Protein AF-A0A9E3ZFJ6-F1 (afdb_monomer)

pLDDT: mean 89.41, std 15.29, range [23.64, 98.69]

Structure (mmCIF, N/CA/C/O backbone):
data_AF-A0A9E3ZFJ6-F1
#
_entry.id   AF-A0A9E3ZFJ6-F1
#
loop_
_atom_site.group_PDB
_atom_site.id
_atom_site.type_symbol
_atom_site.label_atom_id
_atom_site.label_alt_id
_atom_site.label_comp_id
_atom_site.label_asym_id
_atom_site.label_entity_id
_atom_site.label_seq_id
_atom_site.pdbx_PDB_ins_code
_atom_site.Cartn_x
_atom_site.Cartn_y
_atom_site.Cartn_z
_atom_site.occupancy
_atom_site.B_iso_or_equiv
_atom_site.auth_seq_id
_atom_site.auth_comp_id
_atom_site.auth_asym_id
_atom_site.auth_atom_id
_atom_site.pdbx_PDB_model_num
ATOM 1 N N . LEU A 1 1 ? -23.868 13.552 46.707 1.00 60.16 1 LEU A N 1
ATOM 2 C CA . LEU A 1 1 ? -24.481 12.458 45.923 1.00 60.16 1 LEU A CA 1
ATOM 3 C C . LEU A 1 1 ? -24.330 11.133 46.663 1.00 60.16 1 LEU A C 1
ATOM 5 O O . LEU A 1 1 ? -23.306 10.936 47.304 1.00 60.16 1 LEU A O 1
ATOM 9 N N . ALA A 1 2 ? -25.331 10.252 46.597 1.00 75.19 2 ALA A N 1
ATOM 10 C CA . ALA A 1 2 ? -25.171 8.841 46.956 1.00 75.19 2 ALA A CA 1
ATOM 11 C C . ALA A 1 2 ? -24.861 8.049 45.676 1.00 75.19 2 ALA A C 1
ATOM 13 O O . ALA A 1 2 ? -25.421 8.373 44.629 1.00 75.19 2 ALA A O 1
ATOM 14 N N . LEU A 1 3 ? -23.977 7.047 45.751 1.00 86.50 3 LEU A N 1
ATOM 15 C CA . LEU A 1 3 ? -23.676 6.177 44.607 1.00 86.50 3 LEU A CA 1
ATOM 16 C C . LEU A 1 3 ? -24.942 5.429 44.178 1.00 86.50 3 LEU A C 1
ATOM 18 O O . LEU A 1 3 ? -25.639 4.854 45.019 1.00 86.50 3 LEU A O 1
ATOM 22 N N . ASP A 1 4 ? -25.206 5.388 42.875 1.00 87.62 4 ASP A N 1
ATOM 23 C CA . ASP A 1 4 ? -26.231 4.514 42.321 1.00 87.62 4 ASP A CA 1
ATOM 24 C C . ASP A 1 4 ? -25.648 3.108 42.164 1.00 87.62 4 ASP A C 1
ATOM 26 O O . ASP A 1 4 ? -24.915 2.799 41.225 1.00 87.62 4 ASP A O 1
ATOM 30 N N . VAL A 1 5 ? -25.981 2.245 43.121 1.00 89.00 5 VAL A N 1
ATOM 31 C CA . VAL A 1 5 ? -25.563 0.838 43.140 1.00 89.00 5 VAL A CA 1
ATOM 32 C C . VAL A 1 5 ? -26.651 -0.108 42.632 1.00 89.00 5 VAL A C 1
ATOM 34 O O . VAL A 1 5 ? -26.504 -1.324 42.756 1.00 89.00 5 VAL A O 1
ATOM 37 N N . SER A 1 6 ? -27.733 0.409 42.036 1.00 88.81 6 SER A N 1
ATOM 38 C CA . SER A 1 6 ? -28.849 -0.411 41.533 1.00 88.81 6 SER A CA 1
ATOM 39 C C . SER A 1 6 ? -28.415 -1.433 40.475 1.00 88.81 6 SER A C 1
ATOM 41 O O . SER A 1 6 ? -29.019 -2.497 40.352 1.00 88.81 6 SER A O 1
ATOM 43 N N . LYS A 1 7 ? -27.331 -1.138 39.747 1.00 83.25 7 LYS A N 1
ATOM 44 C CA . LYS A 1 7 ? -26.693 -2.024 38.757 1.00 83.25 7 LYS A CA 1
ATOM 45 C C . LYS A 1 7 ? -25.312 -2.516 39.202 1.00 83.25 7 LYS A C 1
ATOM 47 O O . LYS A 1 7 ? -24.498 -2.924 38.375 1.00 83.25 7 LYS A O 1
ATOM 52 N N . GLY A 1 8 ? -25.054 -2.481 40.507 1.00 88.50 8 GLY A N 1
ATOM 53 C CA . GLY A 1 8 ? -23.741 -2.722 41.089 1.00 88.50 8 GLY A CA 1
ATOM 54 C C . GLY A 1 8 ? -22.804 -1.521 40.963 1.00 88.50 8 GLY A C 1
ATOM 55 O O . GLY A 1 8 ? -23.128 -0.493 40.372 1.00 88.50 8 GLY A O 1
ATOM 56 N N . VAL A 1 9 ? -21.617 -1.660 41.549 1.00 90.88 9 VAL A N 1
ATOM 57 C CA . VAL A 1 9 ? -20.564 -0.641 41.496 1.00 90.88 9 VAL A CA 1
ATOM 58 C C . VAL A 1 9 ? -20.034 -0.527 40.067 1.00 90.88 9 VAL A C 1
ATOM 60 O O . VAL A 1 9 ? -19.610 -1.519 39.471 1.00 90.88 9 VAL A O 1
ATOM 63 N N . THR A 1 10 ? -20.030 0.689 39.522 1.00 91.75 10 THR A N 1
ATOM 64 C CA . THR A 1 10 ? -19.479 0.978 38.190 1.00 91.75 10 THR A CA 1
ATOM 65 C C . THR A 1 10 ? -18.038 1.503 38.277 1.00 91.75 10 THR A C 1
ATOM 67 O O . THR A 1 10 ? -17.407 1.457 39.333 1.00 91.75 10 THR A O 1
ATOM 70 N N . LYS A 1 11 ? -17.466 1.953 37.150 1.00 92.12 11 LYS A N 1
ATOM 71 C CA . LYS A 1 11 ? -16.092 2.484 37.107 1.00 92.12 11 LYS A CA 1
ATOM 72 C C . LYS A 1 11 ? -15.971 3.721 38.009 1.00 92.12 11 LYS A C 1
ATOM 74 O O . LYS A 1 11 ? -16.872 4.550 38.013 1.00 92.12 11 LYS A O 1
ATOM 79 N N . TYR A 1 12 ? -14.848 3.854 38.707 1.00 95.50 12 TYR A N 1
ATOM 80 C CA . TYR A 1 12 ? -14.488 5.023 39.512 1.00 95.50 12 TYR A CA 1
ATOM 81 C C . TYR A 1 12 ? -12.977 5.264 39.428 1.00 95.50 12 TYR A C 1
ATOM 83 O O . TYR A 1 12 ? -12.225 4.346 39.092 1.00 95.50 12 TYR A O 1
ATOM 91 N N . ILE A 1 13 ? -12.531 6.477 39.749 1.00 96.62 13 ILE A N 1
ATOM 92 C CA . ILE A 1 13 ? -11.106 6.836 39.803 1.00 96.62 13 ILE A CA 1
ATOM 93 C C . ILE A 1 13 ? -10.680 7.245 41.213 1.00 96.62 13 ILE A C 1
ATOM 95 O O . ILE A 1 13 ? -11.508 7.640 42.037 1.00 96.62 13 ILE A O 1
ATOM 99 N N . ALA A 1 14 ? -9.373 7.185 41.477 1.00 96.62 14 ALA A N 1
ATOM 100 C CA . ALA A 1 14 ? -8.783 7.472 42.786 1.00 96.62 14 ALA A CA 1
ATOM 101 C C . ALA A 1 14 ? -9.152 8.850 43.347 1.00 96.62 14 ALA A C 1
ATOM 103 O O . ALA A 1 14 ? -9.367 8.968 44.550 1.00 96.62 14 ALA A O 1
ATOM 104 N N . ALA A 1 15 ? -9.317 9.860 42.486 1.00 97.06 15 ALA A N 1
ATOM 105 C CA . ALA A 1 15 ? -9.708 11.207 42.897 1.00 97.06 15 ALA A CA 1
ATOM 106 C C . ALA A 1 15 ? -11.005 11.234 43.723 1.00 97.06 15 ALA A C 1
ATOM 108 O O . ALA A 1 15 ? -11.137 12.055 44.619 1.00 97.06 15 ALA A O 1
ATOM 109 N N . SER A 1 16 ? -11.936 10.304 43.507 1.00 96.94 16 SER A N 1
ATOM 110 C CA . SER A 1 16 ? -13.197 10.242 44.261 1.00 96.94 16 SER A CA 1
ATOM 111 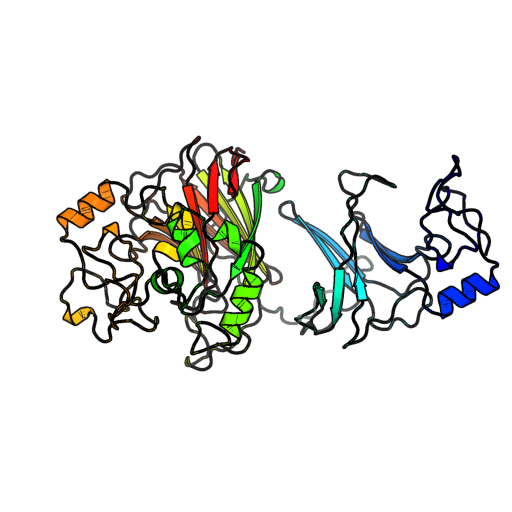C C . SER A 1 16 ? -13.118 9.492 45.597 1.00 96.94 16 SER A C 1
ATOM 113 O O . SER A 1 16 ? -14.123 9.408 46.308 1.00 96.94 16 SER A O 1
ATOM 115 N N . ARG A 1 17 ? -11.971 8.885 45.928 1.00 97.06 17 ARG A N 1
ATOM 116 C CA . ARG A 1 17 ? -11.824 7.987 47.078 1.00 97.06 17 ARG A CA 1
ATOM 117 C C . ARG A 1 17 ? -10.886 8.561 48.133 1.00 97.06 17 ARG A C 1
ATOM 119 O O . ARG A 1 17 ? -9.939 9.276 47.820 1.00 97.06 17 ARG A O 1
ATOM 126 N N . THR A 1 18 ? -11.156 8.255 49.397 1.00 97.31 18 THR A N 1
ATOM 127 C CA . THR A 1 18 ? -10.252 8.563 50.513 1.00 97.31 18 THR A CA 1
ATOM 128 C C . THR A 1 18 ? -9.084 7.579 50.575 1.00 97.31 18 THR A C 1
ATOM 130 O O . THR A 1 18 ? -7.998 7.952 51.009 1.00 97.31 18 THR A O 1
ATOM 133 N N . GLU A 1 19 ? -9.284 6.346 50.100 1.00 96.44 19 GLU A N 1
ATOM 134 C CA . GLU A 1 19 ? -8.266 5.296 50.019 1.00 96.44 19 GLU A CA 1
ATOM 135 C C . GLU A 1 19 ? -8.611 4.288 48.906 1.00 96.44 19 GLU A C 1
ATOM 137 O O . GLU A 1 19 ? -9.782 3.973 48.682 1.00 96.44 19 GLU A O 1
ATOM 142 N N . ILE A 1 20 ? -7.589 3.752 48.230 1.00 96.06 20 ILE A N 1
ATOM 143 C CA . ILE A 1 20 ? -7.691 2.570 47.364 1.00 96.06 20 ILE A CA 1
ATOM 144 C C . ILE A 1 20 ? -6.605 1.577 47.787 1.00 96.06 20 ILE A C 1
ATOM 146 O O . ILE A 1 20 ? -5.421 1.910 47.814 1.00 96.06 20 ILE A O 1
ATOM 150 N N . GLU A 1 21 ? -6.996 0.344 48.109 1.00 96.19 21 GLU A N 1
ATOM 151 C CA . GLU A 1 21 ? -6.051 -0.736 48.387 1.00 96.19 21 GLU A CA 1
ATOM 152 C C . GLU A 1 21 ? -5.547 -1.332 47.066 1.00 96.19 21 GLU A C 1
ATOM 154 O O . GLU A 1 21 ? -6.279 -2.014 46.349 1.00 96.19 21 GLU A O 1
ATOM 159 N N . GLU A 1 22 ? -4.282 -1.071 46.742 1.00 95.44 22 GLU A N 1
ATOM 160 C CA . GLU A 1 22 ? -3.643 -1.510 45.491 1.00 95.44 22 GLU A CA 1
ATOM 161 C C . GLU A 1 22 ? -2.702 -2.708 45.677 1.00 95.44 22 GLU A C 1
ATOM 163 O O . GLU A 1 22 ? -2.284 -3.334 44.705 1.00 95.44 22 GLU A O 1
ATOM 168 N N . LYS A 1 23 ? -2.319 -3.030 46.920 1.00 94.62 23 LYS A N 1
ATOM 169 C CA . LYS A 1 23 ? -1.234 -3.984 47.199 1.00 94.62 23 LYS A CA 1
ATOM 170 C C . LYS A 1 23 ? -1.743 -5.353 47.627 1.00 94.62 23 LYS A C 1
ATOM 172 O O . LYS A 1 23 ? -0.990 -6.321 47.539 1.00 94.62 23 LYS A O 1
ATOM 177 N N . GLY A 1 24 ? -2.955 -5.435 48.175 1.00 93.50 24 GLY A N 1
ATOM 178 C CA . GLY A 1 24 ? -3.594 -6.690 48.590 1.00 93.50 24 GLY A CA 1
ATOM 179 C C . GLY A 1 24 ? -2.827 -7.429 49.690 1.00 93.50 24 GLY A C 1
ATOM 180 O O . GLY A 1 24 ? -2.980 -8.637 49.892 1.00 93.50 24 GLY A O 1
ATOM 181 N N . ARG A 1 25 ? -1.939 -6.726 50.405 1.00 95.00 25 ARG A N 1
ATOM 182 C CA . ARG A 1 25 ? -1.049 -7.350 51.390 1.00 95.00 25 ARG A CA 1
ATOM 183 C C . ARG A 1 25 ? -1.871 -7.970 52.508 1.00 95.00 25 ARG A C 1
ATOM 185 O O . ARG A 1 25 ? -2.810 -7.358 53.005 1.00 95.00 25 ARG A O 1
ATOM 192 N N . ARG A 1 26 ? -1.444 -9.153 52.961 1.00 93.94 26 ARG A N 1
ATOM 193 C CA . ARG A 1 26 ? -2.087 -9.897 54.059 1.00 93.94 26 ARG A CA 1
ATOM 194 C C . ARG A 1 26 ? -3.565 -10.222 53.779 1.00 93.94 26 ARG A C 1
ATOM 196 O O . ARG A 1 26 ? -4.363 -10.251 54.706 1.00 93.94 26 ARG A O 1
ATOM 203 N N . GLY A 1 27 ? -3.920 -10.448 52.511 1.00 93.44 27 GLY A N 1
ATOM 204 C CA . GLY A 1 27 ? -5.270 -10.858 52.113 1.00 93.44 27 GLY A CA 1
ATOM 205 C C . GLY A 1 27 ? -6.305 -9.732 52.117 1.00 93.44 27 GLY A C 1
ATOM 206 O O . GLY A 1 27 ? -7.500 -10.012 52.097 1.00 93.44 27 GLY A O 1
ATOM 207 N N . LYS A 1 28 ? -5.874 -8.465 52.156 1.00 94.00 28 LYS A N 1
ATOM 208 C CA . LYS A 1 28 ? -6.792 -7.334 52.001 1.00 94.00 28 LYS A CA 1
ATOM 209 C C . LYS A 1 28 ? -7.431 -7.344 50.609 1.00 94.00 28 LYS A C 1
ATOM 211 O O . LYS A 1 28 ? -6.744 -7.577 49.616 1.00 94.00 28 LYS A O 1
ATOM 216 N N . ALA A 1 29 ? -8.728 -7.048 50.549 1.00 93.88 29 ALA A N 1
ATOM 217 C CA . ALA A 1 29 ? -9.439 -6.878 49.289 1.00 93.88 29 ALA A CA 1
ATOM 218 C C . ALA A 1 29 ? -8.900 -5.653 48.537 1.00 93.88 29 ALA A C 1
ATOM 220 O O . ALA A 1 29 ? -8.751 -4.585 49.127 1.00 93.88 29 ALA A O 1
ATOM 221 N N . LEU A 1 30 ? -8.609 -5.826 47.247 1.00 94.94 30 LEU A N 1
ATOM 222 C CA . LEU A 1 30 ? -8.184 -4.737 46.371 1.00 94.94 30 LEU A CA 1
ATOM 223 C C . LEU A 1 30 ? -9.368 -3.832 46.015 1.00 94.94 30 LEU A C 1
ATOM 225 O O . LEU A 1 30 ? -10.501 -4.296 45.876 1.00 94.94 30 LEU A O 1
ATOM 229 N N . GLY A 1 31 ? -9.080 -2.549 45.809 1.00 94.19 31 GLY A N 1
ATOM 230 C CA . GLY A 1 31 ? -10.068 -1.528 45.481 1.00 94.19 31 GLY A CA 1
ATOM 231 C C . GLY A 1 31 ? -10.435 -0.646 46.674 1.00 94.19 31 GLY A C 1
ATOM 232 O O . GLY A 1 31 ? -9.730 -0.579 47.676 1.00 94.19 31 GLY A O 1
ATOM 233 N N . GLY A 1 32 ? -11.525 0.097 46.532 1.00 94.88 32 GLY A N 1
ATOM 234 C CA . GLY A 1 32 ? -11.943 1.102 47.512 1.00 94.88 32 GLY A CA 1
ATOM 235 C C . GLY A 1 32 ? -13.277 1.721 47.134 1.00 94.88 32 GLY A C 1
ATOM 236 O O . GLY A 1 32 ? -13.476 2.924 47.270 1.00 94.88 32 GLY A O 1
ATOM 237 N N . TRP A 1 33 ? -14.180 0.923 46.559 1.00 93.25 33 TRP A N 1
ATOM 238 C CA . TRP A 1 33 ? -15.446 1.438 46.045 1.00 93.25 33 TRP A CA 1
ATOM 239 C C . TRP A 1 33 ? -16.298 2.087 47.145 1.00 93.25 33 TRP A C 1
ATOM 241 O O . TRP A 1 33 ? -16.998 3.054 46.863 1.00 93.25 33 TRP A O 1
ATOM 251 N N . ASP A 1 34 ? -16.186 1.582 48.375 1.00 92.50 34 ASP A N 1
ATOM 252 C CA . ASP A 1 34 ? -16.876 2.027 49.586 1.00 92.50 34 ASP A CA 1
ATOM 253 C C . ASP A 1 34 ? -16.179 3.210 50.281 1.00 92.50 34 ASP A C 1
ATOM 255 O O . ASP A 1 34 ? -16.753 3.835 51.169 1.00 92.50 34 ASP A O 1
ATOM 259 N N . LYS A 1 35 ? -14.947 3.549 49.880 1.00 95.44 35 LYS A N 1
ATOM 260 C CA . LYS A 1 35 ? -14.134 4.632 50.461 1.00 95.44 35 LYS A CA 1
ATOM 261 C C . LYS A 1 35 ? -14.414 5.975 49.798 1.00 95.44 35 LYS A C 1
ATOM 263 O O . LYS A 1 35 ? -13.497 6.701 49.431 1.00 95.44 35 LYS A O 1
ATOM 268 N N . LEU A 1 36 ? -15.686 6.279 49.579 1.00 96.25 36 LEU A N 1
ATOM 269 C CA . LEU A 1 36 ? -16.126 7.478 48.875 1.00 96.25 36 LEU A CA 1
ATOM 270 C C . LEU A 1 36 ? -15.807 8.748 49.686 1.00 96.25 36 LEU A C 1
ATOM 272 O O . LEU A 1 36 ? -16.040 8.786 50.895 1.00 96.25 36 LEU A O 1
ATOM 276 N N . LYS A 1 37 ? -15.285 9.786 49.024 1.00 96.62 37 LYS A N 1
ATOM 277 C CA . LYS A 1 37 ? -15.181 11.136 49.605 1.00 96.62 37 LYS A CA 1
ATOM 278 C C . LYS A 1 37 ? -16.574 11.723 49.879 1.00 96.62 37 LYS A C 1
ATOM 280 O O . LYS A 1 37 ? -17.574 11.261 49.336 1.00 96.62 37 LYS A O 1
ATOM 285 N N . ASP A 1 38 ? -16.660 12.754 50.717 1.00 96.06 38 ASP A N 1
ATOM 286 C CA . ASP A 1 38 ? -17.927 13.472 50.871 1.00 96.06 38 ASP A CA 1
ATOM 287 C C . ASP A 1 38 ? -18.327 14.212 49.577 1.00 96.06 38 ASP A C 1
ATOM 289 O O . ASP A 1 38 ? -17.528 14.401 48.657 1.00 96.06 38 ASP A O 1
ATOM 293 N N . ALA A 1 39 ? -19.600 14.605 49.492 1.00 94.81 39 ALA A N 1
ATOM 294 C CA . ALA A 1 39 ? -20.163 15.194 48.280 1.00 94.81 39 ALA A CA 1
ATOM 295 C C . ALA A 1 39 ? -19.468 16.501 47.864 1.00 94.81 39 ALA A C 1
ATOM 297 O O . ALA A 1 39 ? -19.230 16.694 46.676 1.00 94.81 39 ALA A O 1
ATOM 298 N N . ALA A 1 40 ? -19.110 17.357 48.827 1.00 95.62 40 ALA A N 1
ATOM 299 C CA . ALA A 1 40 ? -18.459 18.633 48.544 1.00 95.62 40 ALA A CA 1
ATOM 300 C C . ALA A 1 40 ? -17.047 18.416 47.983 1.00 95.62 40 ALA A C 1
ATOM 302 O O . ALA A 1 40 ? -16.632 19.100 47.050 1.00 95.62 40 ALA A O 1
ATOM 303 N N . ALA A 1 41 ? -16.326 17.423 48.506 1.00 96.75 41 ALA A N 1
ATOM 304 C CA . ALA A 1 41 ? -15.036 17.030 47.965 1.00 96.75 41 ALA A CA 1
ATOM 305 C C . ALA A 1 41 ? -15.163 16.465 46.541 1.00 96.75 41 ALA A C 1
ATOM 307 O O . ALA A 1 41 ? -14.378 16.845 45.683 1.00 96.75 41 ALA A O 1
ATOM 308 N N . ILE A 1 42 ? -16.156 15.617 46.248 1.00 96.56 42 ILE A N 1
ATOM 309 C CA . ILE A 1 42 ? -16.376 15.093 44.883 1.00 96.56 42 ILE A CA 1
ATOM 310 C C . ILE A 1 42 ? -16.702 16.220 43.897 1.00 96.56 42 ILE A C 1
ATOM 312 O O . ILE A 1 42 ? -16.146 16.253 42.801 1.00 96.56 42 ILE A O 1
ATOM 316 N N . GLU A 1 43 ? -17.569 17.156 44.287 1.00 94.62 43 GLU A N 1
ATOM 317 C CA . GLU A 1 43 ? -17.896 18.334 43.476 1.00 94.62 43 GLU A CA 1
ATOM 318 C C . GLU A 1 43 ? -16.651 19.190 43.202 1.00 94.62 43 GLU A C 1
ATOM 320 O O . GLU A 1 43 ? -16.451 19.644 42.075 1.00 94.62 43 GLU A O 1
ATOM 325 N N . ALA A 1 44 ? -15.771 19.347 44.197 1.00 96.19 44 ALA A N 1
ATOM 326 C CA . ALA A 1 44 ? -14.500 20.039 44.024 1.00 96.19 44 ALA A CA 1
ATOM 327 C C . ALA A 1 44 ? -13.551 19.30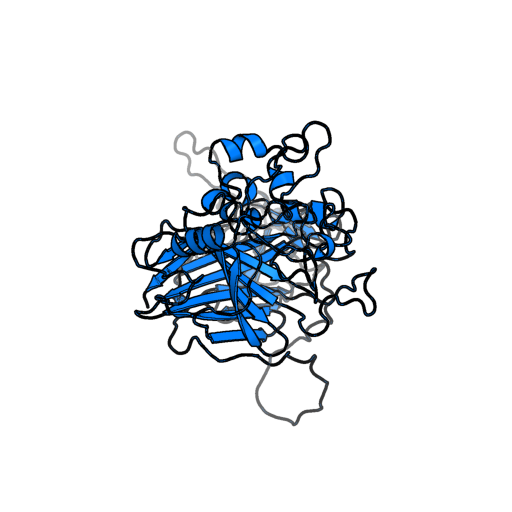3 43.060 1.00 96.19 44 ALA A C 1
ATOM 329 O O . ALA A 1 44 ? -12.927 19.946 42.220 1.00 96.19 44 ALA A O 1
ATOM 330 N N . GLU A 1 45 ? -13.448 17.972 43.133 1.00 97.06 45 GLU A N 1
ATOM 331 C CA . GLU A 1 45 ? -12.631 17.181 42.196 1.00 97.06 45 GLU A CA 1
ATOM 332 C C . GLU A 1 45 ? -13.133 17.323 40.751 1.00 97.06 45 GLU A C 1
ATOM 334 O O . GLU A 1 45 ? -12.338 17.558 39.839 1.00 97.06 45 GLU A O 1
ATOM 339 N N . LEU A 1 46 ? -14.455 17.264 40.543 1.00 94.69 46 LEU A N 1
ATOM 340 C CA . LEU A 1 46 ? -15.065 17.483 39.230 1.00 94.69 46 LEU A CA 1
ATOM 341 C C . LEU A 1 46 ? -14.751 18.889 38.695 1.00 94.69 46 LEU A C 1
ATOM 343 O O . LEU A 1 46 ? -14.307 19.025 37.556 1.00 94.69 46 LEU A O 1
ATOM 347 N N . ALA A 1 47 ? -14.923 19.923 39.526 1.00 93.19 47 ALA A N 1
ATOM 348 C CA . ALA A 1 47 ? -14.615 21.309 39.168 1.00 93.19 47 ALA A CA 1
ATOM 349 C C . ALA A 1 47 ? -13.123 21.530 38.854 1.00 93.19 47 ALA A C 1
ATOM 351 O O . ALA A 1 47 ? -12.783 22.368 38.021 1.00 93.19 47 ALA A O 1
ATOM 352 N N . ASN A 1 48 ? -12.236 20.747 39.473 1.00 94.31 48 ASN A N 1
ATOM 353 C CA . ASN A 1 48 ? -10.792 20.770 39.234 1.00 94.31 48 ASN A CA 1
ATOM 354 C C . ASN A 1 48 ? -10.352 19.912 38.032 1.00 94.31 48 ASN A C 1
ATOM 356 O O . ASN A 1 48 ? -9.151 19.712 37.825 1.00 94.31 48 ASN A O 1
ATOM 360 N N . GLY A 1 49 ? -11.289 19.367 37.249 1.00 92.75 49 GLY A N 1
ATOM 361 C CA . GLY A 1 49 ? -10.971 18.551 36.077 1.00 92.75 49 GLY A CA 1
ATOM 362 C C . GLY A 1 49 ? -10.457 17.147 36.406 1.00 92.75 49 GLY A C 1
ATOM 363 O O . GLY A 1 49 ? -9.875 16.491 35.545 1.00 92.75 49 GLY A O 1
ATOM 364 N N . GLN A 1 50 ? -10.629 16.671 37.643 1.00 95.88 50 GLN A N 1
ATOM 365 C CA . GLN A 1 50 ? -10.210 15.331 38.053 1.00 95.88 50 GLN A CA 1
ATOM 366 C C . GLN A 1 50 ? -11.284 14.310 37.678 1.00 95.88 50 GLN A C 1
ATOM 368 O O . GLN A 1 50 ? -11.964 13.779 38.544 1.00 95.88 50 GLN A O 1
ATOM 373 N N . PHE A 1 51 ? -11.461 14.040 36.386 1.00 95.69 51 PHE A N 1
ATOM 374 C CA . PHE A 1 51 ? -12.396 13.039 35.862 1.00 95.69 51 PHE A CA 1
ATOM 375 C C . PHE A 1 51 ? -11.881 12.453 34.539 1.00 95.69 51 PHE A C 1
ATOM 377 O O . PHE A 1 51 ? -10.918 12.951 33.958 1.00 95.69 51 PHE A O 1
ATOM 384 N N . MET A 1 52 ? -12.514 11.382 34.058 1.00 96.19 52 MET A N 1
ATOM 385 C CA . MET A 1 52 ? -12.317 10.891 32.689 1.00 96.19 52 MET A CA 1
ATOM 386 C C . MET A 1 52 ? -13.555 11.212 31.854 1.00 96.19 52 MET A C 1
ATOM 388 O O . MET A 1 52 ? -14.623 10.693 32.168 1.00 96.19 52 MET A O 1
ATOM 392 N N . ASP A 1 53 ? -13.406 12.043 30.824 1.00 95.69 53 ASP A N 1
ATOM 393 C CA . ASP A 1 53 ? -14.439 12.300 29.807 1.00 95.69 53 ASP A CA 1
ATOM 394 C C . ASP A 1 53 ? -14.712 11.001 29.017 1.00 95.69 53 ASP A C 1
ATOM 396 O O . ASP A 1 53 ? -13.781 10.240 28.720 1.00 95.69 53 ASP A O 1
ATOM 400 N N . LEU A 1 54 ? -15.982 10.690 28.752 1.00 95.25 54 LEU A N 1
ATOM 401 C CA . LEU A 1 54 ? -16.425 9.425 28.177 1.00 95.25 54 LEU A CA 1
ATOM 402 C C . LEU A 1 54 ? -17.555 9.619 27.160 1.00 95.25 54 LEU A C 1
ATOM 404 O O . LEU A 1 54 ? -18.711 9.866 27.507 1.00 95.25 54 LEU A O 1
ATOM 408 N N . LEU A 1 55 ? -17.231 9.313 25.907 1.00 95.62 55 LEU A N 1
ATOM 409 C CA . LEU A 1 55 ? -18.183 9.199 24.806 1.00 95.62 55 LEU A CA 1
ATOM 410 C C . LEU A 1 55 ? -18.515 7.732 24.545 1.00 95.62 55 LEU A C 1
ATOM 412 O O . LEU A 1 55 ? -17.649 6.858 24.642 1.00 95.62 55 LEU A O 1
ATOM 416 N N . ARG A 1 56 ? -19.766 7.451 24.179 1.00 95.12 56 ARG A N 1
ATOM 417 C CA . ARG A 1 56 ? -20.189 6.119 23.750 1.00 95.12 56 ARG A CA 1
ATOM 418 C C . ARG A 1 56 ? -21.181 6.201 22.600 1.00 95.12 56 ARG A C 1
ATOM 420 O O . ARG A 1 56 ? -22.179 6.908 22.680 1.00 95.12 56 ARG A O 1
ATOM 427 N N . TRP A 1 57 ? -20.927 5.398 21.578 1.00 95.69 57 TRP A N 1
ATOM 428 C CA . TRP A 1 57 ? -21.879 5.072 20.527 1.00 95.69 57 TRP A CA 1
ATOM 429 C C . TRP A 1 57 ? -22.229 3.585 20.627 1.00 95.69 57 TRP A C 1
ATOM 431 O O . TRP A 1 57 ? -21.380 2.767 20.984 1.00 95.69 57 TRP A O 1
ATOM 441 N N . ASN A 1 58 ? -23.485 3.246 20.360 1.00 93.19 58 ASN A N 1
ATOM 442 C CA . ASN A 1 58 ? -23.988 1.879 20.335 1.00 93.19 58 ASN A CA 1
ATOM 443 C C . ASN A 1 58 ? -24.497 1.575 18.919 1.00 93.19 58 ASN A C 1
ATOM 445 O O . ASN A 1 58 ? -25.027 2.462 18.251 1.00 93.19 58 ASN A O 1
ATOM 449 N N . ALA A 1 59 ? -24.398 0.316 18.488 1.00 89.81 59 ALA A N 1
ATOM 450 C CA . ALA A 1 59 ? -24.800 -0.107 17.141 1.00 89.81 59 ALA A CA 1
ATOM 451 C C . ALA A 1 59 ? -26.302 0.083 16.834 1.00 89.81 59 ALA A C 1
ATOM 453 O O . ALA A 1 59 ? -26.697 0.059 15.673 1.00 89.81 59 ALA A O 1
ATOM 454 N N . ASP A 1 60 ? -27.138 0.311 17.852 1.00 88.69 60 ASP A N 1
ATOM 455 C CA . ASP A 1 60 ? -28.546 0.710 17.703 1.00 88.69 60 ASP A CA 1
ATOM 456 C C . ASP A 1 60 ? -28.730 2.217 17.413 1.00 88.69 60 ASP A C 1
ATOM 458 O O . ASP A 1 60 ? -29.855 2.714 17.364 1.00 88.69 60 ASP A O 1
ATOM 462 N N . GLY A 1 61 ? -27.628 2.951 17.231 1.00 86.69 61 GLY A N 1
ATOM 463 C CA . GLY A 1 61 ? -27.595 4.390 16.994 1.00 86.69 61 GLY A CA 1
ATOM 464 C C . GLY A 1 61 ? -27.605 5.233 18.269 1.00 86.69 61 GLY A C 1
ATOM 465 O O . GLY A 1 61 ? -27.559 6.461 18.182 1.00 86.69 61 GLY A O 1
ATOM 466 N N . LYS A 1 62 ? -27.655 4.627 19.464 1.00 94.00 62 LYS A N 1
ATOM 467 C CA . LYS A 1 62 ? -27.671 5.388 20.714 1.00 94.00 62 LYS A CA 1
ATOM 468 C C . LYS A 1 62 ? -26.315 6.042 20.976 1.00 94.00 62 LYS A C 1
ATOM 470 O O . LYS A 1 62 ? -25.302 5.357 21.129 1.00 94.00 62 LYS A O 1
ATOM 475 N N . VAL A 1 63 ? -26.337 7.360 21.146 1.00 94.38 63 VAL A N 1
ATOM 476 C CA . VAL A 1 63 ? -25.177 8.183 21.501 1.00 94.38 63 VAL A CA 1
ATOM 477 C C . VAL A 1 63 ? -25.293 8.663 22.943 1.00 94.38 63 VAL A C 1
ATOM 479 O O . VAL A 1 63 ? -26.357 9.100 23.381 1.00 94.38 63 VAL A O 1
ATOM 482 N N . GLU A 1 64 ? -24.206 8.567 23.699 1.00 94.69 64 GLU A N 1
ATOM 483 C CA . GLU A 1 64 ? -24.139 8.966 25.100 1.00 94.69 64 GLU A CA 1
ATOM 484 C C . GLU A 1 64 ? -22.839 9.729 25.373 1.00 94.69 64 GLU A C 1
ATOM 486 O O . GLU A 1 64 ? -21.771 9.353 24.888 1.00 94.69 64 GLU A O 1
ATOM 491 N N . ASN A 1 65 ? -22.939 10.777 26.187 1.00 95.44 65 ASN A N 1
ATOM 492 C CA . ASN A 1 65 ? -21.816 11.585 26.647 1.00 95.44 65 ASN A CA 1
ATOM 493 C C . ASN A 1 65 ? -21.883 11.746 28.174 1.00 95.44 65 ASN A C 1
ATOM 495 O O . ASN A 1 65 ? -22.959 11.991 28.735 1.00 95.44 65 ASN A O 1
ATOM 499 N N . GLY A 1 66 ? -20.746 11.592 28.843 1.00 95.50 66 GLY A N 1
ATOM 500 C CA . GLY A 1 66 ? -20.603 11.841 30.265 1.00 95.50 66 GLY A CA 1
ATOM 501 C C . GLY A 1 66 ? -19.179 11.588 30.746 1.00 95.50 66 GLY A C 1
ATOM 502 O O . GLY A 1 66 ? -18.220 11.808 30.022 1.00 95.50 66 GLY A O 1
ATOM 503 N N . TYR A 1 67 ? -19.022 11.128 31.986 1.00 96.19 67 TYR A N 1
ATOM 504 C CA . TYR A 1 67 ? -17.709 11.026 32.616 1.00 96.19 67 TYR A CA 1
ATOM 505 C C . TYR A 1 67 ? -17.619 9.928 33.673 1.00 96.19 67 TYR A C 1
ATOM 507 O O . TYR A 1 67 ? -18.610 9.341 34.118 1.00 96.19 67 TYR A O 1
ATOM 515 N N . ILE A 1 68 ? -16.391 9.654 34.105 1.00 96.69 68 ILE A N 1
ATOM 516 C CA . ILE A 1 68 ? -16.077 8.778 35.230 1.00 96.69 68 ILE A CA 1
ATOM 517 C C . ILE A 1 68 ? -15.354 9.592 36.304 1.00 96.69 68 ILE A C 1
ATOM 519 O O . ILE A 1 68 ? -14.261 10.107 36.066 1.00 96.69 68 ILE A O 1
ATOM 523 N N . LEU A 1 69 ? -15.941 9.642 37.502 1.00 96.38 69 LEU A N 1
ATOM 524 C CA . LEU A 1 69 ? -15.299 10.163 38.711 1.00 96.38 69 LEU A CA 1
ATOM 525 C C . LEU A 1 69 ? -15.536 9.220 39.893 1.00 96.38 69 LEU A C 1
ATOM 527 O O . LEU A 1 69 ? -14.735 8.324 40.164 1.00 96.38 69 LEU A O 1
ATOM 531 N N . ASP A 1 70 ? -16.653 9.410 40.587 1.00 95.44 70 ASP A N 1
ATOM 532 C CA . ASP A 1 70 ? -17.102 8.607 41.717 1.00 95.44 70 ASP A CA 1
ATOM 533 C C . ASP A 1 70 ? -17.837 7.340 41.281 1.00 95.44 70 ASP A C 1
ATOM 535 O O . ASP A 1 70 ? -17.757 6.312 41.962 1.00 95.44 70 ASP A O 1
ATOM 539 N N . GLN A 1 71 ? -18.483 7.435 40.124 1.00 94.81 71 GLN A N 1
ATOM 540 C CA . GLN A 1 71 ? -19.108 6.376 39.352 1.00 94.81 71 GLN A CA 1
ATOM 541 C C . GLN A 1 71 ? -19.096 6.774 37.866 1.00 94.81 71 GLN A C 1
ATOM 543 O O . GLN A 1 71 ? -18.632 7.861 37.506 1.00 94.81 71 GLN A O 1
ATOM 548 N N . ARG A 1 72 ? -19.607 5.902 36.992 1.00 94.31 72 ARG A N 1
ATOM 549 C CA . ARG A 1 72 ? -19.874 6.256 35.595 1.00 94.31 72 ARG A CA 1
ATOM 550 C C . ARG A 1 72 ? -21.180 7.046 35.501 1.00 94.31 72 ARG A C 1
ATOM 552 O O . ARG A 1 72 ? -22.244 6.492 35.766 1.00 94.31 72 ARG A O 1
ATOM 559 N N . HIS A 1 73 ? -21.096 8.279 35.022 1.00 93.06 73 HIS A N 1
ATOM 560 C CA . HIS A 1 73 ? -22.234 9.127 34.675 1.00 93.06 73 HIS A CA 1
ATOM 561 C C . HIS A 1 73 ? -22.334 9.184 33.147 1.00 93.06 73 HIS A C 1
ATOM 563 O O . HIS A 1 73 ? -21.384 9.602 32.504 1.00 93.06 73 HIS A O 1
ATOM 569 N N . MET A 1 74 ? -23.443 8.734 32.548 1.00 91.25 74 MET A N 1
ATOM 570 C CA . MET A 1 74 ? -23.649 8.739 31.077 1.00 91.25 74 MET A CA 1
ATOM 571 C C . MET A 1 74 ? -24.762 9.704 30.642 1.00 91.25 74 MET A C 1
ATOM 573 O O . MET A 1 74 ? -25.374 9.535 29.589 1.00 91.25 74 MET A O 1
ATOM 577 N N . THR A 1 75 ? -25.093 10.664 31.502 1.00 84.69 75 THR A N 1
ATOM 578 C CA . THR A 1 75 ? -26.150 11.653 31.284 1.00 84.69 75 THR A CA 1
ATOM 579 C C . THR A 1 75 ? -25.643 13.020 31.707 1.00 84.69 75 THR A C 1
ATOM 581 O O . THR A 1 75 ? -24.997 13.122 32.749 1.00 84.69 75 THR A O 1
ATOM 584 N N . GLY A 1 76 ? -26.005 14.065 30.963 1.00 80.31 76 GLY A N 1
ATOM 585 C CA . GLY A 1 76 ? -25.722 15.454 31.336 1.00 80.31 76 GLY A CA 1
ATOM 586 C C . GLY A 1 76 ? -24.481 16.076 30.691 1.00 80.31 76 GLY A C 1
ATOM 587 O O . GLY A 1 76 ? -24.236 17.248 30.951 1.00 80.31 76 GLY A O 1
ATOM 588 N N . GLY A 1 77 ? -23.743 15.342 29.850 1.00 88.62 77 GLY A N 1
ATOM 589 C CA . GLY A 1 77 ? -22.715 15.926 28.983 1.00 88.62 77 GLY A CA 1
ATOM 590 C C . GLY A 1 77 ? -23.315 16.729 27.824 1.00 88.62 77 GLY A C 1
ATOM 591 O O . GLY A 1 77 ? -24.504 16.605 27.503 1.00 88.62 77 GLY A O 1
ATOM 592 N N . ALA A 1 78 ? -22.488 17.549 27.181 1.00 91.75 78 ALA A N 1
ATOM 593 C CA . ALA A 1 78 ? -22.864 18.319 26.006 1.00 91.75 78 ALA A CA 1
ATOM 594 C C . ALA A 1 78 ? -23.319 17.403 24.853 1.00 91.75 78 ALA A C 1
ATOM 596 O O . ALA A 1 78 ? -22.870 16.254 24.763 1.00 91.75 78 ALA A O 1
ATOM 597 N N . PRO A 1 79 ? -24.186 17.891 23.946 1.00 88.88 79 PRO A N 1
ATOM 598 C CA . PRO A 1 79 ? -24.586 17.128 22.773 1.00 88.88 79 PRO A CA 1
ATOM 599 C C . PRO A 1 79 ? -23.370 16.716 21.941 1.00 88.88 79 PRO A C 1
ATOM 601 O O . PRO A 1 79 ? -22.534 17.549 21.585 1.00 88.88 79 PRO A O 1
ATOM 604 N N . VAL A 1 80 ? -23.307 15.430 21.612 1.00 91.88 80 VAL A N 1
ATOM 605 C CA . VAL A 1 80 ? -22.328 14.865 20.684 1.00 91.88 80 VAL A CA 1
ATOM 606 C C . VAL A 1 80 ? -23.074 14.141 19.573 1.00 91.88 80 VAL A C 1
ATOM 608 O O . VAL A 1 80 ? -24.099 13.498 19.807 1.00 91.88 80 VAL A O 1
ATOM 611 N N . GLU A 1 81 ? -22.579 14.287 18.354 1.00 88.25 81 GLU A N 1
ATOM 612 C CA . GLU A 1 81 ? -23.089 13.595 17.178 1.00 88.25 81 GLU A CA 1
ATOM 613 C C . GLU A 1 81 ? -22.203 12.374 16.953 1.00 88.25 81 GLU A C 1
ATOM 615 O O . GLU A 1 81 ? -20.978 12.480 17.004 1.00 88.25 81 GLU A O 1
ATOM 620 N N . ALA A 1 82 ? -22.802 11.212 16.725 1.00 89.94 82 ALA A N 1
ATOM 621 C CA . ALA A 1 82 ? -22.051 10.042 16.316 1.00 89.94 82 ALA A CA 1
ATOM 622 C C . ALA A 1 82 ? -22.874 9.190 15.362 1.00 89.94 82 ALA A C 1
ATOM 624 O O . ALA A 1 82 ? -24.085 9.043 15.531 1.00 89.94 82 ALA A O 1
ATOM 625 N N . GLN A 1 83 ? -22.193 8.613 14.386 1.00 80.50 83 GLN A N 1
ATOM 626 C CA . GLN A 1 83 ? -22.752 7.627 13.479 1.00 80.50 83 GLN A CA 1
ATOM 627 C C . GLN A 1 83 ? -21.775 6.473 13.352 1.00 80.50 83 GLN A C 1
ATOM 629 O O . GLN A 1 83 ? -20.567 6.648 13.498 1.00 80.50 83 GLN A O 1
ATOM 634 N N . GLY A 1 84 ? -22.301 5.288 13.087 1.00 79.44 84 GLY A N 1
ATOM 635 C CA . GLY A 1 84 ? -21.465 4.145 12.803 1.00 79.44 84 GLY A CA 1
ATOM 636 C C . GLY A 1 84 ? -22.175 3.185 11.878 1.00 79.44 84 GLY A C 1
ATOM 637 O O . GLY A 1 84 ? -23.404 3.082 11.887 1.00 79.44 84 GLY A O 1
ATOM 638 N N . TRP A 1 85 ? -21.391 2.524 11.048 1.00 79.88 85 TRP A N 1
ATOM 639 C CA . TRP A 1 85 ? -21.883 1.592 10.054 1.00 79.88 85 TRP A CA 1
ATOM 640 C C . TRP A 1 85 ? -20.899 0.443 9.902 1.00 79.88 85 TRP A C 1
ATOM 642 O O . TRP A 1 85 ? -19.705 0.579 10.173 1.00 79.88 85 TRP A O 1
ATOM 652 N N . LEU A 1 86 ? -21.442 -0.702 9.501 1.00 71.12 86 LEU A N 1
ATOM 653 C CA . LEU A 1 86 ? -20.666 -1.863 9.115 1.00 71.12 86 LEU A CA 1
ATOM 654 C C . LEU A 1 86 ? -20.695 -1.934 7.599 1.00 71.12 86 LEU A C 1
ATOM 656 O O . LEU A 1 86 ? -21.740 -2.180 6.998 1.00 71.12 86 LEU A O 1
ATOM 660 N N . GLU A 1 87 ? -19.542 -1.737 6.993 1.00 50.56 87 GLU A N 1
ATOM 661 C CA . GLU A 1 87 ? -19.347 -1.941 5.571 1.00 50.56 87 GLU A CA 1
ATOM 662 C C . GLU A 1 87 ? -18.144 -2.843 5.413 1.00 50.56 87 GLU A C 1
ATOM 664 O O . GLU A 1 87 ? -17.166 -2.710 6.142 1.00 50.56 87 GLU A O 1
ATOM 669 N N . ALA A 1 88 ? -18.204 -3.784 4.473 1.00 48.69 88 ALA A N 1
ATOM 670 C CA . ALA A 1 88 ? -17.016 -4.549 4.127 1.00 48.69 88 ALA A CA 1
ATOM 671 C C . ALA A 1 88 ? -16.409 -5.397 5.275 1.00 48.69 88 ALA A C 1
ATOM 673 O O . ALA A 1 88 ? -15.285 -5.854 5.128 1.00 48.69 88 ALA A O 1
ATOM 674 N N . GLY A 1 89 ? -17.136 -5.654 6.372 1.00 57.38 89 GLY A N 1
ATOM 675 C CA . GLY A 1 89 ? -16.594 -6.320 7.569 1.00 57.38 89 GLY A CA 1
ATOM 676 C C . GLY A 1 89 ? -15.905 -5.370 8.560 1.00 57.38 89 GLY A C 1
ATOM 677 O O . GLY A 1 89 ? -15.508 -5.802 9.639 1.00 57.38 89 GLY A O 1
ATOM 678 N N . ILE A 1 90 ? -15.839 -4.076 8.243 1.00 66.94 90 ILE A N 1
ATOM 679 C CA . ILE A 1 90 ? -15.228 -3.030 9.061 1.00 66.94 90 ILE A CA 1
ATOM 680 C C . ILE A 1 90 ? -16.316 -2.162 9.687 1.00 66.94 90 ILE A C 1
ATOM 682 O O . ILE A 1 90 ? -17.177 -1.606 9.003 1.00 66.94 90 ILE A O 1
ATOM 686 N N . TRP A 1 91 ? -16.252 -2.019 11.009 1.00 79.94 91 TRP A N 1
ATOM 687 C CA . TRP A 1 91 ? -17.014 -0.993 11.707 1.00 79.94 91 TRP A CA 1
ATOM 688 C C . TRP A 1 91 ? -16.295 0.346 11.600 1.00 79.94 91 TRP A C 1
ATOM 690 O O . TRP A 1 91 ? -15.202 0.510 12.143 1.00 79.94 91 TRP A O 1
ATOM 700 N N . THR A 1 92 ? -16.949 1.319 10.976 1.00 79.31 92 THR A N 1
ATOM 701 C CA . THR A 1 92 ? -16.530 2.720 11.026 1.00 79.31 92 THR A CA 1
ATOM 702 C C . THR A 1 92 ? -17.429 3.458 12.003 1.00 79.31 92 THR A C 1
ATOM 704 O O . THR A 1 92 ? -18.649 3.301 11.964 1.00 79.31 92 THR A O 1
ATOM 707 N N . VAL A 1 93 ? -16.832 4.246 12.900 1.00 87.19 93 VAL A N 1
ATOM 708 C CA . VAL A 1 93 ? -17.559 5.097 13.846 1.00 87.19 93 VAL A CA 1
ATOM 709 C C . VAL A 1 93 ? -16.989 6.501 13.777 1.00 87.19 93 VAL A C 1
ATOM 711 O O . VAL A 1 93 ? -15.818 6.727 14.076 1.00 87.19 93 VAL A O 1
ATOM 714 N N . GLU A 1 94 ? -17.842 7.450 13.426 1.00 84.25 94 GLU A N 1
ATOM 715 C CA . GLU A 1 94 ? -17.524 8.869 13.412 1.00 84.25 94 GLU A CA 1
ATOM 716 C C . GLU A 1 94 ? -18.171 9.536 14.618 1.00 84.25 94 GLU A C 1
ATOM 718 O O . GLU A 1 94 ? -19.353 9.328 14.895 1.00 84.25 94 GLU A O 1
ATOM 723 N N . MET A 1 95 ? -17.399 10.347 15.342 1.00 91.75 95 MET A N 1
ATOM 724 C CA . MET A 1 95 ? -17.882 11.114 16.488 1.00 91.75 95 MET A CA 1
ATOM 725 C C . MET A 1 95 ? -17.479 12.576 16.346 1.00 91.75 95 MET A C 1
ATOM 727 O O . MET A 1 95 ? -16.327 12.898 16.058 1.00 91.75 95 MET A O 1
ATOM 731 N N . LYS A 1 96 ? -18.422 13.472 16.615 1.00 87.69 96 LYS A N 1
ATOM 732 C CA . LYS A 1 96 ? -18.244 14.919 16.592 1.00 87.69 96 LYS A CA 1
ATOM 733 C C . LYS A 1 96 ? -18.718 15.496 17.919 1.00 87.69 96 LYS A C 1
ATOM 735 O O . LYS A 1 96 ? -19.866 15.323 18.326 1.00 87.69 96 LYS A O 1
ATOM 740 N N . ARG A 1 97 ? -17.817 16.219 18.584 1.00 92.25 97 ARG A N 1
ATOM 741 C CA . ARG A 1 97 ? -18.078 16.932 19.840 1.00 92.25 97 ARG A CA 1
ATOM 742 C C . ARG A 1 97 ? -17.606 18.383 19.746 1.00 92.25 97 ARG A C 1
ATOM 744 O O . ARG A 1 97 ? -16.645 18.656 19.021 1.00 92.25 97 ARG A O 1
ATOM 751 N N . PRO A 1 98 ? -18.198 19.312 20.510 1.00 92.19 98 PRO A N 1
ATOM 752 C CA . PRO A 1 98 ? -17.604 20.626 20.725 1.00 92.19 98 PRO A CA 1
ATOM 753 C C . PRO A 1 98 ? -16.201 20.497 21.336 1.00 92.19 98 PRO A C 1
ATOM 755 O O . PRO A 1 98 ? -15.991 19.687 22.236 1.00 92.19 98 PRO A O 1
ATOM 758 N N . LEU A 1 99 ? -15.235 21.305 20.888 1.00 92.12 99 LEU A N 1
ATOM 759 C CA . LEU A 1 99 ? -13.902 21.340 21.511 1.00 92.12 99 LEU A CA 1
ATOM 760 C C . LEU A 1 99 ? -13.948 21.939 22.920 1.00 92.12 99 LEU A C 1
ATOM 762 O O . LEU A 1 99 ? -13.247 21.463 23.805 1.00 92.12 99 LEU A O 1
ATOM 766 N N . ARG A 1 100 ? -14.802 22.950 23.121 1.00 93.56 100 ARG A N 1
ATOM 767 C CA . ARG A 1 100 ? -15.011 23.646 24.397 1.00 93.56 100 ARG A CA 1
ATOM 768 C C . ARG A 1 100 ? -16.491 23.646 24.785 1.00 93.56 100 ARG A C 1
ATOM 770 O O . ARG A 1 100 ? -17.182 24.637 24.543 1.00 93.56 100 ARG A O 1
ATOM 777 N N . PRO A 1 101 ? -17.018 22.522 25.287 1.00 90.25 101 PRO A N 1
ATOM 778 C CA . PRO A 1 101 ? -18.435 22.393 25.617 1.00 90.25 101 PRO A CA 1
ATOM 779 C C . PRO A 1 101 ? -18.862 23.226 26.831 1.00 90.25 101 PRO A C 1
ATOM 781 O O . PRO A 1 101 ? -20.051 23.514 26.966 1.00 90.25 101 PRO A O 1
ATOM 784 N N . GLY A 1 102 ? -17.936 23.587 27.732 1.00 86.06 102 GLY A N 1
ATOM 785 C CA . GLY A 1 102 ? -18.242 24.362 28.944 1.00 86.06 102 GLY A CA 1
ATOM 786 C C . GLY A 1 102 ? -19.228 23.680 29.905 1.00 86.06 102 GLY A C 1
ATOM 787 O O . GLY A 1 102 ? -19.782 24.331 30.789 1.00 86.06 102 GLY A O 1
ATOM 788 N N . THR A 1 103 ? -19.472 22.383 29.713 1.00 90.19 103 THR A N 1
ATOM 789 C CA . THR A 1 103 ? -20.404 21.566 30.492 1.00 90.19 103 THR A CA 1
ATOM 790 C C . THR A 1 103 ? -19.611 20.732 31.495 1.00 90.19 103 THR A C 1
ATOM 792 O O . THR A 1 103 ? -18.541 20.213 31.182 1.00 90.19 103 THR A O 1
ATOM 795 N N . ALA A 1 104 ? -20.099 20.638 32.735 1.00 88.38 104 ALA A N 1
ATOM 796 C CA . ALA A 1 104 ? -19.396 19.914 33.790 1.00 88.38 104 ALA A CA 1
ATOM 797 C C . ALA A 1 104 ? -19.266 18.425 33.437 1.00 88.38 104 ALA A C 1
ATOM 799 O O . ALA A 1 104 ? -20.258 17.774 33.114 1.00 88.38 104 ALA A O 1
ATOM 800 N N . GLY A 1 105 ? -18.049 17.888 33.544 1.00 90.19 105 GLY A N 1
ATOM 801 C CA . GLY A 1 105 ? -17.754 16.507 33.158 1.00 90.19 105 GLY A CA 1
ATOM 802 C C . GLY A 1 105 ? -17.345 16.326 31.695 1.00 90.19 105 GLY A C 1
ATOM 803 O O . GLY A 1 105 ? -17.008 15.211 31.323 1.00 90.19 105 GLY A O 1
ATOM 804 N N . ASP A 1 106 ? -17.287 17.395 30.900 1.00 94.44 106 ASP A N 1
ATOM 805 C CA . ASP A 1 106 ? -16.684 17.366 29.569 1.00 94.44 106 ASP A CA 1
ATOM 806 C C . ASP A 1 106 ? -15.335 18.099 29.570 1.00 94.44 106 ASP A C 1
ATOM 808 O O . ASP A 1 106 ? -15.180 19.158 30.183 1.00 94.44 106 ASP A O 1
ATOM 812 N N . LEU A 1 107 ? -14.341 17.554 28.866 1.00 93.75 107 LEU A N 1
ATOM 813 C CA . LEU A 1 107 ? -13.006 18.141 28.791 1.00 93.75 107 LEU A CA 1
ATOM 814 C C . LEU A 1 107 ? -12.901 19.182 27.667 1.00 93.75 107 LEU A C 1
ATOM 816 O O . LEU A 1 107 ? -13.271 18.918 26.518 1.00 93.75 107 LEU A O 1
ATOM 820 N N . ASP A 1 108 ? -12.304 20.333 27.967 1.00 93.88 108 ASP A N 1
ATOM 821 C CA . ASP A 1 108 ? -11.911 21.300 26.943 1.00 93.88 108 ASP A CA 1
ATOM 822 C C . ASP A 1 108 ? -10.640 20.821 26.215 1.00 93.88 108 ASP A C 1
ATOM 824 O O . ASP A 1 108 ? -9.560 20.665 26.805 1.00 93.88 108 ASP A O 1
ATOM 828 N N . LEU A 1 109 ? -10.772 20.597 24.908 1.00 93.06 109 LEU A N 1
ATOM 829 C CA . LEU A 1 109 ? -9.682 20.224 24.011 1.00 93.06 109 LEU A CA 1
ATOM 830 C C . LEU A 1 109 ? -9.155 21.473 23.301 1.00 93.06 109 LEU A C 1
ATOM 832 O O . LEU A 1 109 ? -9.888 22.164 22.596 1.00 93.06 109 LEU A O 1
ATOM 836 N N . GLU A 1 110 ? -7.876 21.775 23.495 1.00 92.50 110 GLU A N 1
ATOM 837 C CA . GLU A 1 110 ? -7.243 23.012 23.054 1.00 92.50 110 GLU A CA 1
ATOM 838 C C . GLU A 1 110 ? -5.976 22.720 22.244 1.00 92.50 110 GLU A C 1
ATOM 840 O O . GLU A 1 110 ? -5.213 21.811 22.596 1.00 92.50 110 GLU A O 1
ATOM 845 N N . PRO A 1 111 ? -5.699 23.513 21.194 1.00 88.31 111 PRO A N 1
ATOM 846 C CA . PRO A 1 111 ? -4.435 23.433 20.476 1.00 88.31 111 PRO A CA 1
ATOM 847 C C . PRO A 1 111 ? -3.226 23.609 21.398 1.00 88.31 111 PRO A C 1
ATOM 849 O O . PRO A 1 111 ? -3.253 24.388 22.353 1.00 88.31 111 PRO A O 1
ATOM 852 N N . GLY A 1 112 ? -2.148 22.880 21.105 1.00 88.06 112 GLY A N 1
ATOM 853 C CA . GLY A 1 112 ? -0.897 22.940 21.868 1.00 88.06 112 GLY A CA 1
ATOM 854 C C . GLY A 1 112 ? -0.891 22.162 23.191 1.00 88.06 112 GLY A C 1
ATOM 855 O O . GLY A 1 112 ? 0.136 22.146 23.871 1.00 88.06 112 GLY A O 1
ATOM 856 N N . LYS A 1 113 ? -1.989 21.488 23.559 1.00 94.50 113 LYS A N 1
ATOM 857 C CA . LYS A 1 113 ? -2.042 20.567 24.705 1.00 94.50 113 LYS A CA 1
ATOM 858 C C . LYS A 1 113 ? -2.011 19.107 24.256 1.00 94.50 113 LYS A C 1
ATOM 860 O O . LYS A 1 113 ? -2.477 18.761 23.174 1.00 94.50 113 LYS A O 1
ATOM 865 N N . VAL A 1 114 ? -1.463 18.256 25.124 1.00 92.81 114 VAL A N 1
ATOM 866 C CA . VAL A 1 114 ? -1.447 16.799 24.953 1.00 92.81 114 VAL A CA 1
ATOM 867 C C . VAL A 1 114 ? -2.392 16.170 25.968 1.00 92.81 114 VAL A C 1
ATOM 869 O O . VAL A 1 114 ? -2.311 16.442 27.166 1.00 92.81 114 VAL A O 1
ATOM 872 N N . TYR A 1 115 ? -3.259 15.300 25.475 1.00 95.31 115 TYR A N 1
ATOM 873 C CA . TYR A 1 115 ? -4.317 14.627 26.207 1.00 95.31 115 TYR A CA 1
ATOM 874 C C . TYR A 1 115 ? -4.045 13.127 26.275 1.00 95.31 115 TYR A C 1
ATOM 876 O O . TYR A 1 115 ? -3.470 12.543 25.358 1.00 95.31 115 TYR A O 1
ATOM 884 N N . ASN A 1 116 ? -4.468 12.489 27.365 1.00 95.50 116 ASN A N 1
ATOM 885 C CA . ASN A 1 116 ? -4.463 11.032 27.449 1.00 95.50 116 ASN A CA 1
ATOM 886 C C . ASN A 1 116 ? -5.741 10.504 26.800 1.00 95.50 116 ASN A C 1
ATOM 888 O O . ASN A 1 116 ? -6.835 10.908 27.187 1.00 95.50 116 ASN A O 1
ATOM 892 N N . PHE A 1 117 ? -5.592 9.598 25.844 1.00 94.25 117 PHE A N 1
ATOM 893 C CA . PHE A 1 117 ? -6.686 9.037 25.066 1.00 94.25 117 PHE A CA 1
ATOM 894 C C . PHE A 1 117 ? -6.655 7.510 25.114 1.00 94.25 117 PHE A C 1
ATOM 896 O O . PHE A 1 117 ? -5.593 6.892 25.176 1.00 94.25 117 PHE A O 1
ATOM 903 N N . GLY A 1 118 ? -7.830 6.899 25.082 1.00 95.50 118 GLY A N 1
ATOM 904 C CA . GLY A 1 118 ? -7.994 5.462 24.950 1.00 95.50 118 GLY A CA 1
ATOM 905 C C . GLY A 1 118 ? -9.438 5.133 24.608 1.00 95.50 118 GLY A C 1
ATOM 906 O O . GLY A 1 118 ? -10.332 5.958 24.791 1.00 95.50 118 GLY A O 1
ATOM 907 N N . PHE A 1 119 ? -9.666 3.925 24.115 1.00 95.56 119 PHE A N 1
ATOM 908 C CA . PHE A 1 119 ? -10.982 3.471 23.688 1.00 95.56 119 PHE A CA 1
ATOM 909 C C . PHE A 1 119 ? -11.209 2.011 24.075 1.00 95.56 119 PHE A C 1
ATOM 911 O O . PHE A 1 119 ? -10.287 1.278 24.442 1.00 95.56 119 PHE A O 1
ATOM 918 N N . ALA A 1 120 ? -12.473 1.604 24.036 1.00 95.94 120 ALA A N 1
ATOM 919 C CA . ALA A 1 120 ? -12.902 0.246 24.315 1.00 95.94 120 ALA A CA 1
ATOM 920 C C . ALA A 1 120 ? -13.985 -0.168 23.323 1.00 95.94 120 ALA A C 1
ATOM 922 O O . ALA A 1 120 ? -14.803 0.664 22.933 1.00 95.94 120 ALA A O 1
ATOM 923 N N . ILE A 1 121 ? -13.992 -1.446 22.953 1.00 96.31 121 ILE A N 1
ATOM 924 C CA . ILE A 1 121 ? -14.950 -2.017 22.003 1.00 96.31 121 ILE A CA 1
ATOM 925 C C . ILE A 1 121 ? -15.596 -3.245 22.638 1.00 96.31 121 ILE A C 1
ATOM 927 O O . ILE A 1 121 ? -14.904 -4.134 23.138 1.00 96.31 121 ILE A O 1
ATOM 931 N N . HIS A 1 122 ? -16.924 -3.273 22.609 1.00 95.00 122 HIS A N 1
ATOM 932 C CA . HIS A 1 122 ? -17.726 -4.473 22.823 1.00 95.00 122 HIS A CA 1
ATOM 933 C C . HIS A 1 122 ? -18.110 -5.015 21.445 1.00 95.00 122 HIS A C 1
ATOM 935 O O . HIS A 1 122 ? -18.794 -4.325 20.692 1.00 95.00 122 HIS A O 1
ATOM 941 N N . ASP A 1 123 ? -17.665 -6.221 21.116 1.00 91.25 123 ASP A N 1
ATOM 942 C CA . ASP A 1 123 ? -18.062 -6.981 19.929 1.00 91.25 123 ASP A CA 1
ATOM 943 C C . ASP A 1 123 ? -18.896 -8.210 20.333 1.00 91.25 123 ASP A C 1
ATOM 945 O O . ASP A 1 123 ? -19.091 -8.464 21.522 1.00 91.25 123 ASP A O 1
ATOM 949 N N . ASP A 1 124 ? -19.472 -8.920 19.360 1.00 89.50 124 ASP A N 1
ATOM 950 C CA . ASP A 1 124 ? -20.235 -10.168 19.567 1.00 89.50 124 ASP A CA 1
ATOM 951 C C . ASP A 1 124 ? -21.250 -10.127 20.734 1.00 89.50 124 ASP A C 1
ATOM 953 O O . ASP A 1 124 ? -21.315 -11.007 21.593 1.00 89.50 124 ASP A O 1
ATOM 957 N N . TYR A 1 125 ? -22.027 -9.039 20.818 1.00 88.50 125 TYR A N 1
ATOM 958 C CA . TYR A 1 125 ? -23.042 -8.820 21.865 1.00 88.50 125 TYR A CA 1
ATOM 959 C C . TYR A 1 125 ? -22.508 -8.892 23.312 1.00 88.50 125 TYR A C 1
ATOM 961 O O . TYR A 1 125 ? -23.279 -9.055 24.267 1.00 88.50 125 TYR A O 1
ATOM 969 N N . THR A 1 126 ? -21.196 -8.750 23.504 1.00 93.31 126 THR A N 1
ATOM 970 C CA . THR A 1 126 ? -20.562 -8.774 24.822 1.00 93.31 126 THR A CA 1
ATOM 971 C C . THR A 1 126 ? -20.957 -7.559 25.665 1.00 93.31 126 THR A C 1
ATOM 973 O O . THR A 1 126 ? -21.374 -6.510 25.175 1.00 93.31 126 THR A O 1
ATOM 976 N N . ASN A 1 127 ? -20.856 -7.693 26.992 1.00 87.62 127 ASN A N 1
ATOM 977 C CA . ASN A 1 127 ? -21.219 -6.630 27.930 1.00 87.62 127 ASN A CA 1
ATOM 978 C C . ASN A 1 127 ? -20.304 -6.638 29.167 1.00 87.62 127 ASN A C 1
ATOM 980 O O . ASN A 1 127 ? -19.602 -7.606 29.466 1.00 87.62 127 ASN A O 1
ATOM 984 N N . ALA A 1 128 ? -20.337 -5.554 29.939 1.00 87.12 128 ALA A N 1
ATOM 985 C CA . ALA A 1 128 ? -19.606 -5.385 31.187 1.00 87.12 128 ALA A CA 1
ATOM 986 C C . ALA A 1 128 ? -18.093 -5.614 31.004 1.00 87.12 128 ALA A C 1
ATOM 988 O O . ALA A 1 128 ? -17.453 -4.896 30.236 1.00 87.12 128 ALA A O 1
ATOM 989 N N . ARG A 1 129 ? -17.505 -6.573 31.732 1.00 89.50 129 ARG A N 1
ATOM 990 C CA . ARG A 1 129 ? -16.053 -6.831 31.740 1.00 89.50 129 ARG A CA 1
ATOM 991 C C . ARG A 1 129 ? -15.519 -7.492 30.465 1.00 89.50 129 ARG A C 1
ATOM 993 O O . ARG A 1 129 ? -14.309 -7.616 30.340 1.00 89.50 129 ARG A O 1
ATOM 1000 N N . PHE A 1 130 ? -16.395 -7.939 29.572 1.00 93.31 130 PHE A N 1
ATOM 1001 C CA . PHE A 1 130 ? -16.026 -8.594 28.321 1.00 93.31 130 PHE A CA 1
ATOM 1002 C C . PHE A 1 130 ? -15.949 -7.525 27.229 1.00 93.31 130 PHE A C 1
ATOM 1004 O O . PHE A 1 130 ? -16.954 -7.227 26.607 1.00 93.31 130 PHE A O 1
ATOM 1011 N N . HIS A 1 131 ? -14.805 -6.851 27.115 1.00 94.44 131 HIS A N 1
ATOM 1012 C CA . HIS A 1 131 ? -14.535 -5.864 26.068 1.00 94.44 131 HIS A CA 1
ATOM 1013 C C . HIS A 1 131 ? -13.048 -5.809 25.751 1.00 94.44 131 HIS A C 1
ATOM 1015 O O . HIS A 1 131 ? -12.206 -6.111 26.601 1.00 94.44 131 HIS A O 1
ATOM 1021 N N . HIS A 1 132 ? -12.743 -5.347 24.547 1.00 94.50 132 HIS A N 1
ATOM 1022 C CA . HIS A 1 132 ? -11.403 -4.969 24.139 1.00 94.50 132 HIS A CA 1
ATOM 1023 C C . HIS A 1 132 ? -11.088 -3.567 24.655 1.00 94.50 132 HIS A C 1
ATOM 1025 O O . HIS A 1 132 ? -11.963 -2.701 24.713 1.00 94.50 132 HIS A O 1
ATOM 1031 N N . VAL A 1 133 ? -9.837 -3.341 25.048 1.00 95.50 133 VAL A N 1
ATOM 1032 C CA . VAL A 1 133 ? -9.344 -2.037 25.501 1.00 95.50 133 VAL A CA 1
ATOM 1033 C C . VAL A 1 133 ? -8.080 -1.681 24.747 1.00 95.50 133 VAL A C 1
ATOM 1035 O O . VAL A 1 133 ? -7.241 -2.543 24.480 1.00 95.50 133 VAL A O 1
ATOM 1038 N N . SER A 1 134 ? -7.927 -0.401 24.447 1.00 94.75 134 SER A N 1
ATOM 1039 C CA . SER A 1 134 ? -6.658 0.139 23.997 1.00 94.75 134 SER A CA 1
ATOM 1040 C C . SER A 1 134 ? -5.687 0.311 25.172 1.00 94.75 134 SER A C 1
ATOM 1042 O O . SER A 1 134 ? -6.089 0.387 26.338 1.00 94.75 134 SER A O 1
ATOM 1044 N N . LEU A 1 135 ? -4.395 0.445 24.866 1.00 93.62 135 LEU A N 1
ATOM 1045 C CA . LEU A 1 135 ? -3.465 1.091 25.794 1.00 93.62 135 LEU A CA 1
ATOM 1046 C C . LEU A 1 135 ? -3.723 2.609 25.823 1.00 93.62 135 LEU A C 1
ATOM 1048 O O . LEU A 1 135 ? -4.557 3.127 25.075 1.00 93.62 135 LEU A O 1
ATOM 1052 N N . GLY A 1 136 ? -3.038 3.317 26.721 1.00 91.69 136 GLY A N 1
ATOM 1053 C CA . GLY A 1 136 ? -3.116 4.774 26.790 1.00 91.69 136 GLY A CA 1
ATOM 1054 C C . GLY A 1 136 ? -2.250 5.429 25.716 1.00 91.69 136 GLY A C 1
ATOM 1055 O O . GLY A 1 136 ? -1.051 5.168 25.673 1.00 91.69 136 GLY A O 1
ATOM 1056 N N . TYR A 1 137 ? -2.855 6.305 24.918 1.00 94.00 137 TYR A N 1
ATOM 1057 C CA . TYR A 1 137 ? -2.212 7.096 23.870 1.00 94.00 137 TYR A CA 1
ATOM 1058 C C . TYR A 1 137 ? -2.166 8.589 24.216 1.00 94.00 137 TYR A C 1
ATOM 1060 O O . TYR A 1 137 ? -2.881 9.069 25.103 1.00 94.00 137 TYR A O 1
ATOM 1068 N N . LYS A 1 138 ? -1.335 9.338 23.488 1.00 94.56 138 LYS A N 1
ATOM 1069 C CA . LYS A 1 138 ? -1.247 10.800 23.501 1.00 94.56 138 LYS A CA 1
ATOM 1070 C C . LYS A 1 138 ? -1.983 11.399 22.306 1.00 94.56 138 LYS A C 1
ATOM 1072 O O . LYS A 1 138 ? -1.522 11.284 21.176 1.00 94.56 138 LYS A O 1
ATOM 1077 N N . LEU A 1 139 ? -3.094 12.074 22.582 1.00 93.75 139 LEU A N 1
ATOM 1078 C CA . LEU A 1 139 ? -3.865 12.848 21.614 1.00 93.75 139 LEU A CA 1
ATOM 1079 C C . LEU A 1 139 ? -3.448 14.321 21.666 1.00 93.75 139 LEU A C 1
ATOM 1081 O O . LEU A 1 139 ? -3.354 14.890 22.751 1.00 93.75 139 LEU A O 1
ATOM 1085 N N . ALA A 1 140 ? -3.254 14.964 20.522 1.00 92.56 140 ALA A N 1
ATOM 1086 C CA . ALA A 1 140 ? -3.102 16.416 20.448 1.00 92.56 140 ALA A CA 1
ATOM 1087 C C . ALA A 1 140 ? -3.780 16.972 19.193 1.00 92.56 140 ALA A C 1
ATOM 1089 O O . ALA A 1 140 ? -3.951 16.251 18.209 1.00 92.56 140 ALA A O 1
ATOM 1090 N N . LEU A 1 141 ? -4.166 18.249 19.246 1.00 90.06 141 LEU A N 1
ATOM 1091 C CA . LEU A 1 141 ? -4.712 18.961 18.092 1.00 90.06 141 LEU A CA 1
ATOM 1092 C C . LEU A 1 141 ? -3.568 19.594 17.294 1.00 90.06 141 LEU A C 1
ATOM 1094 O O . LEU A 1 141 ? -2.724 20.275 17.886 1.00 90.06 141 LEU A O 1
ATOM 1098 N N . ASP A 1 142 ? -3.561 19.373 15.981 1.00 83.38 142 ASP A N 1
ATOM 1099 C CA . ASP A 1 142 ? -2.621 19.961 15.017 1.00 83.38 142 ASP A CA 1
ATOM 1100 C C . ASP A 1 142 ? -1.140 19.791 15.400 1.00 83.38 142 ASP A C 1
ATOM 1102 O O . ASP A 1 142 ? -0.306 20.677 15.209 1.00 83.38 142 ASP A O 1
ATOM 1106 N N . ASN A 1 143 ? -0.796 18.625 15.950 1.00 80.19 143 ASN A N 1
ATOM 1107 C CA . ASN A 1 143 ? 0.553 18.284 16.378 1.00 80.19 143 ASN A CA 1
ATOM 1108 C C . ASN A 1 143 ? 0.975 16.924 15.809 1.00 80.19 143 ASN A C 1
ATOM 1110 O O . ASN A 1 143 ? 0.652 15.865 16.348 1.00 80.19 143 ASN A O 1
ATOM 1114 N N . ALA A 1 144 ? 1.759 16.971 14.733 1.00 74.56 144 ALA A N 1
ATOM 1115 C CA . ALA A 1 144 ? 2.228 15.798 13.998 1.00 74.56 144 ALA A CA 1
ATOM 1116 C C . ALA A 1 144 ? 3.252 14.923 14.749 1.00 74.56 144 ALA A C 1
ATOM 1118 O O . ALA A 1 144 ? 3.708 13.928 14.179 1.00 74.56 144 ALA A O 1
ATOM 1119 N N . ASP A 1 145 ? 3.641 15.301 15.969 1.00 77.31 145 ASP A N 1
ATOM 1120 C CA . ASP A 1 145 ? 4.520 14.514 16.840 1.00 77.31 145 ASP A CA 1
ATOM 1121 C C . ASP A 1 145 ? 3.741 13.776 17.947 1.00 77.31 145 ASP A C 1
ATOM 1123 O O . ASP A 1 145 ? 4.328 13.007 18.709 1.00 77.31 145 ASP A O 1
ATOM 1127 N N . ALA A 1 146 ? 2.422 13.986 18.050 1.00 78.31 146 ALA A N 1
ATOM 1128 C CA . ALA A 1 146 ? 1.560 13.209 18.935 1.00 78.31 146 ALA A CA 1
ATOM 1129 C C . ALA A 1 146 ? 1.264 11.815 18.360 1.00 78.31 146 ALA A C 1
ATOM 1131 O O . ALA A 1 146 ? 1.228 11.623 17.146 1.00 78.31 146 ALA A O 1
ATOM 1132 N N . GLU A 1 147 ? 1.015 10.842 19.241 1.00 85.50 147 GLU A N 1
ATOM 1133 C CA . GLU A 1 147 ? 0.681 9.464 18.846 1.00 85.50 147 GLU A CA 1
ATOM 1134 C C . GLU A 1 147 ? -0.653 9.402 18.091 1.00 85.50 147 GLU A C 1
ATOM 1136 O O . GLU A 1 147 ? -0.797 8.634 17.143 1.00 85.50 147 GLU A O 1
ATOM 1141 N N . VAL A 1 148 ? -1.610 10.243 18.492 1.00 87.00 148 VAL A N 1
ATOM 1142 C CA . VAL A 1 148 ? -2.848 10.514 17.764 1.00 87.00 148 VAL A CA 1
ATOM 1143 C C . VAL A 1 148 ? -2.915 12.017 17.507 1.00 87.00 148 VAL A C 1
ATOM 1145 O O . VAL A 1 148 ? -3.004 12.816 18.439 1.00 87.00 148 VAL A O 1
ATOM 1148 N N . ASN A 1 149 ? -2.862 12.411 16.239 1.00 87.06 149 ASN A N 1
ATOM 1149 C CA . ASN A 1 149 ? -2.951 13.808 15.829 1.00 87.06 149 ASN A CA 1
ATOM 1150 C C . ASN A 1 149 ? -4.340 14.091 15.249 1.00 87.06 149 ASN A C 1
ATOM 1152 O O . ASN A 1 149 ? -4.664 13.606 14.166 1.00 87.06 149 ASN A O 1
ATOM 1156 N N . ALA A 1 150 ? -5.148 14.878 15.956 1.00 84.56 150 ALA A N 1
ATOM 1157 C CA . ALA A 1 150 ? -6.400 15.393 15.421 1.00 84.56 150 ALA A CA 1
ATOM 1158 C C . ALA A 1 150 ? -6.101 16.661 14.619 1.00 84.56 150 ALA A C 1
ATOM 1160 O O . ALA A 1 150 ? -5.779 17.704 15.186 1.00 84.56 150 ALA A O 1
ATOM 1161 N N . VAL A 1 151 ? -6.180 16.550 13.298 1.00 81.38 151 VAL A N 1
ATOM 1162 C CA . VAL A 1 151 ? -5.917 17.664 12.384 1.00 81.38 151 VAL A CA 1
ATOM 1163 C C . VAL A 1 151 ? -7.175 18.493 12.155 1.00 81.38 151 VAL A C 1
ATOM 1165 O O . VAL A 1 151 ? -8.286 17.959 12.114 1.00 81.38 151 VAL A O 1
ATOM 1168 N N . GLN A 1 152 ? -7.005 19.800 11.978 1.00 68.06 152 GLN A N 1
ATOM 1169 C CA . GLN A 1 152 ? -8.075 20.690 11.562 1.00 68.06 152 GLN A CA 1
ATOM 1170 C C . GLN A 1 152 ? -8.590 20.250 10.190 1.00 68.06 152 GLN A C 1
ATOM 1172 O O . GLN A 1 152 ? -7.943 20.437 9.161 1.00 68.06 152 GLN A O 1
ATOM 1177 N N . ALA A 1 153 ? -9.779 19.664 10.180 1.00 56.28 153 ALA A N 1
ATOM 1178 C CA . ALA A 1 153 ? -10.423 19.257 8.950 1.00 56.28 153 ALA A CA 1
ATOM 1179 C C . ALA A 1 153 ? -10.919 20.506 8.189 1.00 56.28 153 ALA A C 1
ATOM 1181 O O . ALA A 1 153 ? -11.557 21.389 8.771 1.00 56.28 153 ALA A O 1
ATOM 1182 N N . SER A 1 154 ? -10.637 20.599 6.888 1.00 38.00 154 SER A N 1
ATOM 1183 C CA . SER A 1 154 ? -11.181 21.626 5.990 1.00 38.00 154 SER A CA 1
ATOM 1184 C C . SER A 1 154 ? -12.634 21.299 5.635 1.00 38.00 154 SER A C 1
ATOM 1186 O O . SER A 1 154 ? -12.964 21.046 4.484 1.00 38.00 154 SER A O 1
ATOM 1188 N N . VAL A 1 155 ? -13.529 21.262 6.627 1.00 32.19 155 VAL A N 1
ATOM 1189 C CA . VAL A 1 155 ? -14.932 20.881 6.399 1.00 32.19 155 VAL A CA 1
ATOM 1190 C C . VAL A 1 155 ? -15.877 21.987 6.834 1.00 32.19 155 VAL A C 1
ATOM 1192 O O . VAL A 1 155 ? -15.891 22.430 7.983 1.00 32.19 155 VAL A O 1
ATOM 1195 N N . SER A 1 156 ? -16.712 22.402 5.882 1.00 29.19 156 SER A N 1
ATOM 1196 C CA . SER A 1 156 ? -17.977 23.077 6.163 1.00 29.19 156 SER A CA 1
ATOM 1197 C C . SER A 1 156 ? -18.828 22.135 7.016 1.00 29.19 156 SER A C 1
ATOM 1199 O O . SER A 1 156 ? -18.958 20.959 6.685 1.00 29.19 156 SER A O 1
ATOM 1201 N N . ALA A 1 157 ? -19.366 22.626 8.131 1.00 23.64 157 ALA A N 1
ATOM 1202 C CA . ALA A 1 157 ? -20.060 21.799 9.114 1.00 23.64 157 ALA A CA 1
ATOM 1203 C C . ALA A 1 157 ? -21.204 20.965 8.494 1.00 23.64 157 ALA A C 1
ATOM 1205 O O . ALA A 1 157 ? -22.020 21.531 7.760 1.00 23.64 157 ALA A O 1
ATOM 1206 N N . PRO A 1 158 ? -21.360 19.672 8.847 1.00 26.38 158 PRO A N 1
ATOM 1207 C CA . PRO A 1 158 ? -22.634 19.002 8.651 1.00 26.38 158 PRO A CA 1
ATOM 1208 C C . PRO A 1 158 ? -23.647 19.685 9.574 1.00 26.38 158 PRO A C 1
ATOM 1210 O O . PRO A 1 158 ? -23.416 19.826 10.782 1.00 26.38 158 PRO A O 1
ATOM 1213 N N . ALA A 1 159 ? -24.728 20.189 8.979 1.00 25.23 159 ALA A N 1
ATOM 1214 C CA . ALA A 1 159 ? -25.837 20.768 9.715 1.00 25.23 159 ALA A CA 1
ATOM 1215 C C . ALA A 1 159 ? -26.533 19.682 10.548 1.00 25.23 159 ALA A C 1
ATOM 1217 O O . ALA A 1 159 ? -26.740 18.558 10.095 1.00 25.23 159 ALA A O 1
ATOM 1218 N N . ALA A 1 160 ? -26.888 20.059 11.771 1.00 24.64 160 ALA A N 1
ATOM 1219 C CA . ALA A 1 160 ? -27.607 19.247 12.733 1.00 24.64 160 ALA A CA 1
ATOM 1220 C C . ALA A 1 160 ? -28.978 18.769 12.215 1.00 24.64 160 ALA A C 1
ATOM 1222 O O . ALA A 1 160 ? -29.716 19.532 11.593 1.00 24.64 160 ALA A O 1
ATOM 1223 N N . GLY A 1 161 ? -29.353 17.550 12.616 1.00 24.09 161 GLY A N 1
ATOM 1224 C CA . GLY A 1 161 ? -30.749 17.151 12.811 1.00 24.09 161 GLY A CA 1
ATOM 1225 C C . GLY A 1 161 ? -31.328 16.180 11.783 1.00 24.09 161 GLY A C 1
ATOM 1226 O O . GLY A 1 161 ? -31.980 16.586 10.827 1.00 24.09 161 GLY A O 1
ATOM 1227 N N . ALA A 1 162 ? -31.236 14.882 12.074 1.00 27.48 162 ALA A N 1
ATOM 1228 C CA . ALA A 1 162 ? -32.306 13.965 11.704 1.00 27.48 162 ALA A CA 1
ATOM 1229 C C . ALA A 1 162 ? -33.502 14.194 12.647 1.00 27.48 162 ALA A C 1
ATOM 1231 O O . ALA A 1 162 ? -33.353 14.019 13.854 1.00 27.48 162 ALA A O 1
ATOM 1232 N N . ALA A 1 163 ? -34.661 14.581 12.104 1.00 34.28 163 ALA A N 1
ATOM 1233 C CA . ALA A 1 163 ? -36.016 14.242 12.581 1.00 34.28 163 ALA A CA 1
ATOM 1234 C C . ALA A 1 163 ? -37.080 15.020 11.774 1.00 34.28 163 ALA A C 1
ATOM 1236 O O . ALA A 1 163 ? -36.816 16.152 11.376 1.00 34.28 163 ALA A O 1
ATOM 1237 N N . PRO A 1 164 ? -38.345 14.567 11.718 1.00 36.72 164 PRO A N 1
ATOM 1238 C CA . PRO A 1 164 ? -38.891 13.271 11.324 1.00 36.72 164 PRO A CA 1
ATOM 1239 C C . PRO A 1 164 ? -39.601 13.350 9.937 1.00 36.72 164 PRO A C 1
ATOM 1241 O O . PRO A 1 164 ? -39.633 14.391 9.297 1.00 36.72 164 PRO A O 1
ATOM 1244 N N . VAL A 1 165 ? -40.145 12.211 9.487 1.00 35.16 165 VAL A N 1
ATOM 1245 C CA . VAL A 1 165 ? -41.064 11.932 8.348 1.00 35.16 165 VAL A CA 1
ATOM 1246 C C . VAL A 1 165 ? -41.659 13.078 7.486 1.00 35.16 165 VAL A C 1
ATOM 1248 O O . VAL A 1 165 ? -42.279 14.008 7.985 1.00 35.16 165 VAL A O 1
ATOM 1251 N N . ALA A 1 166 ? -41.677 12.780 6.173 1.00 28.23 166 ALA A N 1
ATOM 1252 C CA . ALA A 1 166 ? -42.602 13.193 5.098 1.00 28.23 166 ALA A CA 1
ATOM 1253 C C . ALA A 1 166 ? -42.431 14.563 4.387 1.00 28.23 166 ALA A C 1
ATOM 1255 O O . ALA A 1 166 ? -42.963 15.589 4.791 1.00 28.23 166 ALA A O 1
ATOM 1256 N N . ALA A 1 167 ? -41.779 14.463 3.218 1.00 40.41 167 ALA A N 1
ATOM 1257 C CA . ALA A 1 167 ? -42.009 15.110 1.914 1.00 40.41 167 ALA A CA 1
ATOM 1258 C C . ALA A 1 167 ? -42.368 16.613 1.818 1.00 40.41 167 ALA A C 1
ATOM 1260 O O . ALA A 1 167 ? -43.529 17.003 1.923 1.00 40.41 167 ALA A O 1
ATOM 1261 N N . ALA A 1 168 ? -41.395 17.403 1.345 1.00 25.47 168 ALA A N 1
ATOM 1262 C CA . ALA A 1 168 ? -41.616 18.507 0.406 1.00 25.47 168 ALA A CA 1
ATOM 1263 C C . ALA A 1 168 ? -40.411 18.642 -0.554 1.00 25.47 168 ALA A C 1
ATOM 1265 O O . ALA A 1 168 ? -39.283 18.319 -0.192 1.00 25.47 168 ALA A O 1
ATOM 1266 N N . ALA A 1 169 ? -40.696 19.045 -1.796 1.00 27.62 169 ALA A N 1
ATOM 1267 C CA . ALA A 1 169 ? 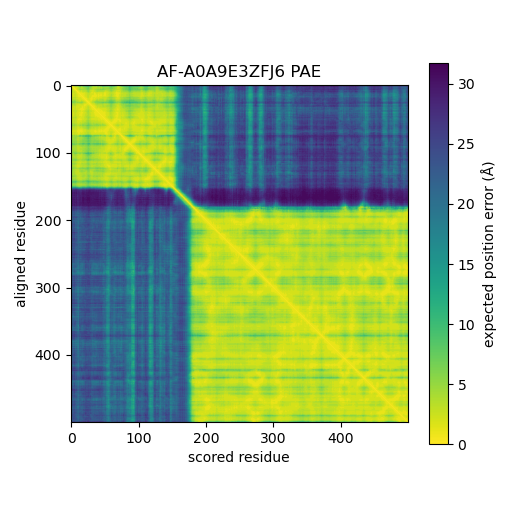-39.851 18.959 -2.994 1.00 27.62 169 ALA A CA 1
ATOM 1268 C C . ALA A 1 169 ? -38.496 19.714 -2.923 1.00 27.62 169 ALA A C 1
ATOM 1270 O O . ALA A 1 169 ? -38.383 20.696 -2.189 1.00 27.62 169 ALA A O 1
ATOM 1271 N N . PRO A 1 170 ? -37.474 19.288 -3.702 1.00 28.80 170 PRO A N 1
ATOM 1272 C CA . PRO A 1 170 ? -36.094 19.727 -3.522 1.00 28.80 170 PRO A CA 1
ATOM 1273 C C . PRO A 1 170 ? -35.844 21.118 -4.115 1.00 28.80 170 PRO A C 1
ATOM 1275 O O . PRO A 1 170 ? -36.295 21.433 -5.216 1.00 28.80 170 PRO A O 1
ATOM 1278 N N . VAL A 1 171 ? -35.039 21.918 -3.415 1.00 26.31 171 VAL A N 1
ATOM 1279 C CA . VAL A 1 171 ? -34.313 23.048 -4.005 1.00 26.31 171 VAL A CA 1
ATOM 1280 C C . VAL A 1 171 ? -32.864 22.597 -4.152 1.00 26.31 171 VAL A C 1
ATOM 1282 O O . VAL A 1 171 ? -32.220 22.228 -3.174 1.00 26.31 171 VAL A O 1
ATOM 1285 N N . ALA A 1 172 ? -32.393 22.542 -5.396 1.00 34.06 172 ALA A N 1
ATOM 1286 C CA . ALA A 1 172 ? -31.096 21.993 -5.759 1.00 34.06 172 ALA A CA 1
ATOM 1287 C C . ALA A 1 172 ? -29.943 22.858 -5.227 1.00 34.06 172 ALA A C 1
ATOM 1289 O O . ALA A 1 172 ? -29.844 24.042 -5.546 1.00 34.06 172 ALA A O 1
ATOM 1290 N N . VAL A 1 173 ? -29.041 22.230 -4.475 1.00 28.95 173 VAL A N 1
ATOM 1291 C CA . VAL A 1 173 ? -27.686 22.722 -4.211 1.00 28.95 173 VAL A CA 1
ATOM 1292 C C . VAL A 1 173 ? -26.738 21.668 -4.774 1.00 28.95 173 VAL A C 1
ATOM 1294 O O . VAL A 1 173 ? -26.914 20.477 -4.525 1.00 28.95 173 VAL A O 1
ATOM 1297 N N . ALA A 1 174 ? -25.809 22.105 -5.622 1.00 31.27 174 ALA A N 1
ATOM 1298 C CA . ALA A 1 174 ? -24.955 21.237 -6.420 1.00 31.27 174 ALA A CA 1
ATOM 1299 C C . ALA A 1 174 ? -24.089 20.332 -5.533 1.00 31.27 174 ALA A C 1
ATOM 1301 O O . ALA A 1 174 ? -23.295 20.815 -4.726 1.00 31.27 174 ALA A O 1
ATOM 1302 N N . ALA A 1 175 ? -24.250 19.021 -5.714 1.00 28.91 175 ALA A N 1
ATOM 1303 C CA . ALA A 1 175 ? -23.346 18.014 -5.188 1.00 28.91 175 ALA A CA 1
ATOM 1304 C C . ALA A 1 175 ? -21.925 18.277 -5.709 1.00 28.91 175 ALA A C 1
ATOM 1306 O O . ALA A 1 175 ? -21.740 18.534 -6.903 1.00 28.91 175 ALA A O 1
ATOM 1307 N N . ALA A 1 176 ? -20.922 18.169 -4.834 1.00 33.62 176 ALA A N 1
ATOM 1308 C CA . ALA A 1 176 ? -19.585 17.831 -5.304 1.00 33.62 176 ALA A CA 1
ATOM 1309 C C . ALA A 1 176 ? -19.720 16.516 -6.095 1.00 33.62 176 ALA A C 1
ATOM 1311 O O . ALA A 1 176 ? -20.406 15.606 -5.618 1.00 33.62 176 ALA A O 1
ATOM 1312 N N . PRO A 1 177 ? -19.186 16.424 -7.322 1.00 29.61 177 PRO A N 1
ATOM 1313 C CA . PRO A 1 177 ? -19.419 15.258 -8.154 1.00 29.61 177 PRO A CA 1
ATOM 1314 C C . PRO A 1 177 ? -18.855 14.024 -7.445 1.00 29.61 177 PRO A C 1
ATOM 1316 O O . PRO A 1 177 ? -17.651 13.936 -7.224 1.00 29.61 177 PRO A O 1
ATOM 1319 N N . SER A 1 178 ? -19.728 13.069 -7.109 1.00 38.84 178 SER A N 1
ATOM 1320 C CA . SER A 1 178 ? -19.320 11.667 -7.032 1.00 38.84 178 SER A CA 1
ATOM 1321 C C . SER A 1 178 ? -18.662 11.365 -8.375 1.00 38.84 178 SER A C 1
ATOM 1323 O O . SER A 1 178 ? -19.282 11.540 -9.431 1.00 38.84 178 SER A O 1
ATOM 1325 N N . ALA A 1 179 ? -17.374 11.029 -8.354 1.00 46.91 179 ALA A N 1
ATOM 1326 C CA . ALA A 1 179 ? -16.752 10.471 -9.537 1.00 46.91 179 ALA A CA 1
ATOM 1327 C C . ALA A 1 179 ? -17.466 9.142 -9.800 1.00 46.91 179 ALA A C 1
ATOM 1329 O O . ALA A 1 179 ? -17.542 8.292 -8.915 1.00 46.91 179 ALA A O 1
ATOM 1330 N N . ALA A 1 180 ? -18.051 9.008 -10.989 1.00 52.25 180 ALA A N 1
ATOM 1331 C CA . ALA A 1 180 ? -18.781 7.811 -11.367 1.00 52.25 180 ALA A CA 1
ATOM 1332 C C . ALA A 1 180 ? -17.889 6.576 -11.173 1.00 52.25 180 ALA A C 1
ATOM 1334 O O . ALA A 1 180 ? -16.730 6.583 -11.593 1.00 52.25 180 ALA A O 1
ATOM 1335 N N . ALA A 1 181 ? -18.438 5.526 -10.558 1.00 69.69 181 ALA A N 1
ATOM 1336 C CA . ALA A 1 181 ? -17.803 4.217 -10.547 1.00 69.69 181 ALA A 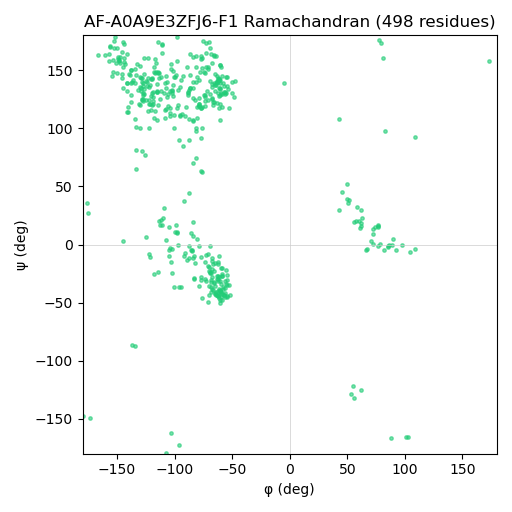CA 1
ATOM 1337 C C . ALA A 1 181 ? -17.421 3.830 -11.984 1.00 69.69 181 ALA A C 1
ATOM 1339 O O . ALA A 1 181 ? -18.237 3.938 -12.905 1.00 69.69 181 ALA A O 1
ATOM 1340 N N . ALA A 1 182 ? -16.177 3.406 -12.170 1.00 75.69 182 ALA A N 1
ATOM 1341 C CA . ALA A 1 182 ? -15.632 3.013 -13.456 1.00 75.69 182 ALA A CA 1
ATOM 1342 C C . ALA A 1 182 ? -15.219 1.535 -13.429 1.00 75.69 182 ALA A C 1
ATOM 1344 O O . ALA A 1 182 ? -14.898 0.972 -12.379 1.00 75.69 182 ALA A O 1
ATOM 1345 N N . GLY A 1 183 ? -15.235 0.890 -14.594 1.00 79.69 183 GLY A N 1
ATOM 1346 C CA . GLY A 1 183 ? -14.996 -0.550 -14.717 1.00 79.69 183 GLY A CA 1
ATOM 1347 C C . GLY A 1 183 ? -16.266 -1.396 -14.568 1.00 79.69 183 GLY A C 1
ATOM 1348 O O . GLY A 1 183 ? -17.389 -0.899 -14.665 1.00 79.69 183 GLY A O 1
ATOM 1349 N N . LYS A 1 184 ? -16.095 -2.709 -14.394 1.00 78.75 184 LYS A N 1
ATOM 1350 C CA . LYS A 1 184 ? -17.193 -3.684 -14.281 1.00 78.75 184 LYS A CA 1
ATOM 1351 C C . LYS A 1 184 ? -17.423 -4.032 -12.814 1.00 78.75 184 LYS A C 1
ATOM 1353 O O . LYS A 1 184 ? -16.463 -4.161 -12.071 1.00 78.75 184 LYS A O 1
ATOM 1358 N N . ALA A 1 185 ? -18.667 -4.259 -12.394 1.00 81.38 185 ALA A N 1
ATOM 1359 C CA . ALA A 1 185 ? -18.916 -4.900 -11.101 1.00 81.38 185 ALA A CA 1
ATOM 1360 C C . ALA A 1 185 ? -18.411 -6.353 -11.157 1.00 81.38 185 ALA A C 1
ATOM 1362 O O . ALA A 1 185 ? -18.824 -7.106 -12.042 1.00 81.38 185 ALA A O 1
ATOM 1363 N N . VAL A 1 186 ? -17.502 -6.734 -10.255 1.00 88.31 186 VAL A N 1
ATOM 1364 C CA . VAL A 1 186 ? -16.757 -8.006 -10.350 1.00 88.31 186 VAL A CA 1
ATOM 1365 C C . VAL A 1 186 ? -16.923 -8.945 -9.163 1.00 88.31 186 VAL A C 1
ATOM 1367 O O . VAL A 1 186 ? -16.543 -10.107 -9.257 1.00 88.31 186 VAL A O 1
ATOM 1370 N N . ASP A 1 187 ? -17.512 -8.481 -8.069 1.00 86.25 187 ASP A N 1
ATOM 1371 C CA . ASP A 1 187 ? -17.613 -9.184 -6.788 1.00 86.25 187 ASP A CA 1
ATOM 1372 C C . ASP A 1 187 ? -19.041 -9.644 -6.468 1.00 86.25 187 ASP A C 1
ATOM 1374 O O . ASP A 1 187 ? -19.396 -9.895 -5.319 1.00 86.25 187 ASP A O 1
ATOM 1378 N N . THR A 1 188 ? -19.882 -9.798 -7.496 1.00 87.06 188 THR A N 1
ATOM 1379 C CA . THR A 1 188 ? -21.220 -10.375 -7.323 1.00 87.06 188 THR A CA 1
ATOM 1380 C C . THR A 1 188 ? -21.107 -11.783 -6.738 1.00 87.06 188 THR A C 1
ATOM 1382 O O . THR A 1 188 ? -20.551 -12.675 -7.374 1.00 87.06 188 THR A O 1
ATOM 1385 N N . GLY A 1 189 ? -21.669 -11.980 -5.545 1.00 85.81 189 GLY A N 1
ATOM 1386 C CA . GLY A 1 189 ? -21.622 -13.253 -4.822 1.00 85.81 189 GLY A CA 1
ATOM 1387 C C . GLY A 1 189 ? -20.452 -13.398 -3.847 1.00 85.81 189 GLY A C 1
ATOM 1388 O O . GLY A 1 189 ? -20.433 -14.379 -3.112 1.00 85.81 189 GLY A O 1
ATOM 1389 N N . VAL A 1 190 ? -19.531 -12.431 -3.789 1.00 89.69 190 VAL A N 1
ATOM 1390 C CA . VAL A 1 190 ? -18.466 -12.395 -2.779 1.00 89.69 190 VAL A CA 1
ATOM 1391 C C . VAL A 1 190 ? -19.008 -11.796 -1.481 1.00 89.69 190 VAL A C 1
ATOM 1393 O O . VAL A 1 190 ? -19.518 -10.676 -1.448 1.00 89.69 190 VAL A O 1
ATOM 1396 N N . ASP A 1 191 ? -18.869 -12.537 -0.388 1.00 85.81 191 ASP A N 1
ATOM 1397 C CA . ASP A 1 191 ? -19.148 -12.091 0.971 1.00 85.81 191 ASP A CA 1
ATOM 1398 C C . ASP A 1 191 ? -17.847 -11.626 1.627 1.00 85.81 191 ASP A C 1
ATOM 1400 O O . ASP A 1 191 ? -17.112 -12.378 2.271 1.00 85.81 191 ASP A O 1
ATOM 1404 N N . TRP A 1 192 ? -17.544 -10.344 1.464 1.00 83.06 192 TRP A N 1
ATOM 1405 C CA . TRP A 1 192 ? -16.309 -9.774 1.989 1.00 83.06 192 TRP A CA 1
ATOM 1406 C C . TRP A 1 192 ? -16.169 -9.836 3.515 1.00 83.06 192 TRP A C 1
ATOM 1408 O O . TRP A 1 192 ? -15.052 -9.731 4.010 1.00 83.06 192 TRP A O 1
ATOM 1418 N N . SER A 1 193 ? -17.256 -10.059 4.263 1.00 82.06 193 SER A N 1
ATOM 1419 C CA . SER A 1 193 ? -17.171 -10.256 5.717 1.00 82.06 193 SER A CA 1
ATOM 1420 C C . SER A 1 193 ? -16.462 -11.562 6.109 1.00 82.06 193 SER A C 1
ATOM 1422 O O . SER A 1 193 ? -16.074 -11.727 7.264 1.00 82.06 193 SER A O 1
ATOM 1424 N N . LYS A 1 194 ? -16.267 -12.480 5.150 1.00 81.44 194 LYS A N 1
ATOM 1425 C CA . LYS A 1 194 ? -15.542 -13.753 5.305 1.00 81.44 194 LYS A CA 1
ATOM 1426 C C . LYS A 1 194 ? -14.146 -13.743 4.673 1.00 81.44 194 LYS A C 1
ATOM 1428 O O . LYS A 1 194 ? -13.422 -14.732 4.785 1.00 81.44 194 LYS A O 1
ATOM 1433 N N . ALA A 1 195 ? -13.774 -12.664 3.986 1.00 83.62 195 ALA A N 1
ATOM 1434 C CA . ALA A 1 195 ? -12.464 -12.535 3.360 1.00 83.62 195 ALA A CA 1
ATOM 1435 C C . ALA A 1 195 ? -11.370 -12.308 4.415 1.00 83.62 195 ALA A C 1
ATOM 1437 O O . ALA A 1 195 ? -11.621 -11.739 5.478 1.00 83.62 195 ALA A O 1
ATOM 1438 N N . GLY A 1 196 ? -10.137 -12.720 4.109 1.00 74.94 196 GLY A N 1
ATOM 1439 C CA . GLY A 1 196 ? -8.986 -12.312 4.910 1.00 74.94 196 GLY A CA 1
ATOM 1440 C C . GLY A 1 196 ? -8.752 -10.811 4.749 1.00 74.94 196 GLY A C 1
ATOM 1441 O O . GLY A 1 196 ? -8.847 -10.305 3.633 1.00 74.94 196 GLY A O 1
ATOM 1442 N N . GLU A 1 197 ? -8.449 -10.105 5.840 1.00 83.88 197 GLU A N 1
ATOM 1443 C CA . GLU A 1 197 ? -8.229 -8.654 5.854 1.00 83.88 197 GLU A CA 1
ATOM 1444 C C . GLU A 1 197 ? -6.865 -8.298 6.453 1.00 83.88 197 GLU A C 1
ATOM 1446 O O . GLU A 1 197 ? -6.432 -8.872 7.455 1.00 83.88 197 GLU A O 1
ATOM 1451 N N . ARG A 1 198 ? -6.200 -7.300 5.864 1.00 83.44 198 ARG A N 1
ATOM 1452 C CA . ARG A 1 198 ? -5.009 -6.671 6.430 1.00 83.44 198 ARG A CA 1
ATOM 1453 C C . ARG A 1 198 ? -4.957 -5.184 6.116 1.00 83.44 198 ARG A C 1
ATOM 1455 O O . ARG A 1 198 ? -5.072 -4.778 4.965 1.00 83.44 198 ARG A O 1
ATOM 1462 N N . LEU A 1 199 ? -4.646 -4.380 7.128 1.00 86.00 199 LEU A N 1
ATOM 1463 C CA . LEU A 1 199 ? -4.245 -2.992 6.931 1.00 86.00 199 LEU A CA 1
ATOM 1464 C C . LEU A 1 199 ? -2.772 -2.929 6.496 1.00 86.00 199 LEU A C 1
ATOM 1466 O O . LEU A 1 199 ? -1.881 -3.358 7.233 1.00 86.00 199 LEU A O 1
ATOM 1470 N N . ILE A 1 200 ? -2.513 -2.383 5.309 1.00 90.88 200 ILE A N 1
ATOM 1471 C CA . ILE A 1 200 ? -1.171 -2.164 4.761 1.00 90.88 200 ILE A CA 1
ATOM 1472 C C . ILE A 1 200 ? -0.978 -0.670 4.510 1.00 90.88 200 ILE A C 1
ATOM 1474 O O . ILE A 1 200 ? -1.682 -0.063 3.707 1.00 90.88 200 ILE A O 1
ATOM 1478 N N . THR A 1 201 ? 0.016 -0.074 5.166 1.00 91.62 201 THR A N 1
ATOM 1479 C CA . THR A 1 201 ? 0.345 1.343 4.972 1.00 91.62 201 THR A CA 1
ATOM 1480 C C . THR A 1 201 ? 1.380 1.502 3.865 1.00 91.62 201 THR A C 1
ATOM 1482 O O . THR A 1 201 ? 2.554 1.167 4.045 1.00 91.62 201 THR A O 1
ATOM 1485 N N . LEU A 1 202 ? 0.954 2.066 2.735 1.00 97.44 202 LEU A N 1
ATOM 1486 C CA . LEU A 1 202 ? 1.853 2.532 1.684 1.00 97.44 202 LEU A CA 1
ATOM 1487 C C . LEU A 1 202 ? 2.605 3.774 2.146 1.00 97.44 202 LEU A C 1
ATOM 1489 O O . LEU A 1 202 ? 2.074 4.586 2.904 1.00 97.44 202 LEU A O 1
ATOM 1493 N N . PHE A 1 203 ? 3.810 3.976 1.629 1.00 96.19 203 PHE A N 1
ATOM 1494 C CA . PHE A 1 203 ? 4.590 5.182 1.893 1.00 96.19 203 PHE A CA 1
ATOM 1495 C C . PHE A 1 203 ? 5.164 5.773 0.616 1.00 96.19 203 PHE A C 1
ATOM 1497 O O . PHE A 1 203 ? 5.347 5.078 -0.383 1.00 96.19 203 PHE A O 1
ATOM 1504 N N . TYR A 1 204 ? 5.439 7.074 0.654 1.00 97.31 204 TYR A N 1
ATOM 1505 C CA . TYR A 1 204 ? 6.131 7.759 -0.424 1.00 97.31 204 TYR A CA 1
ATOM 1506 C C . TYR A 1 204 ? 7.638 7.449 -0.363 1.00 97.31 204 TYR A C 1
ATOM 1508 O O . TYR A 1 204 ? 8.280 7.814 0.625 1.00 97.31 204 TYR A O 1
ATOM 1516 N N . PRO A 1 205 ? 8.229 6.800 -1.384 1.00 96.12 205 PRO A N 1
ATOM 1517 C CA . PRO A 1 205 ? 9.611 6.336 -1.320 1.00 96.12 205 PRO A CA 1
ATOM 1518 C C . PRO A 1 205 ? 10.634 7.393 -1.772 1.00 96.12 205 PRO A C 1
ATOM 1520 O O . PRO A 1 205 ? 11.837 7.213 -1.582 1.00 96.12 205 PRO A O 1
ATOM 1523 N N . GLY A 1 206 ? 10.197 8.493 -2.390 1.00 95.81 206 GLY A N 1
ATOM 1524 C CA . GLY A 1 206 ? 11.103 9.480 -2.979 1.00 95.81 206 GLY A CA 1
ATOM 1525 C C . GLY A 1 206 ? 11.965 8.884 -4.099 1.00 95.81 206 GLY A C 1
ATOM 1526 O O . GLY A 1 206 ? 11.454 8.323 -5.066 1.00 95.81 206 GLY A O 1
ATOM 1527 N N . GLN A 1 207 ? 13.283 9.020 -3.975 1.00 96.31 207 GLN A N 1
ATOM 1528 C CA . GLN A 1 207 ? 14.313 8.561 -4.917 1.00 96.31 207 GLN A CA 1
ATOM 1529 C C . GLN A 1 207 ? 15.113 7.371 -4.353 1.00 96.31 207 GLN A C 1
ATOM 1531 O O . GLN A 1 207 ? 16.298 7.217 -4.634 1.00 96.31 207 GLN A O 1
ATOM 1536 N N . THR A 1 208 ? 14.494 6.526 -3.527 1.00 95.50 208 THR A N 1
ATOM 1537 C CA . THR A 1 208 ? 15.169 5.363 -2.928 1.00 95.50 208 THR A CA 1
ATOM 1538 C C . THR A 1 208 ? 15.087 4.132 -3.842 1.00 95.50 208 THR A C 1
ATOM 1540 O O . THR A 1 208 ? 14.158 3.335 -3.776 1.00 95.50 208 THR A O 1
ATOM 1543 N N . SER A 1 209 ? 16.071 3.969 -4.727 1.00 96.12 209 SER A N 1
ATOM 1544 C CA . SER A 1 209 ? 16.244 2.778 -5.579 1.00 96.12 209 SER A CA 1
ATOM 1545 C C . SER A 1 209 ? 16.653 1.528 -4.784 1.00 96.12 209 SER A C 1
ATOM 1547 O O . SER A 1 209 ? 17.032 1.612 -3.612 1.00 96.12 209 SER A O 1
ATOM 1549 N N . MET A 1 210 ? 16.614 0.347 -5.409 1.00 95.50 210 MET A N 1
ATOM 1550 C CA . MET A 1 210 ? 17.156 -0.876 -4.815 1.00 95.50 210 MET A CA 1
ATOM 1551 C C . MET A 1 210 ? 18.638 -0.681 -4.479 1.00 95.50 210 MET A C 1
ATOM 1553 O O . MET A 1 210 ? 19.060 -0.982 -3.365 1.00 95.50 210 MET A O 1
ATOM 1557 N N . GLU A 1 211 ? 19.415 -0.068 -5.371 1.00 95.69 211 GLU A N 1
ATOM 1558 C CA . GLU A 1 211 ? 20.827 0.229 -5.132 1.00 95.69 211 GLU A CA 1
ATOM 1559 C C . GLU A 1 211 ? 21.029 1.174 -3.941 1.00 95.69 211 GLU A C 1
ATOM 1561 O O . GLU A 1 211 ? 21.927 0.963 -3.122 1.00 95.69 211 GLU A O 1
ATOM 1566 N N . TRP A 1 212 ? 20.151 2.167 -3.770 1.00 94.94 212 TRP A N 1
ATOM 1567 C CA . TRP A 1 212 ? 20.170 3.033 -2.593 1.00 94.94 212 TRP A CA 1
ATOM 1568 C C . TRP A 1 212 ? 20.002 2.232 -1.291 1.00 94.94 212 TRP A C 1
ATOM 1570 O O . TRP A 1 212 ? 20.733 2.463 -0.324 1.00 94.94 212 TRP A O 1
ATOM 1580 N N . THR A 1 213 ? 19.093 1.247 -1.266 1.00 93.88 213 THR A N 1
ATOM 1581 C CA . THR A 1 213 ? 18.844 0.423 -0.066 1.00 93.88 213 THR A CA 1
ATOM 1582 C C . THR A 1 213 ? 19.999 -0.524 0.275 1.00 93.88 213 THR A C 1
ATOM 1584 O O . THR A 1 213 ? 20.156 -0.898 1.443 1.00 93.88 213 THR A O 1
ATOM 1587 N N . LEU A 1 214 ? 20.824 -0.885 -0.716 1.00 93.94 214 LEU A N 1
ATOM 1588 C CA . LEU A 1 214 ? 21.941 -1.828 -0.589 1.00 93.94 214 LEU A CA 1
ATOM 1589 C C . LEU A 1 214 ? 23.286 -1.168 -0.262 1.00 93.94 214 LEU A C 1
ATOM 1591 O O . LEU A 1 214 ? 24.249 -1.855 0.100 1.00 93.94 214 LEU A O 1
ATOM 1595 N N . VAL A 1 215 ? 23.373 0.160 -0.327 1.00 92.06 215 VAL A N 1
ATOM 1596 C CA . VAL A 1 215 ? 24.584 0.894 0.043 1.00 92.06 215 VAL A CA 1
ATOM 1597 C C . VAL A 1 215 ? 24.484 1.368 1.492 1.00 92.06 215 VAL A C 1
ATOM 1599 O O . VAL A 1 215 ? 23.764 2.308 1.820 1.00 92.06 215 VAL A O 1
ATOM 1602 N N . GLY A 1 216 ? 25.306 0.777 2.366 1.00 88.44 216 GLY A N 1
ATOM 1603 C CA . GLY A 1 216 ? 25.320 1.066 3.809 1.00 88.44 216 GLY A CA 1
ATOM 1604 C C . GLY A 1 216 ? 25.509 2.543 4.192 1.00 88.44 216 GLY A C 1
ATOM 1605 O O . GLY A 1 216 ? 25.056 2.967 5.250 1.00 88.44 216 GLY A O 1
ATOM 1606 N N . LYS A 1 217 ? 26.150 3.346 3.327 1.00 89.12 217 LYS A N 1
ATOM 1607 C CA . LYS A 1 217 ? 26.286 4.803 3.514 1.00 89.12 217 LYS A CA 1
ATOM 1608 C C . LYS A 1 217 ? 24.934 5.525 3.439 1.00 89.12 217 LYS A C 1
ATOM 1610 O O . LYS A 1 217 ? 24.764 6.549 4.091 1.00 89.12 217 LYS A O 1
ATOM 1615 N N . TYR A 1 218 ? 24.010 5.029 2.622 1.00 88.62 218 TYR A N 1
ATOM 1616 C CA . TYR A 1 218 ? 22.697 5.632 2.401 1.00 88.62 218 TYR A CA 1
ATOM 1617 C C . TYR A 1 218 ? 21.628 5.007 3.309 1.00 88.62 218 TYR A C 1
ATOM 1619 O O . TYR A 1 218 ? 20.769 5.711 3.851 1.00 88.62 218 TYR A O 1
ATOM 1627 N N . HIS A 1 219 ? 21.730 3.694 3.538 1.00 92.69 219 HIS A N 1
ATOM 1628 C CA . HIS A 1 219 ? 20.745 2.914 4.271 1.00 92.69 219 HIS A CA 1
ATOM 1629 C C . HIS A 1 219 ? 21.383 1.908 5.242 1.00 92.69 219 HIS A C 1
ATOM 1631 O O . HIS A 1 219 ? 22.130 1.018 4.844 1.00 92.69 219 HIS A O 1
ATOM 1637 N N . GLY A 1 220 ? 21.037 2.002 6.531 1.00 91.75 220 GLY A N 1
ATOM 1638 C CA . GLY A 1 220 ? 21.571 1.112 7.572 1.00 91.75 220 GLY A CA 1
ATOM 1639 C C . GLY A 1 220 ? 21.123 -0.352 7.455 1.00 91.75 220 GLY A C 1
ATOM 1640 O O . GLY A 1 220 ? 21.809 -1.236 7.966 1.00 91.75 220 GLY A O 1
ATOM 1641 N N . GLY A 1 221 ? 20.019 -0.626 6.750 1.00 91.44 221 GLY A N 1
ATOM 1642 C CA . GLY A 1 221 ? 19.473 -1.975 6.572 1.00 91.44 221 GLY A CA 1
ATOM 1643 C C . GLY A 1 221 ? 20.189 -2.835 5.526 1.00 91.44 221 GLY A C 1
ATOM 1644 O O . GLY A 1 221 ? 19.845 -4.003 5.375 1.00 91.44 221 GLY A O 1
ATOM 1645 N N . ALA A 1 222 ? 21.212 -2.315 4.836 1.00 93.12 222 ALA A N 1
ATOM 1646 C CA . ALA A 1 222 ? 21.916 -3.052 3.783 1.00 93.12 222 ALA A CA 1
ATOM 1647 C C . ALA A 1 222 ? 22.509 -4.390 4.265 1.00 93.12 222 ALA A C 1
ATOM 1649 O O . ALA A 1 222 ? 22.405 -5.403 3.579 1.00 93.12 222 ALA A O 1
ATOM 1650 N N . ARG A 1 223 ? 23.134 -4.423 5.451 1.00 92.88 223 ARG A N 1
ATOM 1651 C CA . ARG A 1 223 ? 23.744 -5.654 5.986 1.00 92.88 223 ARG A CA 1
ATOM 1652 C C . ARG A 1 223 ? 22.696 -6.693 6.425 1.00 92.88 223 ARG A C 1
ATOM 1654 O O . ARG A 1 223 ? 22.855 -7.836 6.005 1.00 92.88 223 ARG A O 1
ATOM 1661 N N . PRO A 1 224 ? 21.665 -6.344 7.223 1.00 93.94 224 PRO A N 1
ATOM 1662 C CA . PRO A 1 224 ? 20.555 -7.254 7.525 1.00 93.94 224 PRO A CA 1
ATOM 1663 C C . PRO A 1 224 ? 19.871 -7.810 6.272 1.00 93.94 224 PRO A C 1
ATOM 1665 O O . PRO A 1 224 ? 19.688 -9.017 6.151 1.00 93.94 224 PRO A O 1
ATOM 1668 N N . PHE A 1 225 ? 19.605 -6.958 5.279 1.00 94.62 225 PHE A N 1
ATOM 1669 C CA . PHE A 1 225 ? 19.004 -7.388 4.017 1.00 94.62 225 PHE A CA 1
ATOM 1670 C C . PHE A 1 225 ? 19.870 -8.429 3.291 1.00 94.62 225 PHE A C 1
ATOM 1672 O O . PHE A 1 225 ? 19.387 -9.473 2.868 1.00 94.62 225 PHE A O 1
ATOM 1679 N N . GLN A 1 226 ? 21.184 -8.209 3.204 1.00 91.88 226 GLN A N 1
ATOM 1680 C CA . GLN A 1 226 ? 22.106 -9.191 2.614 1.00 91.88 226 GLN A CA 1
ATOM 1681 C C . GLN A 1 226 ? 22.225 -10.486 3.441 1.00 91.88 226 GLN A C 1
ATOM 1683 O O . GLN A 1 226 ? 22.702 -11.492 2.925 1.00 91.88 226 GLN A O 1
ATOM 1688 N N . ALA A 1 227 ? 21.801 -10.474 4.708 1.00 94.31 227 ALA A N 1
ATOM 1689 C CA . ALA A 1 227 ? 21.721 -11.658 5.559 1.00 94.31 227 ALA A CA 1
ATOM 1690 C C . ALA A 1 227 ? 20.386 -12.421 5.426 1.00 94.31 227 ALA A C 1
ATOM 1692 O O . ALA A 1 227 ? 20.237 -13.466 6.053 1.00 94.31 227 ALA A O 1
ATOM 1693 N N . GLY A 1 228 ? 19.449 -11.937 4.602 1.00 94.06 228 GLY A N 1
ATOM 1694 C CA . GLY A 1 228 ? 18.167 -12.592 4.325 1.00 94.06 228 GLY A CA 1
ATOM 1695 C C . GLY A 1 228 ? 16.947 -11.900 4.934 1.00 94.06 228 GLY A C 1
ATOM 1696 O O . GLY A 1 228 ? 15.826 -12.320 4.653 1.00 94.06 228 GLY A O 1
ATOM 1697 N N . ASP A 1 229 ? 17.128 -10.830 5.715 1.00 95.44 229 ASP A N 1
ATOM 1698 C CA . ASP A 1 229 ? 15.990 -10.107 6.286 1.00 95.44 229 ASP A CA 1
ATOM 1699 C C . ASP A 1 229 ? 15.147 -9.448 5.185 1.00 95.44 229 ASP A C 1
ATOM 1701 O O . ASP A 1 229 ? 15.653 -8.999 4.148 1.00 95.44 229 ASP A O 1
ATOM 1705 N N . ARG A 1 230 ? 13.835 -9.389 5.426 1.00 95.56 230 ARG A N 1
ATOM 1706 C CA . ARG A 1 230 ? 12.860 -8.725 4.558 1.00 95.56 230 ARG A CA 1
ATOM 1707 C C . ARG A 1 230 ? 12.724 -7.265 4.973 1.00 95.56 230 ARG A C 1
ATOM 1709 O O . ARG A 1 230 ? 12.885 -6.929 6.145 1.00 95.56 230 ARG A O 1
ATOM 1716 N N . CYS A 1 231 ? 12.354 -6.389 4.041 1.00 94.12 231 CYS A N 1
ATOM 1717 C CA . CYS A 1 231 ? 12.097 -4.986 4.367 1.00 94.12 231 CYS A CA 1
ATOM 1718 C C . CYS A 1 231 ? 10.992 -4.848 5.429 1.00 94.12 231 CYS A C 1
ATOM 1720 O O . CYS A 1 231 ? 11.120 -4.028 6.335 1.00 94.12 231 CYS A O 1
ATOM 1722 N N . SER A 1 232 ? 9.950 -5.686 5.368 1.00 92.31 232 SER A N 1
ATOM 1723 C CA . SER A 1 232 ? 8.864 -5.720 6.358 1.00 92.31 232 SER A CA 1
ATOM 1724 C C . SER A 1 232 ? 9.332 -6.103 7.763 1.00 92.31 232 SER A C 1
ATOM 1726 O O . SER A 1 232 ? 8.798 -5.571 8.731 1.00 92.31 232 SER A O 1
ATOM 1728 N N . THR A 1 233 ? 10.385 -6.914 7.908 1.00 89.94 233 THR A N 1
ATOM 1729 C CA . THR A 1 233 ? 10.936 -7.284 9.224 1.00 89.94 233 THR A CA 1
ATOM 1730 C C . THR A 1 233 ? 11.326 -6.058 10.053 1.00 89.94 233 THR A C 1
ATOM 1732 O O . THR A 1 233 ? 11.127 -6.047 11.267 1.00 89.94 233 THR A O 1
ATOM 1735 N N . CYS A 1 234 ? 11.861 -5.016 9.410 1.00 86.56 234 CYS A N 1
ATOM 1736 C CA . CYS A 1 234 ? 12.266 -3.784 10.087 1.00 86.56 234 CYS A CA 1
ATOM 1737 C C . CYS A 1 234 ? 11.242 -2.652 9.936 1.00 86.56 234 CYS A C 1
ATOM 1739 O O . CYS A 1 234 ? 11.062 -1.878 10.872 1.00 86.56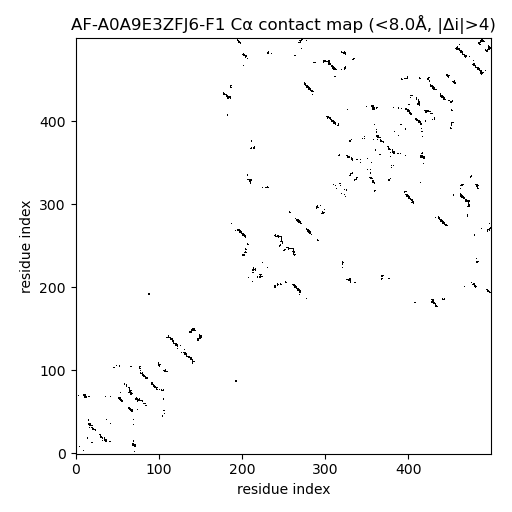 234 CYS A O 1
ATOM 1741 N N . HIS A 1 235 ? 10.590 -2.542 8.773 1.00 92.12 235 HIS A N 1
ATOM 1742 C CA . HIS A 1 235 ? 9.881 -1.323 8.381 1.00 92.12 235 HIS A CA 1
ATOM 1743 C C . HIS A 1 235 ? 8.350 -1.381 8.479 1.00 92.12 235 HIS A C 1
ATOM 1745 O O . HIS A 1 235 ? 7.722 -0.331 8.364 1.00 92.12 235 HIS A O 1
ATOM 1751 N N . ASP A 1 236 ? 7.728 -2.546 8.713 1.00 82.62 236 ASP A N 1
ATOM 1752 C CA . ASP A 1 236 ? 6.258 -2.704 8.611 1.00 82.62 236 ASP A CA 1
ATOM 1753 C C . ASP A 1 236 ? 5.475 -1.723 9.503 1.00 82.62 236 ASP A C 1
ATOM 1755 O O . ASP A 1 236 ? 4.405 -1.250 9.137 1.00 82.62 236 ASP A O 1
ATOM 1759 N N . LYS A 1 237 ? 6.050 -1.339 10.650 1.00 81.56 237 LYS A N 1
ATOM 1760 C CA . LYS A 1 237 ? 5.433 -0.417 11.619 1.00 81.56 237 LYS A CA 1
ATOM 1761 C C . LYS A 1 237 ? 5.884 1.041 11.494 1.00 81.56 237 LYS A C 1
ATOM 1763 O O . LYS A 1 237 ? 5.431 1.876 12.271 1.00 81.56 237 LYS A O 1
ATOM 1768 N N . GLU A 1 238 ? 6.781 1.365 10.565 1.00 84.12 238 GLU A N 1
ATOM 1769 C CA . GLU A 1 238 ? 7.344 2.716 10.423 1.00 84.12 238 GLU A CA 1
ATOM 1770 C C . GLU A 1 238 ? 7.187 3.326 9.025 1.00 84.12 238 GLU A C 1
ATOM 1772 O O . GLU A 1 238 ? 7.667 4.436 8.797 1.00 84.12 238 GLU A O 1
ATOM 1777 N N . THR A 1 239 ? 6.469 2.670 8.109 1.00 87.31 239 THR A N 1
ATOM 1778 C CA . THR A 1 239 ? 6.258 3.147 6.729 1.00 87.31 239 THR A CA 1
ATOM 1779 C C . THR A 1 239 ? 5.744 4.590 6.668 1.00 87.31 239 THR A C 1
ATOM 1781 O O . THR A 1 239 ? 6.291 5.406 5.926 1.00 87.31 239 THR A O 1
ATOM 1784 N N . ALA A 1 240 ? 4.780 4.971 7.512 1.00 81.94 240 ALA A N 1
ATOM 1785 C CA . ALA A 1 240 ? 4.295 6.354 7.592 1.00 81.94 240 ALA A CA 1
ATOM 1786 C C . ALA A 1 240 ? 5.405 7.361 7.967 1.00 81.94 240 ALA A C 1
ATOM 1788 O O . ALA A 1 240 ? 5.521 8.429 7.359 1.00 81.94 240 ALA A O 1
ATOM 1789 N N . ASN A 1 241 ? 6.270 7.004 8.923 1.00 81.69 241 ASN A N 1
ATOM 1790 C CA . ASN A 1 241 ? 7.403 7.834 9.342 1.00 81.69 241 ASN A CA 1
ATOM 1791 C C . ASN A 1 241 ? 8.487 7.907 8.261 1.00 81.69 241 ASN A C 1
ATOM 1793 O O . ASN A 1 241 ? 9.102 8.958 8.080 1.00 81.69 241 ASN A O 1
ATOM 1797 N N . MET A 1 242 ? 8.707 6.818 7.519 1.00 92.00 242 MET A N 1
ATOM 1798 C CA . MET A 1 242 ? 9.590 6.820 6.351 1.00 92.00 242 MET A CA 1
ATOM 1799 C C . MET A 1 242 ? 9.080 7.813 5.308 1.00 92.00 242 MET A C 1
ATOM 1801 O O . MET A 1 242 ? 9.831 8.688 4.884 1.00 92.00 242 MET A O 1
ATOM 1805 N N . GLY A 1 243 ? 7.792 7.731 4.968 1.00 94.12 243 GLY A N 1
ATOM 1806 C CA . GLY A 1 243 ? 7.137 8.648 4.042 1.00 94.12 243 GLY A CA 1
ATOM 1807 C C . GLY A 1 243 ? 7.254 10.112 4.465 1.00 94.12 243 GLY A C 1
ATOM 1808 O O . GLY A 1 243 ? 7.576 10.952 3.627 1.00 94.12 243 GLY A O 1
ATOM 1809 N N . LYS A 1 244 ? 7.087 10.417 5.767 1.00 92.62 244 LYS A N 1
ATOM 1810 C CA . LYS A 1 244 ? 7.231 11.777 6.334 1.00 92.62 244 LYS A CA 1
ATOM 1811 C C . LYS A 1 244 ? 8.594 12.376 5.994 1.00 92.62 244 LYS A C 1
ATOM 1813 O O . LYS A 1 244 ? 8.650 13.505 5.526 1.00 92.62 244 LYS A O 1
ATOM 1818 N N . LYS A 1 245 ? 9.674 11.604 6.138 1.00 94.00 245 LYS A N 1
ATOM 1819 C CA . LYS A 1 245 ? 11.038 12.062 5.817 1.00 94.00 245 LYS A CA 1
ATOM 1820 C C . LYS A 1 245 ? 11.250 12.338 4.329 1.00 94.00 245 LYS A C 1
ATOM 1822 O O . LYS A 1 245 ? 12.032 13.220 3.985 1.00 94.00 245 LYS A O 1
ATOM 1827 N N . MET A 1 246 ? 10.576 11.588 3.457 1.00 96.19 246 MET A N 1
ATOM 1828 C CA . MET A 1 246 ? 10.686 11.785 2.010 1.00 96.19 246 MET A CA 1
ATOM 1829 C C . MET A 1 246 ? 9.886 13.008 1.557 1.00 96.19 246 MET A C 1
ATOM 1831 O O . MET A 1 246 ? 10.404 13.847 0.829 1.00 96.19 246 MET A O 1
ATOM 1835 N N . VAL A 1 247 ? 8.639 13.169 2.016 1.00 95.19 247 VAL A N 1
ATOM 1836 C CA . VAL A 1 247 ? 7.804 14.311 1.592 1.00 95.19 247 VAL A CA 1
ATOM 1837 C C . VAL A 1 247 ? 8.298 15.654 2.135 1.00 95.19 247 VAL A C 1
ATOM 1839 O O . VAL A 1 247 ? 8.049 16.679 1.510 1.00 95.19 247 VAL A O 1
ATOM 1842 N N . THR A 1 248 ? 9.033 15.671 3.253 1.00 93.25 248 THR A N 1
ATOM 1843 C CA . THR A 1 248 ? 9.675 16.892 3.776 1.00 93.25 248 THR A CA 1
ATOM 1844 C C . THR A 1 248 ? 11.020 17.203 3.120 1.00 93.25 248 THR A C 1
ATOM 1846 O O . THR A 1 248 ? 11.575 18.274 3.360 1.00 93.25 248 THR A O 1
ATOM 1849 N N . GLY A 1 249 ? 11.573 16.283 2.322 1.00 93.44 249 GLY A N 1
ATOM 1850 C CA . GLY A 1 249 ? 12.931 16.392 1.788 1.00 93.44 249 GLY A CA 1
ATOM 1851 C C . GLY A 1 249 ? 14.037 16.171 2.830 1.00 93.44 249 GLY A C 1
ATOM 1852 O O . GLY A 1 249 ? 15.208 16.376 2.522 1.00 93.44 249 GLY A O 1
ATOM 1853 N N . GLU A 1 250 ? 13.707 15.726 4.052 1.00 94.88 250 GLU A N 1
ATOM 1854 C CA . GLU A 1 250 ? 14.706 15.341 5.065 1.00 94.88 250 GLU A CA 1
ATOM 1855 C C . GLU A 1 250 ? 15.598 14.204 4.548 1.00 94.88 250 GLU A C 1
ATOM 1857 O O . GLU A 1 250 ? 16.788 14.125 4.866 1.00 94.88 250 GLU A O 1
ATOM 1862 N N . LYS A 1 251 ? 15.024 13.306 3.741 1.00 94.31 251 LYS A N 1
ATOM 1863 C CA . LYS A 1 251 ? 15.724 12.144 3.211 1.00 94.31 251 LYS A CA 1
ATOM 1864 C C . LYS A 1 251 ? 15.316 11.858 1.774 1.00 94.31 251 LYS A C 1
ATOM 1866 O O . LYS A 1 251 ? 14.145 11.931 1.450 1.00 94.31 251 LYS A O 1
ATOM 1871 N N . ALA A 1 252 ? 16.302 11.503 0.949 1.00 93.50 252 ALA A N 1
ATOM 1872 C CA . ALA A 1 252 ? 16.164 10.845 -0.356 1.00 93.50 252 ALA A CA 1
ATOM 1873 C C . ALA A 1 252 ? 15.047 11.359 -1.294 1.00 93.50 252 ALA A C 1
ATOM 1875 O O . ALA A 1 252 ? 14.544 10.609 -2.120 1.00 93.50 252 ALA A O 1
ATOM 1876 N N . GLU A 1 253 ? 14.692 12.638 -1.213 1.00 95.81 253 GLU A N 1
ATOM 1877 C CA . GLU A 1 253 ? 13.841 13.340 -2.166 1.00 95.81 253 GLU A CA 1
ATOM 1878 C C . GLU A 1 253 ? 14.403 14.747 -2.332 1.00 95.81 253 GLU A C 1
ATOM 1880 O O . GLU A 1 253 ? 14.413 15.547 -1.399 1.00 95.81 253 GLU A O 1
ATOM 1885 N N . THR A 1 254 ? 14.901 15.039 -3.526 1.00 94.00 254 THR A N 1
ATOM 1886 C CA . THR A 1 254 ? 15.513 16.336 -3.842 1.00 94.00 254 THR A CA 1
ATOM 1887 C C . THR A 1 254 ? 14.501 17.363 -4.347 1.00 94.00 254 THR A C 1
ATOM 1889 O O . THR A 1 254 ? 14.799 18.553 -4.384 1.00 94.00 254 THR A O 1
ATOM 1892 N N . THR A 1 255 ? 13.294 16.920 -4.702 1.00 92.81 255 THR A N 1
ATOM 1893 C CA . THR A 1 255 ? 12.210 17.748 -5.243 1.00 92.81 255 THR A CA 1
ATOM 1894 C C . THR A 1 255 ? 10.886 17.428 -4.534 1.00 92.81 255 THR A C 1
ATOM 1896 O O . THR A 1 255 ? 9.972 16.877 -5.155 1.00 92.81 255 THR A O 1
ATOM 1899 N N . PRO A 1 256 ? 10.767 17.701 -3.220 1.00 94.62 256 PRO A N 1
ATOM 1900 C CA . PRO A 1 256 ? 9.549 17.400 -2.476 1.00 94.62 256 PRO A CA 1
ATOM 1901 C C . PRO A 1 256 ? 8.354 18.186 -3.030 1.00 94.62 256 PRO A C 1
ATOM 1903 O O . PRO A 1 256 ? 8.485 19.342 -3.433 1.00 94.62 256 PRO A O 1
ATOM 1906 N N . ILE A 1 257 ? 7.180 17.552 -3.040 1.00 93.88 257 ILE A N 1
ATOM 1907 C CA . ILE A 1 257 ? 5.914 18.173 -3.448 1.00 93.88 257 ILE A CA 1
ATOM 1908 C C . ILE A 1 257 ? 5.243 18.710 -2.176 1.00 93.88 257 ILE A C 1
ATOM 1910 O O . ILE A 1 257 ? 4.848 17.898 -1.331 1.00 93.88 257 ILE A O 1
ATOM 1914 N N . PRO A 1 258 ? 5.126 20.041 -1.997 1.00 91.19 258 PRO A N 1
ATOM 1915 C CA . PRO A 1 258 ? 4.507 20.616 -0.805 1.00 91.19 258 PRO A CA 1
ATOM 1916 C C . PRO A 1 258 ? 3.088 20.083 -0.623 1.00 91.19 258 PRO A C 1
ATOM 1918 O O . PRO A 1 258 ? 2.324 20.095 -1.574 1.00 91.19 258 PRO A O 1
ATOM 1921 N N . GLY A 1 259 ? 2.740 19.616 0.577 1.00 89.44 259 GLY A N 1
ATOM 1922 C CA . GLY A 1 259 ? 1.404 19.084 0.878 1.00 89.44 259 GLY A CA 1
ATOM 1923 C C . GLY A 1 259 ? 1.164 17.629 0.458 1.00 89.44 259 GLY A C 1
ATOM 1924 O O . GLY A 1 259 ? 0.128 17.073 0.813 1.00 89.44 259 GLY A O 1
ATOM 1925 N N . LYS A 1 260 ? 2.106 16.964 -0.231 1.00 94.19 260 LYS A N 1
ATOM 1926 C CA . LYS A 1 260 ? 1.963 15.536 -0.551 1.00 94.19 260 LYS A CA 1
ATOM 1927 C C . LYS A 1 260 ? 1.886 14.709 0.732 1.00 94.19 260 LYS A C 1
ATOM 1929 O O . LYS A 1 260 ? 2.770 14.788 1.587 1.00 94.19 260 LYS A O 1
ATOM 1934 N N . ARG A 1 261 ? 0.860 13.860 0.843 1.00 93.81 261 ARG A N 1
ATOM 1935 C CA . ARG A 1 261 ? 0.713 12.966 1.997 1.00 93.81 261 ARG A CA 1
ATOM 1936 C C . ARG A 1 261 ? 1.875 11.966 2.094 1.00 93.81 261 ARG A C 1
ATOM 1938 O O . ARG A 1 261 ? 2.304 11.435 1.067 1.00 93.81 261 ARG A O 1
ATOM 1945 N N . PRO A 1 262 ? 2.381 11.663 3.302 1.00 91.19 262 PRO A N 1
ATOM 1946 C CA . PRO A 1 262 ? 3.528 10.772 3.482 1.00 91.19 262 PRO A CA 1
ATOM 1947 C C . PRO A 1 262 ? 3.208 9.295 3.230 1.00 91.19 262 PRO A C 1
ATOM 1949 O O . PRO A 1 262 ? 4.071 8.545 2.774 1.00 91.19 262 PRO A O 1
ATOM 1952 N N . GLY A 1 263 ? 1.977 8.871 3.505 1.00 93.69 263 GLY A N 1
ATOM 1953 C CA . GLY A 1 263 ? 1.552 7.484 3.387 1.00 93.69 263 GLY A CA 1
ATOM 1954 C C . GLY A 1 263 ? 0.051 7.350 3.184 1.00 93.69 263 GLY A C 1
ATOM 1955 O O . GLY A 1 263 ? -0.684 8.332 3.287 1.00 93.69 263 GLY A O 1
ATOM 1956 N N . ILE A 1 264 ? -0.370 6.128 2.872 1.00 94.56 264 ILE A N 1
ATOM 1957 C CA . ILE A 1 264 ? -1.762 5.758 2.612 1.00 94.56 264 ILE A CA 1
ATOM 1958 C C . ILE A 1 264 ? -2.039 4.468 3.385 1.00 94.56 264 ILE A C 1
ATOM 1960 O O . ILE A 1 264 ? -1.504 3.426 3.004 1.00 94.56 264 ILE A O 1
ATOM 1964 N N . PRO A 1 265 ? -2.821 4.506 4.472 1.00 89.81 265 PRO A N 1
ATOM 1965 C CA . PRO A 1 265 ? -3.367 3.297 5.071 1.00 89.81 265 PRO A CA 1
ATOM 1966 C C . PRO A 1 265 ? -4.374 2.682 4.095 1.00 89.81 265 PRO A C 1
ATOM 1968 O O . PRO A 1 265 ? -5.335 3.346 3.708 1.00 89.81 265 PRO A O 1
ATOM 1971 N N . VAL A 1 266 ? -4.134 1.444 3.668 1.00 91.56 266 VAL A N 1
ATOM 1972 C CA . VAL A 1 266 ? -5.004 0.727 2.731 1.00 91.56 266 VAL A CA 1
ATOM 1973 C C . VAL A 1 266 ? -5.480 -0.558 3.385 1.00 91.56 266 VAL A C 1
ATOM 1975 O O . VAL A 1 266 ? -4.668 -1.412 3.744 1.00 91.56 266 VAL A O 1
ATOM 1978 N N . THR A 1 267 ? -6.791 -0.716 3.521 1.00 93.31 267 THR A N 1
ATOM 1979 C CA . THR A 1 267 ? -7.380 -2.014 3.844 1.00 93.31 267 THR A CA 1
ATOM 1980 C C . THR A 1 267 ? -7.298 -2.893 2.607 1.00 93.31 267 THR A C 1
ATOM 1982 O O . THR A 1 267 ? -7.804 -2.524 1.548 1.00 93.31 267 THR A O 1
ATOM 1985 N N . VAL A 1 268 ? -6.660 -4.051 2.747 1.00 94.81 268 VAL A N 1
ATOM 1986 C CA . VAL A 1 268 ? -6.554 -5.071 1.707 1.00 94.81 268 VAL A CA 1
ATOM 1987 C C . VAL A 1 268 ? -7.337 -6.293 2.144 1.00 94.81 268 VAL A C 1
ATOM 1989 O O . VAL A 1 268 ? -7.070 -6.847 3.209 1.00 94.81 268 VAL A O 1
ATOM 1992 N N . GLN A 1 269 ? -8.269 -6.732 1.307 1.00 94.75 269 GLN A N 1
ATOM 1993 C CA . GLN A 1 269 ? -8.997 -7.976 1.502 1.00 94.75 269 GLN A CA 1
ATOM 1994 C C . GLN A 1 269 ? -8.771 -8.931 0.345 1.00 94.75 269 GLN A C 1
ATOM 1996 O O . GLN A 1 269 ? -8.676 -8.509 -0.808 1.00 94.75 269 GLN A O 1
ATOM 2001 N N . ALA A 1 270 ? -8.690 -10.218 0.663 1.00 96.00 270 ALA A N 1
ATOM 2002 C CA . ALA A 1 270 ? -8.435 -11.262 -0.313 1.00 96.00 270 ALA A CA 1
ATOM 2003 C C . ALA A 1 270 ? -9.327 -12.481 -0.072 1.00 96.00 270 ALA A C 1
ATOM 2005 O O . ALA A 1 270 ? -9.547 -12.921 1.059 1.00 96.00 270 ALA A O 1
ATOM 2006 N N . THR A 1 271 ? -9.831 -13.044 -1.164 1.00 97.12 271 THR A N 1
ATOM 2007 C CA . THR A 1 271 ? -10.644 -14.262 -1.170 1.00 97.12 271 THR A CA 1
ATOM 2008 C C . THR A 1 271 ? -10.578 -14.922 -2.541 1.00 97.12 271 THR A C 1
ATOM 2010 O O . THR A 1 271 ? -10.128 -14.298 -3.501 1.00 97.12 271 THR A O 1
ATOM 2013 N N . HIS A 1 272 ? -10.979 -16.182 -2.657 1.00 97.62 272 HIS A N 1
ATOM 2014 C CA . HIS A 1 272 ? -11.040 -16.861 -3.945 1.00 97.62 272 HIS A CA 1
ATOM 2015 C C . HIS A 1 272 ? -12.227 -17.818 -4.026 1.00 97.62 272 HIS A C 1
ATOM 2017 O O . HIS A 1 272 ? -12.727 -18.300 -3.012 1.00 97.62 272 HIS A O 1
ATOM 2023 N N . ASP A 1 273 ? -12.638 -18.105 -5.257 1.00 95.94 273 ASP A N 1
ATOM 2024 C CA . ASP A 1 273 ? -13.462 -19.268 -5.578 1.00 95.94 273 ASP A CA 1
ATOM 2025 C C . ASP A 1 273 ? -12.578 -20.355 -6.230 1.00 95.94 273 ASP A C 1
ATOM 2027 O O . ASP A 1 273 ? -11.351 -20.349 -6.079 1.00 95.94 273 ASP A O 1
ATOM 2031 N N . ALA A 1 274 ? -13.182 -21.323 -6.921 1.00 96.00 274 ALA A N 1
ATOM 2032 C CA . ALA A 1 274 ? -12.444 -22.383 -7.611 1.00 96.00 274 ALA A CA 1
ATOM 2033 C C . ALA A 1 274 ? -11.623 -21.883 -8.818 1.00 96.00 274 ALA A C 1
ATOM 2035 O O . ALA A 1 274 ? -10.647 -22.526 -9.198 1.00 96.00 274 ALA A O 1
ATOM 2036 N N . ASP A 1 275 ? -12.011 -20.754 -9.411 1.00 96.56 275 ASP A N 1
ATOM 2037 C CA . ASP A 1 275 ? -11.495 -20.259 -10.686 1.00 96.56 275 ASP A CA 1
ATOM 2038 C C . ASP A 1 275 ? -10.777 -18.903 -10.560 1.00 96.56 275 ASP A C 1
ATOM 2040 O O . ASP A 1 275 ? -9.929 -18.574 -11.393 1.00 96.56 275 ASP A O 1
ATOM 2044 N N . ASN A 1 276 ? -11.112 -18.087 -9.555 1.00 98.12 276 ASN A N 1
ATOM 2045 C CA . ASN A 1 276 ? -10.746 -16.675 -9.478 1.00 98.12 276 ASN A CA 1
ATOM 2046 C C . ASN A 1 276 ? -10.219 -16.268 -8.103 1.00 98.12 276 ASN A C 1
ATOM 2048 O O . ASN A 1 276 ? -10.802 -16.595 -7.073 1.00 98.12 276 ASN A O 1
ATOM 2052 N N . LEU A 1 277 ? -9.176 -15.440 -8.121 1.00 98.44 277 LEU A N 1
ATOM 2053 C CA . LEU A 1 277 ? -8.749 -14.600 -7.012 1.00 98.44 277 LEU A CA 1
ATOM 2054 C C . LEU A 1 277 ? -9.511 -13.270 -7.054 1.00 98.44 277 LEU A C 1
ATOM 2056 O O . LEU A 1 277 ? -9.577 -12.613 -8.099 1.00 98.44 277 LEU A O 1
ATOM 2060 N N . TYR A 1 278 ? -9.996 -12.847 -5.892 1.00 98.50 278 TYR A N 1
ATOM 2061 C CA . TYR A 1 278 ? -10.592 -11.541 -5.658 1.00 98.50 278 TYR A CA 1
ATOM 2062 C C . TYR A 1 278 ? -9.734 -10.751 -4.675 1.00 98.50 278 TYR A C 1
ATOM 2064 O O . TYR A 1 278 ? -9.376 -11.248 -3.605 1.00 98.50 278 TYR A O 1
ATOM 2072 N N . LEU A 1 279 ? -9.425 -9.507 -5.029 1.00 98.62 279 LEU A N 1
ATOM 2073 C CA . LEU A 1 279 ? -8.707 -8.568 -4.170 1.00 98.62 279 LEU A CA 1
ATOM 2074 C C . LEU A 1 279 ? -9.498 -7.274 -4.060 1.00 98.62 279 LEU A C 1
ATOM 2076 O O . LEU A 1 279 ? -9.922 -6.737 -5.083 1.00 98.62 279 LEU A O 1
ATOM 2080 N N . ARG A 1 280 ? -9.644 -6.746 -2.846 1.00 97.50 280 ARG A N 1
ATOM 2081 C CA . ARG A 1 280 ? -10.232 -5.428 -2.605 1.00 97.50 280 ARG A CA 1
ATOM 2082 C C . ARG A 1 280 ? -9.264 -4.530 -1.853 1.00 97.50 280 ARG A C 1
ATOM 2084 O O . ARG A 1 280 ? -8.642 -4.958 -0.887 1.00 97.50 280 ARG A O 1
ATOM 2091 N N . PHE A 1 281 ? -9.162 -3.287 -2.305 1.00 98.31 281 PHE A N 1
ATOM 2092 C CA . PHE A 1 281 ? -8.311 -2.248 -1.739 1.00 98.31 281 PHE A CA 1
ATOM 2093 C C . PHE A 1 281 ? -9.171 -1.035 -1.415 1.00 98.31 281 PHE A C 1
ATOM 2095 O O . PHE A 1 281 ? -9.833 -0.511 -2.311 1.00 98.31 281 PHE A O 1
ATOM 2102 N N . GLN A 1 282 ? -9.148 -0.580 -0.165 1.00 94.25 282 GLN A N 1
ATOM 2103 C CA . GLN A 1 282 ? -9.925 0.577 0.281 1.00 94.25 282 GLN A CA 1
ATOM 2104 C C . GLN A 1 282 ? -9.048 1.574 1.031 1.00 94.25 282 GLN A C 1
ATOM 2106 O O . GLN A 1 282 ? -8.271 1.185 1.904 1.00 94.25 282 GLN A O 1
ATOM 2111 N N . TRP A 1 283 ? -9.158 2.856 0.685 1.00 94.62 283 TRP A N 1
ATOM 2112 C CA . TRP A 1 283 ? -8.415 3.926 1.350 1.00 94.62 283 TRP A CA 1
ATOM 2113 C C . TRP A 1 283 ? -9.092 5.287 1.199 1.00 94.62 283 TRP A C 1
ATOM 2115 O O . TRP A 1 283 ? -9.856 5.530 0.268 1.00 94.62 283 TRP A O 1
ATOM 2125 N N . GLU A 1 284 ? -8.768 6.202 2.105 1.00 88.12 284 GLU A N 1
ATOM 2126 C CA . GLU A 1 284 ? -9.265 7.576 2.072 1.00 88.12 284 GLU A CA 1
ATOM 2127 C C . GLU A 1 284 ? -8.579 8.383 0.952 1.00 88.12 284 GLU A C 1
ATOM 2129 O O . GLU A 1 284 ? -7.346 8.402 0.814 1.00 88.12 284 GLU A O 1
ATOM 2134 N N . GLY A 1 285 ? -9.380 9.041 0.120 1.00 84.06 285 GLY A N 1
ATOM 2135 C CA . GLY A 1 285 ? -8.935 10.025 -0.858 1.00 84.06 285 GLY A CA 1
ATOM 2136 C C . GLY A 1 285 ? -8.622 11.369 -0.206 1.00 84.06 285 GLY A C 1
ATOM 2137 O O . GLY A 1 285 ? -9.075 11.676 0.890 1.00 84.06 285 GLY A O 1
ATOM 2138 N N . THR A 1 286 ? -7.840 12.196 -0.891 1.00 85.50 286 THR A N 1
ATOM 2139 C CA . THR A 1 286 ? -7.520 13.552 -0.432 1.00 85.50 286 THR A CA 1
ATOM 2140 C C . THR A 1 286 ? -7.841 14.576 -1.509 1.00 85.50 286 THR A C 1
ATOM 2142 O O . THR A 1 286 ? -7.944 14.243 -2.694 1.00 85.50 286 THR A O 1
ATOM 2145 N N . GLU A 1 287 ? -7.981 15.836 -1.101 1.00 86.50 287 GLU A N 1
ATOM 2146 C CA . GLU A 1 287 ? -8.052 16.950 -2.044 1.00 86.50 287 GLU A CA 1
ATOM 2147 C C . GLU A 1 287 ? -6.772 17.050 -2.883 1.00 86.50 287 GLU A C 1
ATOM 2149 O O . GLU A 1 287 ? -5.694 16.618 -2.463 1.00 86.50 287 GLU A O 1
ATOM 2154 N N . HIS A 1 288 ? -6.905 17.626 -4.080 1.00 92.88 288 HIS A N 1
ATOM 2155 C CA . HIS A 1 288 ? -5.784 17.774 -4.998 1.00 92.88 288 HIS A CA 1
ATOM 2156 C C . HIS A 1 288 ? -4.759 18.783 -4.485 1.00 92.88 288 HIS A C 1
ATOM 2158 O O . HIS A 1 288 ? -5.097 19.932 -4.189 1.00 92.88 288 HIS A O 1
ATOM 2164 N N . VAL A 1 289 ? -3.494 18.373 -4.475 1.00 91.62 289 VAL A N 1
ATOM 2165 C CA . VAL A 1 289 ? -2.335 19.197 -4.156 1.00 91.62 289 VAL A CA 1
ATOM 2166 C C . VAL A 1 289 ? -1.541 19.454 -5.445 1.00 91.62 289 VAL A C 1
ATOM 2168 O O . VAL A 1 289 ? -0.880 18.550 -5.962 1.00 91.62 289 VAL A O 1
ATOM 2171 N N . PRO A 1 290 ? -1.560 20.689 -5.985 1.00 92.50 290 PRO A N 1
ATOM 2172 C CA . PRO A 1 290 ? -0.874 20.993 -7.235 1.00 92.50 290 PRO A CA 1
ATOM 2173 C C . PRO A 1 290 ? 0.633 20.738 -7.171 1.00 92.50 290 PRO A C 1
ATOM 2175 O O . PRO A 1 290 ? 1.342 21.233 -6.291 1.00 92.50 290 PRO A O 1
ATOM 2178 N N . VAL A 1 291 ? 1.145 20.017 -8.166 1.00 94.44 291 VAL A N 1
ATOM 2179 C CA . VAL A 1 291 ? 2.576 19.753 -8.321 1.00 94.44 291 VAL A CA 1
ATOM 2180 C C . VAL A 1 291 ? 3.267 20.999 -8.895 1.00 94.44 291 VAL A C 1
ATOM 2182 O O . VAL A 1 291 ? 2.990 21.371 -10.035 1.00 94.44 291 VAL A O 1
ATOM 2185 N N . PRO A 1 292 ? 4.209 21.636 -8.175 1.00 92.25 292 PRO A N 1
ATOM 2186 C CA . PRO A 1 292 ? 4.706 22.969 -8.534 1.00 92.25 292 PRO A CA 1
ATOM 2187 C C . PRO A 1 292 ? 5.566 23.008 -9.805 1.00 92.25 292 PRO A C 1
ATOM 2189 O O . PRO A 1 292 ? 5.753 24.069 -10.391 1.00 92.25 292 PRO A O 1
ATOM 2192 N N . PHE A 1 293 ? 6.108 21.865 -10.228 1.00 92.62 293 PHE A N 1
ATOM 2193 C CA . PHE A 1 293 ? 6.982 21.740 -11.399 1.00 92.62 293 PHE A CA 1
ATOM 2194 C C . PHE A 1 293 ? 6.281 21.116 -12.616 1.00 92.62 293 PHE A C 1
ATOM 2196 O O . PHE A 1 293 ? 6.947 20.679 -13.553 1.00 92.62 293 PHE A O 1
ATOM 2203 N N . VAL A 1 294 ? 4.946 21.050 -12.608 1.00 94.38 294 VAL A N 1
ATOM 2204 C CA . VAL A 1 294 ? 4.139 20.534 -13.720 1.00 94.38 294 VAL A CA 1
ATOM 2205 C C . VAL A 1 294 ? 3.097 21.571 -14.102 1.00 94.38 294 VAL A C 1
ATOM 2207 O O . VAL A 1 294 ? 2.361 22.061 -13.247 1.00 94.38 294 VAL A O 1
ATOM 2210 N N . ASP A 1 295 ? 3.018 21.894 -15.391 1.00 93.50 295 ASP A N 1
ATOM 2211 C CA . ASP A 1 295 ? 1.977 22.787 -15.896 1.00 93.50 295 ASP A CA 1
ATOM 2212 C C . ASP A 1 295 ? 0.581 22.193 -15.638 1.00 93.50 295 ASP A C 1
ATOM 2214 O O . ASP A 1 295 ? 0.351 20.997 -15.821 1.00 93.50 295 ASP A O 1
ATOM 2218 N N . GLY A 1 296 ? -0.340 23.010 -15.130 1.00 92.88 296 GLY A N 1
ATOM 2219 C CA . GLY A 1 296 ? -1.653 22.552 -14.659 1.00 92.88 296 GLY A CA 1
ATOM 2220 C C . GLY A 1 296 ? -1.644 21.724 -13.362 1.00 92.88 296 GLY A C 1
ATOM 2221 O O . GLY A 1 296 ? -2.704 21.266 -12.941 1.00 92.88 296 GLY A O 1
ATOM 2222 N N . GLY A 1 297 ? -0.489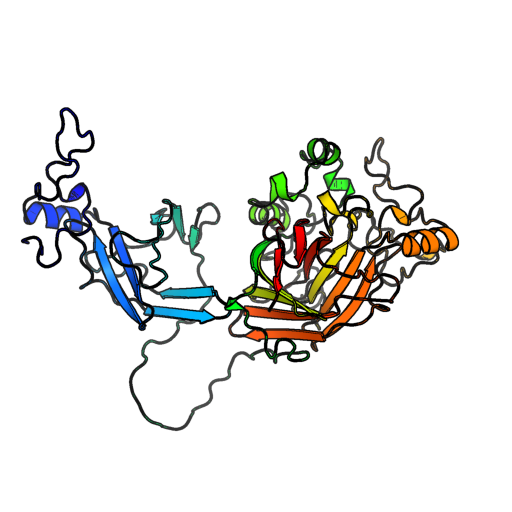 21.525 -12.716 1.00 95.62 297 GLY A N 1
ATOM 2223 C CA . GLY A 1 297 ? -0.371 20.905 -11.390 1.00 95.62 297 GLY A CA 1
ATOM 2224 C C . GLY A 1 297 ? -0.620 19.392 -11.323 1.00 95.62 297 GLY A C 1
ATOM 2225 O O . GLY A 1 297 ? -0.512 18.823 -10.240 1.00 95.62 297 GLY A O 1
ATOM 2226 N N . LYS A 1 298 ? -0.915 18.724 -12.448 1.00 97.44 298 LYS A N 1
ATOM 2227 C CA . LYS A 1 298 ? -1.271 17.294 -12.529 1.00 97.44 298 LYS A CA 1
ATOM 2228 C C . LYS A 1 298 ? -0.316 16.540 -13.455 1.00 97.44 298 LYS A C 1
ATOM 2230 O O . LYS A 1 298 ? -0.243 16.850 -14.640 1.00 97.44 298 LYS A O 1
ATOM 2235 N N . MET A 1 299 ? 0.388 15.524 -12.946 1.00 96.06 299 MET A N 1
ATOM 2236 C CA . MET A 1 299 ? 1.316 14.710 -13.763 1.00 96.06 299 MET A CA 1
ATOM 2237 C C . MET A 1 299 ? 0.587 13.755 -14.718 1.00 96.06 299 MET A C 1
ATOM 2239 O O . MET A 1 299 ? 1.118 13.397 -15.768 1.00 96.06 299 MET A O 1
ATOM 2243 N N . ASP A 1 300 ? -0.601 13.304 -14.331 1.00 96.81 300 ASP A N 1
ATOM 2244 C CA . ASP A 1 300 ? -1.500 12.464 -15.114 1.00 96.81 300 ASP A CA 1
ATOM 2245 C C . ASP A 1 300 ? -2.914 13.044 -15.022 1.00 96.81 300 ASP A C 1
ATOM 2247 O O . ASP A 1 300 ? -3.701 12.590 -14.202 1.00 96.81 300 ASP A O 1
ATOM 2251 N N . PRO A 1 301 ? -3.255 14.072 -15.820 1.00 96.06 301 PRO A N 1
ATOM 2252 C CA . PRO A 1 301 ? -4.539 14.762 -15.703 1.00 96.06 301 PRO A CA 1
ATOM 2253 C C . PRO A 1 301 ? -5.772 13.873 -15.908 1.00 96.06 301 PRO A C 1
ATOM 2255 O O . PRO A 1 301 ? -6.859 14.261 -15.483 1.00 96.06 301 PRO A O 1
ATOM 2258 N N . ALA A 1 302 ? -5.618 12.719 -16.564 1.00 95.75 302 ALA A N 1
ATOM 2259 C CA . ALA A 1 302 ? -6.711 11.790 -16.823 1.00 95.75 302 ALA A CA 1
ATOM 2260 C C . ALA A 1 302 ? -7.045 10.935 -15.594 1.00 95.75 302 ALA A C 1
ATOM 2262 O O . ALA A 1 302 ? -8.213 10.647 -15.356 1.00 95.75 302 ALA A O 1
ATOM 2263 N N . ASN A 1 303 ? -6.037 10.549 -14.809 1.00 96.62 303 ASN A N 1
ATOM 2264 C CA . ASN A 1 303 ? -6.197 9.616 -13.699 1.00 96.62 303 ASN A CA 1
ATOM 2265 C C . ASN A 1 303 ? -5.845 10.276 -12.375 1.00 96.62 303 ASN A C 1
ATOM 2267 O O . ASN A 1 303 ? -4.667 10.460 -12.080 1.00 96.62 303 ASN A O 1
ATOM 2271 N N . GLN A 1 304 ? -6.847 10.549 -11.537 1.00 95.75 304 GLN A N 1
ATOM 2272 C CA . GLN A 1 304 ? -6.585 10.972 -10.158 1.00 95.75 304 GLN A CA 1
ATOM 2273 C C . GLN A 1 304 ? -5.855 9.876 -9.381 1.00 95.75 304 GLN A C 1
ATOM 2275 O O . GLN A 1 304 ? -4.938 10.162 -8.617 1.00 95.75 304 GLN A O 1
ATOM 2280 N N . VAL A 1 305 ? -6.252 8.627 -9.613 1.00 97.81 305 VAL A N 1
ATOM 2281 C CA . VAL A 1 305 ? -5.678 7.435 -8.998 1.00 97.81 305 VAL A CA 1
ATOM 2282 C C . VAL A 1 305 ? -5.327 6.391 -10.057 1.00 97.81 305 VAL A C 1
ATOM 2284 O O . VAL A 1 305 ? -6.080 6.177 -11.012 1.00 97.81 305 VAL A O 1
ATOM 2287 N N . LYS A 1 306 ? -4.227 5.666 -9.847 1.00 98.31 306 LYS A N 1
ATOM 2288 C CA . LYS A 1 306 ? -4.017 4.333 -10.434 1.00 98.31 306 LYS A CA 1
ATOM 2289 C C . LYS A 1 306 ? -3.551 3.371 -9.351 1.00 98.31 306 LYS A C 1
ATOM 2291 O O . LYS A 1 306 ? -2.618 3.703 -8.620 1.00 98.31 306 LYS A O 1
ATOM 2296 N N . LEU A 1 307 ? -4.150 2.186 -9.288 1.00 98.69 307 LEU A N 1
ATOM 2297 C CA . LEU A 1 307 ? -3.685 1.088 -8.438 1.00 98.69 307 LEU A CA 1
ATOM 2298 C C . LEU A 1 307 ? -2.918 0.091 -9.304 1.00 98.69 307 LEU A C 1
ATOM 2300 O O . LEU A 1 307 ? -3.450 -0.368 -10.310 1.00 98.69 307 LEU A O 1
ATOM 2304 N N . ALA A 1 308 ? -1.698 -0.262 -8.909 1.00 98.56 308 ALA A N 1
ATOM 2305 C CA . ALA A 1 308 ? -0.918 -1.319 -9.540 1.00 98.56 308 ALA A CA 1
ATOM 2306 C C . ALA A 1 308 ? -0.562 -2.411 -8.527 1.00 98.56 308 ALA A C 1
ATOM 2308 O O . ALA A 1 308 ? -0.154 -2.093 -7.414 1.00 98.56 308 ALA A O 1
ATOM 2309 N N . VAL A 1 309 ? -0.671 -3.676 -8.923 1.00 98.56 309 VAL A N 1
ATOM 2310 C CA . VAL A 1 309 ? -0.390 -4.853 -8.087 1.00 98.56 309 VAL A CA 1
ATOM 2311 C C . VAL A 1 309 ? 0.650 -5.712 -8.793 1.00 98.56 309 VAL A C 1
ATOM 2313 O O . VAL A 1 309 ? 0.547 -5.902 -10.001 1.00 98.56 309 VAL A O 1
ATOM 2316 N N . MET A 1 310 ? 1.645 -6.216 -8.062 1.00 98.38 310 MET A N 1
ATOM 2317 C CA . MET A 1 310 ? 2.617 -7.169 -8.592 1.00 98.38 310 MET A CA 1
ATOM 2318 C C . MET A 1 310 ? 2.608 -8.483 -7.827 1.00 98.38 310 MET A C 1
ATOM 2320 O O . MET A 1 310 ? 2.553 -8.491 -6.591 1.00 98.38 310 MET A O 1
ATOM 2324 N N . PHE A 1 311 ? 2.778 -9.565 -8.583 1.00 98.12 311 PHE A N 1
ATOM 2325 C CA . PHE A 1 311 ? 3.024 -10.902 -8.062 1.00 98.12 311 PHE A CA 1
ATOM 2326 C C . PHE A 1 311 ? 4.369 -11.420 -8.561 1.00 98.12 311 PHE A C 1
ATOM 2328 O O . PHE A 1 311 ? 4.772 -11.180 -9.697 1.00 98.12 311 PHE A O 1
ATOM 2335 N N . ALA A 1 312 ? 5.080 -12.143 -7.708 1.00 97.69 312 ALA A N 1
ATOM 2336 C CA . ALA A 1 312 ? 6.313 -12.818 -8.083 1.00 97.69 312 ALA A CA 1
ATOM 2337 C C . ALA A 1 312 ? 6.465 -14.115 -7.292 1.00 97.69 312 ALA A C 1
ATOM 2339 O O . ALA A 1 312 ? 5.870 -14.289 -6.229 1.00 97.69 312 ALA A O 1
ATOM 2340 N N . THR A 1 313 ? 7.306 -15.013 -7.773 1.00 96.25 313 THR A N 1
ATOM 2341 C CA . THR A 1 313 ? 7.750 -16.178 -7.010 1.00 96.25 313 THR A CA 1
ATOM 2342 C C . THR A 1 313 ? 9.121 -15.892 -6.377 1.00 96.25 313 THR A C 1
ATOM 2344 O O . THR A 1 313 ? 9.654 -14.785 -6.515 1.00 96.25 313 THR A O 1
ATOM 2347 N N . ASP A 1 314 ? 9.681 -16.829 -5.609 1.00 95.00 314 ASP A N 1
ATOM 2348 C CA . ASP A 1 314 ? 10.971 -16.628 -4.924 1.00 95.00 314 ASP A CA 1
ATOM 2349 C C . ASP A 1 314 ? 12.181 -16.763 -5.869 1.00 95.00 314 ASP A C 1
ATOM 2351 O O . ASP A 1 314 ? 13.300 -16.388 -5.520 1.00 95.00 314 ASP A O 1
ATOM 2355 N N . GLU A 1 315 ? 11.945 -17.243 -7.087 1.00 92.44 315 GLU A N 1
ATOM 2356 C CA . GLU A 1 315 ? 12.903 -17.359 -8.179 1.00 92.44 315 GLU A CA 1
ATOM 2357 C C . GLU A 1 315 ? 13.428 -15.986 -8.613 1.00 92.44 315 GLU A C 1
ATOM 2359 O O . GLU A 1 315 ? 14.587 -15.871 -9.018 1.00 92.44 315 GLU A O 1
ATOM 2364 N N . VAL A 1 316 ? 12.614 -14.931 -8.499 1.00 96.75 316 VAL A N 1
ATOM 2365 C CA . VAL A 1 316 ? 13.022 -13.572 -8.859 1.00 96.75 316 VAL A CA 1
ATOM 2366 C C . VAL A 1 316 ? 13.879 -12.964 -7.751 1.00 96.75 316 VAL A C 1
ATOM 2368 O O . VAL A 1 316 ? 13.435 -12.781 -6.613 1.00 96.75 316 VAL A O 1
ATOM 2371 N N . LYS A 1 317 ? 15.113 -12.574 -8.101 1.00 95.69 317 LY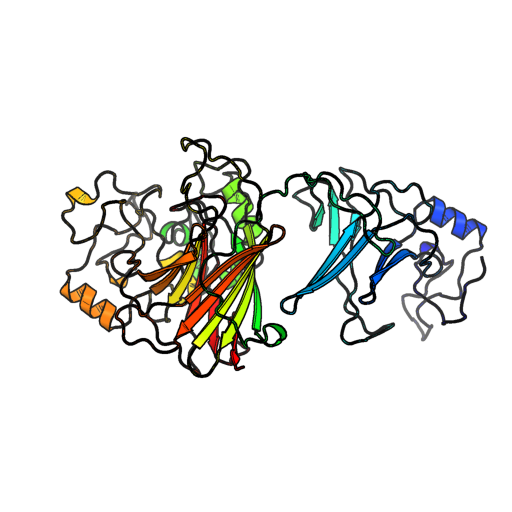S A N 1
ATOM 2372 C CA . LYS A 1 317 ? 16.061 -11.941 -7.168 1.00 95.69 317 LYS A CA 1
ATOM 2373 C C . LYS A 1 317 ? 15.389 -10.795 -6.397 1.00 95.69 317 LYS A C 1
ATOM 2375 O O . LYS A 1 317 ? 14.832 -9.874 -6.987 1.00 95.69 317 LYS A O 1
ATOM 2380 N N . TYR A 1 318 ? 15.494 -10.855 -5.069 1.00 95.38 318 TYR A N 1
ATOM 2381 C CA . TYR A 1 318 ? 14.933 -9.906 -4.098 1.00 95.38 318 TYR A CA 1
ATOM 2382 C C . TYR A 1 318 ? 13.407 -9.849 -3.973 1.00 95.38 318 TYR A C 1
ATOM 2384 O O . TYR A 1 318 ? 12.944 -9.175 -3.055 1.00 95.38 318 TYR A O 1
ATOM 2392 N N . ALA A 1 319 ? 12.619 -10.574 -4.772 1.00 95.62 319 ALA A N 1
ATOM 2393 C CA . ALA A 1 319 ? 11.158 -10.539 -4.661 1.00 95.62 319 ALA A CA 1
ATOM 2394 C C . ALA A 1 319 ? 10.669 -10.902 -3.247 1.00 95.62 319 ALA A C 1
ATOM 2396 O O . ALA A 1 319 ? 9.880 -10.164 -2.660 1.00 95.62 319 ALA A O 1
ATOM 2397 N N . ASN A 1 320 ? 11.235 -11.958 -2.654 1.00 94.44 320 ASN A N 1
ATOM 2398 C CA . ASN A 1 320 ? 10.941 -12.399 -1.284 1.00 94.44 320 ASN A CA 1
ATOM 2399 C C . ASN A 1 320 ? 11.212 -11.332 -0.210 1.00 94.44 320 ASN A C 1
ATOM 2401 O O . ASN A 1 320 ? 10.490 -11.205 0.782 1.00 94.44 320 ASN A O 1
ATOM 2405 N N . GLN A 1 321 ? 12.271 -10.548 -0.403 1.00 95.00 321 GLN A N 1
ATOM 2406 C CA . GLN A 1 321 ? 12.768 -9.631 0.617 1.00 95.00 321 GLN A CA 1
ATOM 2407 C C . GLN A 1 321 ? 12.240 -8.208 0.450 1.00 95.00 321 GLN A C 1
ATOM 2409 O O . GLN A 1 321 ? 11.978 -7.535 1.446 1.00 95.00 321 GLN A O 1
ATOM 2414 N N . ALA A 1 322 ? 12.088 -7.754 -0.793 1.00 93.44 322 ALA A N 1
ATOM 2415 C CA . ALA A 1 322 ? 11.820 -6.365 -1.147 1.00 93.44 322 ALA A CA 1
ATOM 2416 C C . ALA A 1 322 ? 10.525 -6.178 -1.960 1.00 93.44 322 ALA A C 1
ATOM 2418 O O . ALA A 1 322 ? 10.105 -5.044 -2.189 1.00 93.44 322 ALA A O 1
ATOM 2419 N N . GLY A 1 323 ? 9.878 -7.260 -2.408 1.00 91.06 323 GLY A N 1
ATOM 2420 C CA . GLY A 1 323 ? 8.676 -7.197 -3.241 1.00 91.06 323 GLY A CA 1
ATOM 2421 C C . GLY A 1 323 ? 8.891 -6.371 -4.512 1.00 91.06 323 GLY A C 1
ATOM 2422 O O . GLY A 1 323 ? 9.910 -6.498 -5.194 1.00 91.06 323 GLY A O 1
ATOM 2423 N N . CYS A 1 324 ? 7.951 -5.460 -4.789 1.00 87.56 324 CYS A N 1
ATOM 2424 C CA . CYS A 1 324 ? 7.977 -4.549 -5.942 1.00 87.56 324 CYS A CA 1
ATOM 2425 C C . CYS A 1 324 ? 9.255 -3.698 -6.039 1.00 87.56 324 CYS A C 1
ATOM 2427 O O . CYS A 1 324 ? 9.580 -3.187 -7.119 1.00 87.56 324 CYS A O 1
ATOM 2429 N N . TRP A 1 325 ? 9.969 -3.508 -4.926 1.00 91.44 325 TRP A N 1
ATOM 2430 C CA . TRP A 1 325 ? 11.168 -2.679 -4.867 1.00 91.44 325 TRP A CA 1
ATOM 2431 C C . TRP A 1 325 ? 12.343 -3.250 -5.649 1.00 91.44 325 TRP A C 1
ATOM 2433 O O . TRP A 1 325 ? 13.147 -2.482 -6.170 1.00 91.44 325 TRP A O 1
ATOM 2443 N N . GLY A 1 326 ? 12.401 -4.577 -5.803 1.00 91.94 326 GLY A N 1
ATOM 2444 C CA . GLY A 1 326 ? 13.451 -5.251 -6.571 1.00 91.94 326 GLY A CA 1
ATOM 2445 C C . GLY A 1 326 ? 13.497 -4.851 -8.051 1.00 91.94 326 GLY A C 1
ATOM 2446 O O . GLY A 1 326 ? 14.452 -5.189 -8.737 1.00 91.94 326 GLY A O 1
ATOM 2447 N N . THR A 1 327 ? 12.485 -4.118 -8.528 1.00 94.75 327 THR A N 1
ATOM 2448 C CA . THR A 1 327 ? 12.388 -3.587 -9.898 1.00 94.75 327 THR A CA 1
ATOM 2449 C C . THR A 1 327 ? 12.674 -2.083 -10.002 1.00 94.75 327 THR A C 1
ATOM 2451 O O . THR A 1 327 ? 12.556 -1.498 -11.081 1.00 94.75 327 THR A O 1
ATOM 2454 N N . CYS A 1 328 ? 12.921 -1.407 -8.873 1.00 94.50 328 CYS A N 1
ATOM 2455 C CA . CYS A 1 328 ? 13.150 0.034 -8.807 1.00 94.50 328 CYS A CA 1
ATOM 2456 C C . CYS A 1 328 ? 14.653 0.320 -8.837 1.00 94.50 328 CYS A C 1
ATOM 2458 O O . CYS A 1 328 ? 15.342 0.026 -7.864 1.00 94.50 328 CYS A O 1
ATOM 2460 N N . HIS A 1 329 ? 15.147 0.918 -9.917 1.00 97.56 329 HIS A N 1
ATOM 2461 C CA . HIS A 1 329 ? 16.573 1.175 -10.117 1.00 97.56 329 HIS A CA 1
ATOM 2462 C C . HIS A 1 329 ? 16.891 2.674 -10.182 1.00 97.56 329 HIS A C 1
ATOM 2464 O O . HIS A 1 329 ? 16.025 3.502 -10.478 1.00 97.56 329 HIS A O 1
ATOM 2470 N N . GLU A 1 330 ? 18.138 3.031 -9.876 1.00 96.88 330 GLU A N 1
ATOM 2471 C CA . GLU A 1 330 ? 18.620 4.422 -9.906 1.00 96.88 330 GLU A CA 1
ATOM 2472 C C . GLU A 1 330 ? 18.545 5.060 -11.305 1.00 96.88 330 GLU A C 1
ATOM 2474 O O . GLU A 1 330 ? 18.386 6.273 -11.437 1.00 96.88 330 GLU A O 1
ATOM 2479 N N . ASP A 1 331 ? 18.636 4.237 -12.345 1.00 97.31 331 ASP A N 1
ATOM 2480 C CA . ASP A 1 331 ? 18.713 4.615 -13.756 1.00 97.31 331 ASP A CA 1
ATOM 2481 C C . ASP A 1 331 ? 17.366 4.549 -14.498 1.00 97.31 331 ASP A C 1
ATOM 2483 O O . ASP A 1 331 ? 17.298 4.705 -15.721 1.00 97.31 331 ASP A O 1
ATOM 2487 N N . LEU A 1 332 ? 16.266 4.363 -13.764 1.00 97.44 332 LEU A N 1
ATOM 2488 C CA . LEU A 1 332 ? 14.922 4.462 -14.323 1.00 97.44 332 LEU A CA 1
ATOM 2489 C C . LEU A 1 332 ? 14.580 5.910 -14.659 1.00 97.44 332 LEU A C 1
ATOM 2491 O O . LEU A 1 332 ? 15.013 6.837 -13.981 1.00 97.44 332 LEU A O 1
ATOM 2495 N N . ARG A 1 333 ? 13.695 6.127 -15.636 1.00 96.00 333 ARG A N 1
ATOM 2496 C CA . ARG A 1 333 ? 13.196 7.470 -15.960 1.00 96.00 333 ARG A CA 1
ATOM 2497 C C . ARG A 1 333 ? 12.773 8.228 -14.699 1.00 96.00 333 ARG A C 1
ATOM 2499 O O . ARG A 1 333 ? 12.125 7.665 -13.813 1.00 96.00 333 ARG A O 1
ATOM 2506 N N . THR A 1 334 ? 13.073 9.521 -14.649 1.00 93.12 334 THR A N 1
ATOM 2507 C CA . THR A 1 334 ? 12.781 10.427 -13.519 1.00 93.12 334 THR A CA 1
ATOM 2508 C C . THR A 1 334 ? 13.539 10.143 -12.212 1.00 93.12 334 THR A C 1
ATOM 2510 O O . THR A 1 334 ? 13.415 10.944 -11.284 1.00 93.12 334 THR A O 1
ATOM 2513 N N . MET A 1 335 ? 14.333 9.067 -12.123 1.00 96.31 335 MET A N 1
ATOM 2514 C CA . MET A 1 335 ? 15.273 8.818 -11.018 1.00 96.31 335 MET A CA 1
ATOM 2515 C C . MET A 1 335 ? 16.609 9.545 -11.258 1.00 96.31 335 MET A C 1
ATOM 2517 O O . MET A 1 335 ? 16.878 9.951 -12.389 1.00 96.31 335 MET A O 1
ATOM 2521 N N . PRO A 1 336 ? 17.454 9.759 -10.234 1.00 93.50 336 PRO A N 1
ATOM 2522 C CA . PRO A 1 336 ? 18.635 10.618 -10.370 1.00 93.50 336 PRO A CA 1
ATOM 2523 C C . PRO A 1 336 ? 19.677 10.140 -11.391 1.00 93.50 336 PRO A C 1
ATOM 2525 O O . PRO A 1 336 ? 20.388 10.971 -11.948 1.00 93.50 336 PRO A O 1
ATOM 2528 N N . GLY A 1 337 ? 19.767 8.832 -11.649 1.00 94.94 337 GLY A N 1
ATOM 2529 C CA . GLY A 1 337 ? 20.741 8.231 -12.564 1.00 94.94 337 GLY A CA 1
ATOM 2530 C C . GLY A 1 337 ? 20.214 7.936 -13.968 1.00 94.94 337 GLY A C 1
ATOM 2531 O O . GLY A 1 337 ? 20.874 7.207 -14.707 1.00 94.94 337 GLY A O 1
ATOM 2532 N N . HIS A 1 338 ? 19.024 8.425 -14.332 1.00 96.38 338 HIS A N 1
ATOM 2533 C CA . HIS A 1 338 ? 18.430 8.122 -15.636 1.00 96.38 338 HIS A CA 1
ATOM 2534 C C . HIS A 1 338 ? 19.311 8.598 -16.806 1.00 96.38 338 HIS A C 1
ATOM 2536 O O . HIS A 1 338 ? 19.894 9.682 -16.734 1.00 96.38 338 HIS A O 1
ATOM 2542 N N . PRO A 1 339 ? 19.396 7.831 -17.906 1.00 96.69 339 PRO A N 1
ATOM 2543 C CA . PRO A 1 339 ? 20.085 8.286 -19.109 1.00 96.69 339 PRO A CA 1
ATOM 2544 C C . PRO A 1 339 ? 19.313 9.423 -19.794 1.00 96.69 339 PRO A C 1
ATOM 2546 O O . PRO A 1 339 ? 18.086 9.370 -19.890 1.00 96.69 339 PRO A O 1
ATOM 2549 N N . GLU A 1 340 ? 20.036 10.417 -20.318 1.00 94.44 340 GLU A N 1
ATOM 2550 C CA . GLU A 1 340 ? 19.445 11.534 -21.075 1.00 94.44 340 GLU A CA 1
ATOM 2551 C C . GLU A 1 340 ? 18.903 11.083 -22.441 1.00 94.44 340 GLU A C 1
ATOM 2553 O O . GLU A 1 340 ? 17.790 11.446 -22.814 1.00 94.44 340 GLU A O 1
ATOM 2558 N N . ASP A 1 341 ? 19.666 10.253 -23.162 1.00 95.25 341 ASP A N 1
ATOM 2559 C CA . ASP A 1 341 ? 19.284 9.684 -24.460 1.00 95.25 341 ASP A CA 1
ATOM 2560 C C . ASP A 1 341 ? 19.445 8.152 -24.457 1.00 95.25 341 ASP A C 1
ATOM 2562 O O . ASP A 1 341 ? 20.450 7.616 -24.935 1.00 95.25 341 ASP A O 1
ATOM 2566 N N . PRO A 1 342 ? 18.475 7.408 -23.892 1.00 95.56 342 PRO A N 1
ATOM 2567 C CA . PRO A 1 342 ? 18.535 5.951 -23.887 1.00 95.56 342 PRO A CA 1
ATOM 2568 C C . PRO A 1 342 ? 18.432 5.333 -25.289 1.00 95.56 342 PRO A C 1
ATOM 2570 O O . PRO A 1 342 ? 18.885 4.205 -25.485 1.00 95.56 342 PRO A O 1
ATOM 2573 N N . ALA A 1 343 ? 17.862 6.043 -26.270 1.00 95.44 343 ALA A N 1
ATOM 2574 C CA . ALA A 1 343 ? 17.692 5.525 -27.626 1.00 95.44 343 ALA A CA 1
ATOM 2575 C C . ALA A 1 343 ? 19.039 5.362 -28.352 1.00 95.44 343 ALA A C 1
ATOM 2577 O O . ALA A 1 343 ? 19.201 4.429 -29.142 1.00 95.44 343 ALA A O 1
ATOM 2578 N N . ALA A 1 344 ? 20.032 6.198 -28.027 1.00 96.19 344 ALA A N 1
ATOM 2579 C CA . ALA A 1 344 ? 21.386 6.107 -28.576 1.00 96.19 344 ALA A CA 1
ATOM 2580 C C . ALA A 1 344 ? 22.091 4.764 -28.300 1.00 96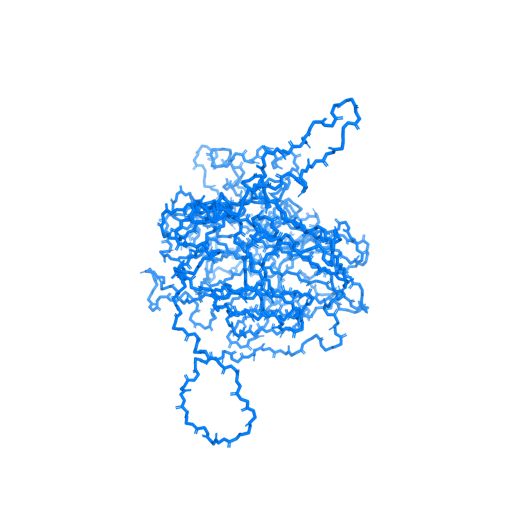.19 344 ALA A C 1
ATOM 2582 O O . ALA A 1 344 ? 23.023 4.407 -29.021 1.00 96.19 344 ALA A O 1
ATOM 2583 N N . ALA A 1 345 ? 21.653 3.998 -27.293 1.00 94.88 345 ALA A N 1
ATOM 2584 C CA . ALA A 1 345 ? 22.226 2.688 -26.988 1.00 94.88 345 ALA A CA 1
ATOM 2585 C C . ALA A 1 345 ? 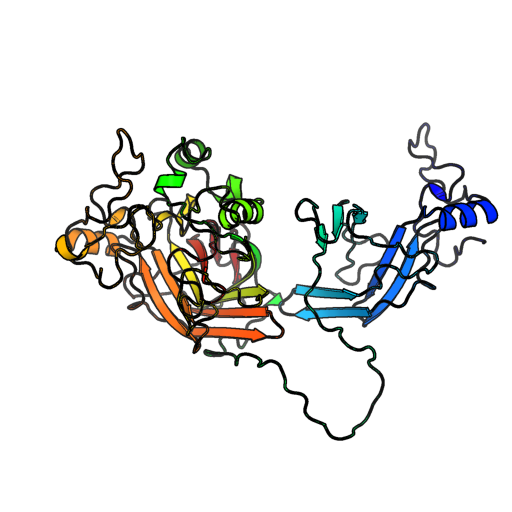21.835 1.590 -27.996 1.00 94.88 345 ALA A C 1
ATOM 2587 O O . ALA A 1 345 ? 22.467 0.536 -28.011 1.00 94.88 345 ALA A O 1
ATOM 2588 N N . GLY A 1 346 ? 20.810 1.808 -28.833 1.00 95.06 346 GLY A N 1
ATOM 2589 C CA . GLY A 1 346 ? 20.393 0.846 -29.862 1.00 95.06 346 GLY A CA 1
ATOM 2590 C C . GLY A 1 346 ? 19.907 -0.501 -29.312 1.00 95.06 346 GLY A C 1
ATOM 2591 O O . GLY A 1 346 ? 19.965 -1.511 -30.013 1.00 95.06 346 GLY A O 1
ATOM 2592 N N . LEU A 1 347 ? 19.463 -0.530 -28.052 1.00 96.50 347 LEU A N 1
ATOM 2593 C CA . LEU A 1 347 ? 18.954 -1.730 -27.393 1.00 96.50 347 LEU A CA 1
ATOM 2594 C C . LEU A 1 347 ? 17.525 -2.038 -27.848 1.00 96.50 347 LEU A C 1
ATOM 2596 O O . LEU A 1 347 ? 16.736 -1.132 -28.108 1.00 96.50 347 LEU A O 1
ATOM 2600 N N . ALA A 1 348 ? 17.176 -3.324 -27.892 1.00 95.56 348 ALA A N 1
ATOM 2601 C CA . ALA A 1 348 ? 15.828 -3.793 -28.208 1.00 95.56 348 ALA A CA 1
ATOM 2602 C C . ALA A 1 348 ? 14.876 -3.622 -27.004 1.00 95.56 348 ALA A C 1
ATOM 2604 O O . ALA A 1 348 ? 14.406 -4.602 -26.435 1.00 95.56 348 ALA A O 1
ATOM 2605 N N . LEU A 1 349 ? 14.648 -2.371 -26.595 1.00 96.06 349 LEU A N 1
ATOM 2606 C CA . LEU A 1 349 ? 13.755 -1.956 -25.508 1.00 96.06 349 LEU A CA 1
ATOM 2607 C C . LEU A 1 349 ? 12.888 -0.780 -25.977 1.00 96.06 349 LEU A C 1
ATOM 2609 O O . LEU A 1 349 ? 13.363 0.094 -26.708 1.00 96.06 349 LEU A O 1
ATOM 2613 N N . ASP A 1 350 ? 11.646 -0.700 -25.510 1.00 94.75 350 ASP A N 1
ATOM 2614 C CA . ASP A 1 350 ? 10.818 0.496 -25.634 1.00 94.75 350 ASP A CA 1
ATOM 2615 C C . ASP A 1 350 ? 11.249 1.555 -24.609 1.00 94.75 350 ASP A C 1
ATOM 2617 O O . ASP A 1 350 ? 10.767 1.650 -23.475 1.00 94.75 350 ASP A O 1
ATOM 2621 N N . VAL A 1 351 ? 12.160 2.416 -25.053 1.00 95.88 351 VAL A N 1
ATOM 2622 C CA . VAL A 1 351 ? 12.631 3.582 -24.298 1.00 95.88 351 VAL A CA 1
ATOM 2623 C C . VAL A 1 351 ? 11.942 4.880 -24.726 1.00 95.88 351 VAL A C 1
ATOM 2625 O O . VAL A 1 351 ? 12.414 5.962 -24.378 1.00 95.88 351 VAL A O 1
ATOM 2628 N N . SER A 1 352 ? 10.803 4.811 -25.429 1.00 94.19 352 SER A N 1
ATOM 2629 C CA . SER A 1 352 ? 10.066 5.998 -25.906 1.00 94.19 352 SER A CA 1
ATOM 2630 C C . SER A 1 352 ? 9.637 6.944 -24.779 1.00 94.19 352 SER A C 1
ATOM 2632 O O . SER A 1 352 ? 9.467 8.143 -24.989 1.00 94.19 352 SER A O 1
ATOM 2634 N N . LYS A 1 353 ? 9.487 6.411 -23.561 1.00 92.25 353 LYS A N 1
ATOM 2635 C CA . LYS A 1 353 ? 9.187 7.164 -22.334 1.00 92.25 353 LYS A CA 1
ATOM 2636 C C . LYS A 1 353 ? 10.368 7.182 -21.356 1.00 92.25 353 LYS A C 1
ATOM 2638 O O . LYS A 1 353 ? 10.165 7.456 -20.176 1.00 92.25 353 LYS A O 1
ATOM 2643 N N . GLY A 1 354 ? 11.572 6.856 -21.820 1.00 96.00 354 GLY A N 1
ATOM 2644 C CA . GLY A 1 354 ? 12.749 6.581 -20.999 1.00 96.00 354 GLY A CA 1
ATOM 2645 C C . GLY A 1 354 ? 12.744 5.175 -20.392 1.00 96.00 354 GLY A C 1
ATOM 2646 O O . GLY A 1 354 ? 11.757 4.442 -20.480 1.00 96.00 354 GLY A O 1
ATOM 2647 N N . VAL A 1 355 ? 13.851 4.813 -19.741 1.00 97.50 355 VAL A N 1
ATOM 2648 C CA . VAL A 1 355 ? 14.050 3.493 -19.120 1.00 97.50 355 VAL A CA 1
ATOM 2649 C C . VAL A 1 355 ? 12.946 3.198 -18.102 1.00 97.50 355 VAL A C 1
ATOM 2651 O O . VAL A 1 355 ? 12.615 4.024 -17.245 1.00 97.50 355 VAL A O 1
ATOM 2654 N N . THR A 1 356 ? 12.353 2.010 -18.197 1.00 96.88 356 THR A N 1
ATOM 2655 C CA . THR A 1 356 ? 11.293 1.545 -17.293 1.00 96.88 356 THR A CA 1
ATOM 2656 C C . THR A 1 356 ? 11.794 0.414 -16.397 1.00 96.88 356 THR A C 1
ATOM 2658 O O . THR A 1 356 ? 12.926 -0.035 -16.548 1.00 96.88 356 THR A O 1
ATOM 2661 N N . LYS A 1 357 ? 10.973 -0.000 -15.421 1.00 97.38 357 LYS A N 1
ATOM 2662 C CA . LYS A 1 357 ? 11.320 -1.060 -14.462 1.00 97.38 357 LYS A CA 1
ATOM 2663 C C . LYS A 1 357 ? 11.845 -2.303 -15.194 1.00 97.38 357 LYS A C 1
ATOM 2665 O O . LYS A 1 357 ? 11.292 -2.681 -16.221 1.00 97.38 357 LYS A O 1
ATOM 2670 N N . TYR A 1 358 ? 12.868 -2.932 -14.635 1.00 98.12 358 TYR A N 1
ATOM 2671 C CA . TYR A 1 358 ? 13.456 -4.182 -15.114 1.00 98.12 358 TYR A CA 1
ATOM 2672 C C . TYR A 1 358 ? 13.896 -5.023 -13.907 1.00 98.12 358 TYR A C 1
ATOM 2674 O O . TYR A 1 358 ? 13.829 -4.542 -12.778 1.00 98.12 358 TYR A O 1
ATOM 2682 N N . ILE A 1 359 ? 14.317 -6.270 -14.125 1.00 98.25 359 ILE A N 1
ATOM 2683 C CA . ILE A 1 359 ? 14.905 -7.124 -13.078 1.00 98.25 359 ILE A CA 1
ATOM 2684 C C . ILE A 1 359 ? 16.296 -7.619 -13.461 1.00 98.25 359 ILE A C 1
ATOM 2686 O O . ILE A 1 359 ? 16.647 -7.695 -14.642 1.00 98.25 359 ILE A O 1
ATOM 2690 N N . ALA A 1 360 ? 17.060 -8.038 -12.450 1.00 97.50 360 ALA A N 1
ATOM 2691 C CA . ALA A 1 360 ? 18.420 -8.557 -12.596 1.00 97.50 360 ALA A CA 1
ATOM 2692 C C . ALA A 1 360 ? 18.550 -9.695 -13.618 1.00 97.50 360 ALA A C 1
ATOM 2694 O O . ALA A 1 360 ? 19.548 -9.748 -14.332 1.00 97.50 360 ALA A O 1
ATOM 2695 N N . ALA A 1 361 ? 17.538 -10.558 -13.745 1.00 98.00 361 ALA A N 1
ATOM 2696 C CA . ALA A 1 361 ? 17.556 -11.668 -14.696 1.00 98.00 361 ALA A CA 1
ATOM 2697 C C . ALA A 1 361 ? 17.727 -11.212 -16.154 1.00 98.00 361 ALA A C 1
ATOM 2699 O O . ALA A 1 361 ? 18.309 -11.935 -16.950 1.00 98.00 361 ALA A O 1
ATOM 2700 N N . SER A 1 362 ? 17.313 -9.996 -16.513 1.00 98.38 362 SER A N 1
ATOM 2701 C CA . SER A 1 362 ? 17.472 -9.469 -17.877 1.00 98.38 362 SER A CA 1
ATOM 2702 C C . SER A 1 362 ? 18.828 -8.807 -18.154 1.00 98.38 362 SER A C 1
ATOM 2704 O O . SER A 1 362 ? 19.073 -8.375 -19.283 1.00 98.38 362 SER A O 1
ATOM 2706 N N . ARG A 1 363 ? 19.694 -8.668 -17.140 1.00 98.31 363 ARG A N 1
ATOM 2707 C CA . ARG A 1 363 ? 20.951 -7.912 -17.226 1.00 98.31 363 ARG A CA 1
ATOM 2708 C C . ARG A 1 363 ? 22.170 -8.811 -17.042 1.00 98.31 363 ARG A C 1
ATOM 2710 O O . ARG A 1 363 ? 22.125 -9.807 -16.326 1.00 98.31 363 ARG A O 1
ATOM 2717 N N . THR A 1 364 ? 23.275 -8.458 -17.690 1.00 98.25 364 THR A N 1
ATOM 2718 C CA . THR A 1 364 ? 24.574 -9.118 -17.487 1.00 98.25 364 THR A CA 1
ATOM 2719 C C . THR A 1 364 ? 25.249 -8.658 -16.192 1.00 98.25 364 THR A C 1
ATOM 2721 O O . THR A 1 364 ? 25.940 -9.447 -15.553 1.00 98.25 364 THR A O 1
ATOM 2724 N N . GLU A 1 365 ? 25.006 -7.416 -15.764 1.00 97.38 365 GLU A N 1
ATOM 2725 C CA . GLU A 1 365 ? 25.477 -6.845 -14.497 1.00 97.38 365 GLU A CA 1
ATOM 2726 C C . GLU A 1 365 ? 24.527 -5.727 -14.029 1.00 97.38 365 GLU A C 1
ATOM 2728 O O . GLU A 1 365 ? 23.942 -5.021 -14.850 1.00 97.38 365 GLU A O 1
ATOM 2733 N N . ILE A 1 366 ? 24.399 -5.550 -12.709 1.00 97.06 366 ILE A N 1
ATOM 2734 C CA . ILE A 1 366 ? 23.825 -4.354 -12.073 1.00 97.06 366 ILE A CA 1
ATOM 2735 C C . ILE A 1 366 ? 24.829 -3.862 -11.027 1.00 97.06 366 ILE A C 1
ATOM 2737 O O . ILE A 1 366 ? 25.245 -4.621 -10.146 1.00 97.06 366 ILE A O 1
ATOM 2741 N N . GLU A 1 367 ? 25.230 -2.595 -11.107 1.00 96.94 367 GLU A N 1
ATOM 2742 C CA . GLU A 1 367 ? 26.108 -1.977 -10.115 1.00 96.94 367 GLU A CA 1
ATOM 2743 C C . GLU A 1 367 ? 25.293 -1.529 -8.896 1.00 96.94 367 GLU A C 1
ATOM 2745 O O . GLU A 1 367 ? 24.701 -0.455 -8.872 1.00 96.94 367 GLU A O 1
ATOM 2750 N N . GLU A 1 368 ? 25.293 -2.362 -7.854 1.00 95.06 368 GLU A N 1
ATOM 2751 C CA . GLU A 1 368 ? 24.531 -2.126 -6.617 1.00 95.06 368 GLU A CA 1
ATOM 2752 C C . GLU A 1 368 ? 25.310 -1.360 -5.536 1.00 95.06 368 GLU A C 1
ATOM 2754 O O . GLU A 1 368 ? 24.761 -1.050 -4.481 1.00 95.06 368 GLU A O 1
ATOM 2759 N N . LYS A 1 369 ? 26.613 -1.101 -5.730 1.00 92.62 369 LYS A N 1
ATOM 2760 C CA . LYS A 1 369 ? 27.496 -0.629 -4.647 1.00 92.62 369 LYS A CA 1
ATOM 2761 C C . LYS A 1 369 ? 28.022 0.787 -4.849 1.00 92.62 369 LYS A C 1
ATOM 2763 O O . LYS A 1 369 ? 28.481 1.387 -3.876 1.00 92.62 369 LYS A O 1
ATOM 2768 N N . GLY A 1 370 ? 28.070 1.283 -6.085 1.00 91.62 370 GLY A N 1
ATOM 2769 C CA . GLY A 1 370 ? 28.560 2.626 -6.425 1.00 91.62 370 GLY A CA 1
ATOM 2770 C C . GLY A 1 370 ? 30.022 2.861 -6.029 1.00 91.62 370 GLY A C 1
ATOM 2771 O O . GLY A 1 370 ? 30.477 3.994 -5.840 1.00 91.62 370 GLY A O 1
ATOM 2772 N N . ARG A 1 371 ? 30.796 1.784 -5.826 1.00 92.06 371 ARG A N 1
ATOM 2773 C CA . ARG A 1 371 ? 32.170 1.886 -5.315 1.00 92.06 371 ARG A CA 1
ATOM 2774 C C . ARG A 1 371 ? 33.042 2.611 -6.326 1.00 92.06 371 ARG A C 1
ATOM 2776 O O . ARG A 1 371 ? 33.028 2.278 -7.506 1.00 92.06 371 ARG A O 1
ATOM 2783 N N . ARG A 1 372 ? 33.892 3.515 -5.829 1.00 91.44 372 ARG A N 1
ATOM 2784 C CA . ARG A 1 372 ? 34.805 4.332 -6.650 1.00 91.44 372 ARG A CA 1
ATOM 2785 C C . ARG A 1 372 ? 34.063 5.257 -7.631 1.00 91.44 372 ARG A C 1
ATOM 2787 O O . ARG A 1 372 ? 34.595 5.556 -8.690 1.00 91.44 372 ARG A O 1
ATOM 2794 N N . GLY A 1 373 ? 32.853 5.697 -7.274 1.00 88.38 373 GLY A N 1
ATOM 2795 C CA . GLY A 1 373 ? 32.087 6.666 -8.064 1.00 88.38 373 GLY A CA 1
ATOM 2796 C C . GLY A 1 373 ? 31.426 6.083 -9.311 1.00 88.38 373 GLY A C 1
ATOM 2797 O O . GLY A 1 373 ? 31.046 6.841 -10.196 1.00 88.38 373 GLY A O 1
ATOM 2798 N N . LYS A 1 374 ? 31.300 4.755 -9.404 1.00 94.00 374 LYS A N 1
ATOM 2799 C CA . LYS A 1 374 ? 30.517 4.131 -10.471 1.00 94.00 374 LYS A CA 1
ATOM 2800 C C . LYS A 1 374 ? 29.046 4.544 -10.367 1.00 94.00 374 LYS A C 1
ATOM 2802 O O . LYS A 1 374 ? 28.510 4.599 -9.259 1.00 94.00 374 LYS A O 1
ATOM 2807 N N . ALA A 1 375 ? 28.417 4.771 -11.517 1.00 94.12 375 ALA A N 1
ATOM 2808 C CA . ALA A 1 375 ? 26.974 4.943 -11.606 1.00 94.12 375 ALA A CA 1
ATOM 2809 C C . ALA A 1 375 ? 26.262 3.665 -11.138 1.00 94.12 375 ALA A C 1
ATOM 2811 O O . ALA A 1 375 ? 26.735 2.560 -11.408 1.00 94.12 375 ALA A O 1
ATOM 2812 N N . LEU A 1 376 ? 25.168 3.841 -10.402 1.00 95.94 376 LEU A N 1
ATOM 2813 C CA . LEU A 1 376 ? 24.315 2.749 -9.949 1.00 95.94 376 LEU A CA 1
ATOM 2814 C C . LEU A 1 376 ? 23.357 2.335 -11.067 1.00 95.94 376 LEU A C 1
ATOM 2816 O O . LEU A 1 376 ? 22.995 3.161 -11.904 1.00 95.94 376 LEU A O 1
ATOM 2820 N N . GLY A 1 377 ? 22.934 1.074 -11.039 1.00 96.75 377 GLY A N 1
ATOM 2821 C CA . GLY A 1 377 ? 22.033 0.505 -12.038 1.00 96.75 377 GLY A CA 1
ATOM 2822 C C . GLY A 1 377 ? 22.756 -0.343 -13.087 1.00 96.75 377 GLY A C 1
ATOM 2823 O O . GLY A 1 377 ? 23.889 -0.790 -12.896 1.00 96.75 377 GLY A O 1
ATOM 2824 N N . GLY A 1 378 ? 22.060 -0.638 -14.176 1.00 97.12 378 GLY A N 1
ATOM 2825 C CA . GLY A 1 378 ? 22.508 -1.544 -15.230 1.00 97.12 378 GLY A CA 1
ATOM 2826 C C . GLY A 1 378 ? 21.550 -1.599 -16.415 1.00 97.12 378 GLY A C 1
ATOM 2827 O O . GLY A 1 378 ? 21.466 -2.630 -17.084 1.00 97.12 378 GLY A O 1
ATOM 2828 N N . TRP A 1 379 ? 20.785 -0.533 -16.668 1.00 97.50 379 TRP A N 1
ATOM 2829 C CA . TRP A 1 379 ? 19.796 -0.491 -17.743 1.00 97.50 379 TRP A CA 1
ATOM 2830 C C . TRP A 1 379 ? 20.392 -0.838 -19.114 1.00 97.50 379 TRP A C 1
ATOM 2832 O O . TRP A 1 379 ? 19.726 -1.495 -19.911 1.00 97.50 379 TRP A O 1
ATOM 2842 N N . ASP A 1 380 ? 21.649 -0.452 -19.356 1.00 96.94 380 ASP A N 1
ATOM 2843 C CA . ASP A 1 380 ? 22.374 -0.642 -20.613 1.00 96.94 380 ASP A CA 1
ATOM 2844 C C . ASP A 1 380 ? 23.041 -2.025 -20.735 1.00 96.94 380 ASP A C 1
ATOM 2846 O O . ASP A 1 380 ? 23.585 -2.373 -21.782 1.00 96.94 380 ASP A O 1
ATOM 2850 N N . LYS A 1 381 ? 23.004 -2.841 -19.675 1.00 97.88 381 LYS A N 1
ATOM 2851 C CA . LYS A 1 381 ? 23.631 -4.172 -19.609 1.00 97.88 381 LYS A CA 1
ATOM 2852 C C . LYS A 1 381 ? 22.685 -5.286 -20.036 1.00 97.88 381 LYS A C 1
ATOM 2854 O O . LYS A 1 381 ? 22.688 -6.360 -19.438 1.00 97.88 381 LYS A O 1
ATOM 2859 N N . LEU A 1 382 ? 21.857 -5.029 -21.042 1.00 98.50 382 LEU A N 1
ATOM 2860 C CA . LEU A 1 382 ? 20.838 -5.959 -21.524 1.00 98.50 382 LEU A CA 1
ATOM 2861 C C . LEU A 1 382 ? 21.466 -7.273 -22.026 1.00 98.50 382 LEU A C 1
ATOM 2863 O O . LEU A 1 382 ? 22.463 -7.256 -22.750 1.00 98.50 382 LEU A O 1
ATOM 2867 N N . LYS A 1 383 ? 20.891 -8.413 -21.633 1.00 98.62 383 LYS A N 1
ATOM 2868 C CA . LYS A 1 383 ? 21.215 -9.720 -22.228 1.00 98.62 383 LYS A CA 1
ATOM 2869 C C . LYS A 1 383 ? 20.711 -9.798 -23.677 1.00 98.62 383 LYS A C 1
ATOM 2871 O O . LYS A 1 383 ? 19.873 -9.006 -24.095 1.00 98.62 383 LYS A O 1
ATOM 2876 N N . ASP A 1 384 ? 21.200 -10.757 -24.457 1.00 98.06 384 ASP A N 1
ATOM 2877 C CA . ASP A 1 384 ? 20.625 -11.004 -25.782 1.00 98.06 384 ASP A CA 1
ATOM 2878 C C . ASP A 1 384 ? 19.176 -11.532 -25.697 1.00 98.06 384 ASP A C 1
ATOM 2880 O O . ASP A 1 384 ? 18.717 -11.997 -24.651 1.00 98.06 384 ASP A O 1
ATOM 2884 N N . ALA A 1 385 ? 18.443 -11.435 -26.809 1.00 97.56 385 ALA A N 1
ATOM 2885 C CA . ALA A 1 385 ? 17.020 -11.765 -26.861 1.00 97.56 385 ALA A CA 1
ATOM 2886 C C . ALA A 1 385 ? 16.725 -13.229 -26.489 1.00 97.56 385 ALA A C 1
ATOM 2888 O O . ALA A 1 385 ? 15.776 -13.485 -25.755 1.00 97.56 385 ALA A O 1
ATOM 2889 N N . ALA A 1 386 ? 17.564 -14.173 -26.931 1.00 98.12 386 ALA A N 1
ATOM 2890 C CA . ALA A 1 386 ? 17.376 -15.592 -26.636 1.00 98.12 386 ALA A CA 1
ATOM 2891 C C . ALA A 1 386 ? 17.558 -15.880 -25.139 1.00 98.12 386 ALA A C 1
ATOM 2893 O O . ALA A 1 386 ? 16.803 -16.657 -24.554 1.00 98.12 386 ALA A O 1
ATOM 2894 N N . ALA A 1 387 ? 18.526 -15.222 -24.498 1.00 98.44 387 ALA A N 1
ATOM 2895 C CA . ALA A 1 387 ? 18.689 -15.298 -23.056 1.00 98.44 387 ALA A CA 1
ATOM 2896 C C . ALA A 1 387 ? 17.480 -14.699 -22.321 1.00 98.44 387 ALA A C 1
ATOM 2898 O O . ALA A 1 387 ? 16.996 -15.313 -21.380 1.00 98.44 387 ALA A O 1
ATOM 2899 N N . ILE A 1 388 ? 16.947 -13.551 -22.751 1.00 98.44 388 ILE A N 1
ATOM 2900 C CA . ILE A 1 388 ? 15.756 -12.942 -22.126 1.00 98.44 388 ILE A CA 1
ATOM 2901 C C . ILE A 1 388 ? 14.525 -13.849 -22.257 1.00 98.44 388 ILE A C 1
ATOM 2903 O O . ILE A 1 388 ? 13.808 -14.039 -21.276 1.00 98.44 388 ILE A O 1
ATOM 2907 N N . GLU A 1 389 ? 14.293 -14.438 -23.431 1.00 97.38 389 GLU A N 1
ATOM 2908 C CA . GLU A 1 389 ? 13.207 -15.403 -23.645 1.00 97.38 389 GLU A CA 1
ATOM 2909 C C . GLU A 1 389 ? 13.349 -16.631 -22.737 1.00 97.38 389 GLU A C 1
ATOM 2911 O O . GLU A 1 389 ? 12.363 -17.087 -22.155 1.00 97.38 389 GLU A O 1
ATOM 2916 N N . ALA A 1 390 ? 14.573 -17.134 -22.556 1.00 98.19 390 ALA A N 1
ATOM 2917 C CA . ALA A 1 390 ? 14.838 -18.241 -21.644 1.00 98.19 390 ALA A CA 1
ATOM 2918 C C . ALA A 1 390 ? 14.549 -17.870 -20.179 1.00 98.19 390 ALA A C 1
ATOM 2920 O O . ALA A 1 390 ? 13.966 -18.672 -19.454 1.00 98.19 390 ALA A O 1
ATOM 2921 N N . GLU A 1 391 ? 14.912 -16.663 -19.736 1.00 98.25 391 GLU A N 1
ATOM 2922 C CA . GLU A 1 391 ? 14.601 -16.187 -18.380 1.00 98.25 391 GLU A CA 1
ATOM 2923 C C . GLU A 1 391 ? 13.080 -16.081 -18.168 1.00 98.25 391 GLU A C 1
ATOM 2925 O O . GLU A 1 391 ? 12.570 -16.559 -17.153 1.00 98.25 391 GLU A O 1
ATOM 2930 N N . LEU A 1 392 ? 12.338 -15.553 -19.150 1.00 96.94 392 LEU A N 1
ATOM 2931 C CA . LEU A 1 392 ? 10.872 -15.502 -19.103 1.00 96.94 392 LEU A CA 1
ATOM 2932 C C . LEU A 1 392 ? 10.262 -16.907 -18.977 1.00 96.94 392 LEU A C 1
ATOM 2934 O O . LEU A 1 392 ? 9.422 -17.136 -18.108 1.00 96.94 392 LEU A O 1
ATOM 2938 N N . ALA A 1 393 ? 10.723 -17.857 -19.797 1.00 95.56 393 ALA A N 1
ATOM 2939 C CA . ALA A 1 393 ? 10.271 -19.249 -19.757 1.00 95.56 393 ALA A CA 1
ATOM 2940 C C . ALA A 1 393 ? 10.605 -19.953 -18.426 1.00 95.56 393 ALA A C 1
ATOM 2942 O O . ALA A 1 393 ? 9.884 -20.856 -18.008 1.00 95.56 393 ALA A O 1
ATOM 2943 N N . ASN A 1 394 ? 11.664 -19.515 -17.741 1.00 95.56 394 ASN A N 1
ATOM 2944 C CA . ASN A 1 394 ? 12.070 -20.012 -16.425 1.00 95.56 394 ASN A CA 1
ATOM 2945 C C . ASN A 1 394 ? 11.359 -19.303 -15.257 1.00 95.56 394 ASN A C 1
ATOM 2947 O O . ASN A 1 394 ? 11.763 -19.474 -14.106 1.00 95.56 394 ASN A O 1
ATOM 2951 N N . GLY A 1 395 ? 10.332 -18.490 -15.523 1.00 94.56 395 GLY A N 1
ATOM 2952 C CA . GLY A 1 395 ? 9.574 -17.804 -14.475 1.00 94.56 395 GLY A CA 1
ATOM 2953 C C . GLY A 1 395 ? 10.287 -16.592 -13.871 1.00 94.56 395 GLY A C 1
ATOM 2954 O O . GLY A 1 395 ? 9.885 -16.106 -12.817 1.00 94.56 395 GLY A O 1
ATOM 2955 N N . GLN A 1 396 ? 11.344 -16.078 -14.507 1.00 97.31 396 GLN A N 1
ATOM 2956 C CA . GLN A 1 396 ? 12.020 -14.863 -14.055 1.00 97.31 396 GLN A CA 1
ATOM 2957 C C . GLN A 1 396 ? 11.255 -13.634 -14.541 1.00 97.31 396 GLN A C 1
ATOM 2959 O O . GLN A 1 396 ? 11.672 -12.957 -15.472 1.00 97.31 396 GLN A O 1
ATOM 2964 N N . PHE A 1 397 ? 10.118 -13.338 -13.928 1.00 97.56 397 PHE A N 1
ATOM 2965 C CA . PHE A 1 397 ? 9.351 -12.126 -14.195 1.00 97.56 397 PHE A CA 1
ATOM 2966 C C . PHE A 1 397 ? 8.525 -11.745 -12.967 1.00 97.56 397 PHE A C 1
ATOM 2968 O O . PHE A 1 397 ? 8.249 -12.576 -12.104 1.00 97.56 397 PHE A O 1
ATOM 2975 N N . MET A 1 398 ? 8.125 -10.478 -12.881 1.00 98.00 398 MET A N 1
ATOM 2976 C CA . MET A 1 398 ? 7.081 -10.059 -11.943 1.00 98.00 398 MET A CA 1
ATOM 2977 C C . MET A 1 398 ? 5.815 -9.731 -12.726 1.00 98.00 398 MET A C 1
ATOM 2979 O O . MET A 1 398 ? 5.837 -8.796 -13.524 1.00 98.00 398 MET A O 1
ATOM 2983 N N . ASP A 1 399 ? 4.752 -10.493 -12.495 1.00 98.25 399 ASP A N 1
ATOM 2984 C CA . ASP A 1 399 ? 3.403 -10.246 -13.015 1.00 98.25 399 ASP A CA 1
ATOM 2985 C C . ASP A 1 399 ? 2.912 -8.885 -12.490 1.00 98.25 399 ASP A C 1
ATOM 2987 O O . ASP A 1 399 ? 3.206 -8.521 -11.346 1.00 98.25 399 ASP A O 1
ATOM 2991 N N . LEU A 1 400 ? 2.246 -8.098 -13.333 1.00 98.44 400 LEU A N 1
ATOM 2992 C CA . LEU A 1 400 ? 1.841 -6.725 -13.066 1.00 98.44 400 LEU A CA 1
ATOM 2993 C C . LEU A 1 400 ? 0.441 -6.429 -13.612 1.00 98.44 400 LEU A C 1
ATOM 2995 O O . LEU A 1 400 ? 0.229 -6.329 -14.820 1.00 98.44 400 LEU A O 1
ATOM 2999 N N . LEU A 1 401 ? -0.457 -6.084 -12.695 1.00 98.62 401 LEU A N 1
ATOM 3000 C CA . LEU A 1 401 ? -1.800 -5.591 -12.985 1.00 98.62 401 LEU A CA 1
ATOM 3001 C C . LEU A 1 401 ? -1.891 -4.093 -12.691 1.00 98.62 401 LEU A C 1
ATOM 3003 O O . LEU A 1 401 ? -1.306 -3.618 -11.713 1.00 98.62 401 LEU A O 1
ATOM 3007 N N . ARG A 1 402 ? -2.669 -3.335 -13.469 1.00 98.62 402 ARG A N 1
ATOM 3008 C CA . ARG A 1 402 ? -3.004 -1.937 -13.151 1.00 98.62 402 ARG A CA 1
ATOM 3009 C C . ARG A 1 402 ? -4.447 -1.583 -13.488 1.00 98.62 402 ARG A C 1
ATOM 3011 O O . ARG A 1 402 ? -4.934 -1.945 -14.551 1.00 98.62 402 ARG A O 1
ATOM 3018 N N . VAL A 1 403 ? -5.090 -0.828 -12.598 1.00 98.56 403 VAL A N 1
ATOM 3019 C CA . VAL A 1 403 ? -6.436 -0.259 -12.762 1.00 98.56 403 VAL A CA 1
ATOM 3020 C C . VAL A 1 403 ? -6.336 1.265 -12.799 1.00 98.56 403 VAL A C 1
ATOM 3022 O O . VAL A 1 403 ? -5.684 1.869 -11.941 1.00 98.56 403 VAL A O 1
ATOM 3025 N N . ASN A 1 404 ? -6.980 1.880 -13.789 1.00 97.69 404 ASN A N 1
ATOM 3026 C CA . ASN A 1 404 ? -6.964 3.321 -14.033 1.00 97.69 404 ASN A CA 1
ATOM 3027 C C . ASN A 1 404 ? -8.303 3.962 -13.623 1.00 97.69 404 ASN A C 1
ATOM 3029 O O . ASN A 1 404 ? -9.365 3.493 -14.026 1.00 97.69 404 ASN A O 1
ATOM 3033 N N . SER A 1 405 ? -8.269 5.040 -12.830 1.00 95.94 405 SER A N 1
ATOM 3034 C CA . SER A 1 405 ? -9.491 5.722 -12.353 1.00 95.94 405 SER A CA 1
ATOM 3035 C C . SER A 1 405 ? -10.246 6.503 -13.428 1.00 95.94 405 SER A C 1
ATOM 3037 O O . SER A 1 405 ? -11.417 6.802 -13.223 1.00 95.94 405 SER A O 1
ATOM 3039 N N . SER A 1 406 ? -9.612 6.838 -14.558 1.00 93.50 406 SER A N 1
ATOM 3040 C CA . SER A 1 406 ? -10.228 7.662 -15.606 1.00 93.50 406 SER A CA 1
ATOM 3041 C C . SER A 1 406 ? -11.480 7.033 -16.212 1.00 93.50 406 SER A C 1
ATOM 3043 O O . SER A 1 406 ? -12.482 7.705 -16.435 1.00 93.50 406 SER A O 1
ATOM 3045 N N . ASP A 1 407 ? -11.389 5.746 -16.531 1.00 91.94 407 ASP A N 1
ATOM 3046 C CA . ASP A 1 407 ? -12.384 4.990 -17.295 1.00 91.94 407 ASP A CA 1
ATOM 3047 C C . ASP A 1 407 ? -12.516 3.537 -16.812 1.00 91.94 407 ASP A C 1
ATOM 3049 O O . ASP A 1 407 ? -13.286 2.761 -17.378 1.00 91.94 407 ASP A O 1
ATOM 3053 N N . GLY A 1 408 ? -11.788 3.158 -15.754 1.00 93.12 408 GLY A N 1
ATOM 3054 C CA . GLY A 1 408 ? -11.756 1.791 -15.241 1.00 93.12 408 GLY A CA 1
ATOM 3055 C C . GLY A 1 408 ? -10.981 0.827 -16.135 1.00 93.12 408 GLY A C 1
ATOM 3056 O O . GLY A 1 408 ? -11.112 -0.385 -15.968 1.00 93.12 408 GLY A O 1
ATOM 3057 N N . SER A 1 409 ? -10.198 1.332 -17.095 1.00 96.38 409 SER A N 1
ATOM 3058 C CA . SER A 1 409 ? -9.361 0.491 -17.947 1.00 96.38 409 SER A CA 1
ATOM 3059 C C . SER A 1 409 ? -8.326 -0.279 -17.128 1.00 96.38 409 SER A C 1
ATOM 3061 O O . SER A 1 409 ? -7.740 0.226 -16.162 1.00 96.38 409 SER A O 1
ATOM 3063 N N . THR A 1 410 ? -8.091 -1.516 -17.552 1.00 98.06 410 THR A N 1
ATOM 3064 C CA . THR A 1 410 ? -7.158 -2.451 -16.929 1.00 98.06 410 THR A CA 1
ATOM 3065 C C . THR A 1 410 ? -5.969 -2.711 -17.846 1.00 98.06 410 THR A C 1
ATOM 3067 O O . THR A 1 410 ? -6.117 -2.801 -19.065 1.00 98.06 410 THR A O 1
ATOM 3070 N N . GLU A 1 411 ? -4.789 -2.878 -17.264 1.00 98.31 411 GLU A N 1
ATOM 3071 C CA . GLU A 1 411 ? -3.560 -3.248 -17.966 1.00 98.31 411 GLU A CA 1
ATOM 3072 C C . GLU A 1 411 ? -2.931 -4.458 -17.286 1.00 98.31 411 GLU A C 1
ATOM 3074 O O . GLU A 1 411 ? -2.758 -4.451 -16.068 1.00 98.31 411 GLU A O 1
ATOM 3079 N N . ASP A 1 412 ? -2.585 -5.466 -18.082 1.00 98.38 412 ASP A N 1
ATOM 3080 C CA . ASP A 1 412 ? -2.094 -6.763 -17.621 1.00 98.38 412 ASP A CA 1
ATOM 3081 C C . ASP A 1 412 ? -0.820 -7.143 -18.386 1.00 98.38 412 ASP A C 1
ATOM 3083 O O . ASP A 1 412 ? -0.811 -7.176 -19.624 1.00 98.38 412 ASP A O 1
ATOM 3087 N N . GLY A 1 413 ? 0.273 -7.346 -17.659 1.00 97.94 413 GLY A N 1
ATOM 3088 C CA . GLY A 1 413 ? 1.589 -7.624 -18.214 1.00 97.94 413 GLY A CA 1
ATOM 3089 C C . GLY A 1 413 ? 2.603 -7.967 -17.128 1.00 97.94 413 GLY A C 1
ATOM 3090 O O . GLY A 1 413 ? 2.262 -8.523 -16.095 1.00 97.94 413 GLY A O 1
ATOM 3091 N N . PHE A 1 414 ? 3.877 -7.640 -17.348 1.00 98.12 414 PHE A N 1
ATOM 3092 C CA . PHE A 1 414 ? 4.955 -8.075 -16.461 1.00 98.12 414 PHE A CA 1
ATOM 3093 C C . PHE A 1 414 ? 6.194 -7.180 -16.518 1.00 98.12 414 PHE A C 1
ATOM 3095 O O . PHE A 1 414 ? 6.350 -6.316 -17.387 1.00 98.12 414 PHE A O 1
ATOM 3102 N N . VAL A 1 415 ? 7.116 -7.406 -15.584 1.00 98.38 415 VAL A N 1
ATOM 3103 C CA . VAL A 1 415 ? 8.451 -6.807 -15.557 1.00 98.38 415 VAL A CA 1
ATOM 3104 C C . VAL A 1 415 ? 9.510 -7.890 -15.745 1.00 98.38 415 VAL A C 1
ATOM 3106 O O . VAL A 1 415 ? 9.636 -8.787 -14.912 1.00 98.38 415 VAL A O 1
ATOM 3109 N N . LEU A 1 416 ? 10.312 -7.754 -16.806 1.00 98.06 416 LEU A N 1
ATOM 3110 C CA . LEU A 1 416 ? 11.544 -8.524 -17.019 1.00 98.06 416 LEU A CA 1
ATOM 3111 C C . LEU A 1 416 ? 12.672 -7.619 -17.529 1.00 98.06 416 LEU A C 1
ATOM 3113 O O . LEU A 1 416 ? 13.459 -7.099 -16.738 1.00 98.06 416 LEU A O 1
ATOM 3117 N N . ALA A 1 417 ? 12.751 -7.422 -18.847 1.00 98.06 417 ALA A N 1
ATOM 3118 C CA . ALA A 1 417 ? 13.741 -6.559 -19.490 1.00 98.06 417 ALA A CA 1
ATOM 3119 C C . ALA A 1 417 ? 13.323 -5.085 -19.475 1.00 98.06 417 ALA A C 1
ATOM 3121 O O . ALA A 1 417 ? 14.178 -4.195 -19.421 1.00 98.06 417 ALA A O 1
ATOM 3122 N N . GLU A 1 418 ? 12.011 -4.876 -19.468 1.00 96.94 418 GLU A N 1
ATOM 3123 C CA . GLU A 1 418 ? 11.286 -3.625 -19.334 1.00 96.94 418 GLU A CA 1
ATOM 3124 C C . GLU A 1 418 ? 9.909 -3.912 -18.720 1.00 96.94 418 GLU A C 1
ATOM 3126 O O . GLU A 1 418 ? 9.540 -5.072 -18.500 1.00 96.94 418 GLU A O 1
ATOM 3131 N N . ARG A 1 419 ? 9.143 -2.856 -18.438 1.00 97.19 419 ARG A N 1
ATOM 3132 C CA . ARG A 1 419 ? 7.766 -2.968 -17.964 1.00 97.19 419 ARG A CA 1
ATOM 3133 C C . ARG A 1 419 ? 6.793 -3.051 -19.136 1.00 97.19 419 ARG A C 1
ATOM 3135 O O . ARG A 1 419 ? 6.474 -2.031 -19.751 1.00 97.19 419 ARG A O 1
ATOM 3142 N N . MET A 1 420 ? 6.248 -4.241 -19.336 1.00 96.00 420 MET A N 1
ATOM 3143 C CA . MET A 1 420 ? 5.170 -4.545 -20.271 1.00 96.00 420 MET A CA 1
ATOM 3144 C C . MET A 1 420 ? 3.820 -4.340 -19.571 1.00 96.00 420 MET A C 1
ATOM 3146 O O . MET A 1 420 ? 3.622 -4.818 -18.462 1.00 96.00 420 MET A O 1
ATOM 3150 N N . MET A 1 421 ? 2.891 -3.620 -20.203 1.00 95.44 421 MET A N 1
ATOM 3151 C CA . MET A 1 421 ? 1.537 -3.355 -19.665 1.00 95.44 421 MET A CA 1
ATOM 3152 C C . MET A 1 421 ? 0.432 -4.039 -20.493 1.00 95.44 421 MET A C 1
ATOM 3154 O O . MET A 1 421 ? -0.723 -3.621 -20.474 1.00 95.44 421 MET A O 1
ATOM 3158 N N . LYS A 1 422 ? 0.815 -5.015 -21.318 1.00 94.75 422 LYS A N 1
ATOM 3159 C CA . LYS A 1 422 ? -0.064 -5.755 -22.225 1.00 94.75 422 LYS A CA 1
ATOM 3160 C C . LYS A 1 422 ? 0.466 -7.176 -22.389 1.00 94.75 422 LYS A C 1
ATOM 3162 O O . LYS A 1 422 ? 1.677 -7.380 -22.287 1.00 94.75 422 LYS A O 1
ATOM 3167 N N . GLY A 1 423 ? -0.415 -8.089 -22.783 1.00 89.88 423 GLY A N 1
ATOM 3168 C CA . GLY A 1 423 ? -0.061 -9.463 -23.144 1.00 89.88 423 GLY A CA 1
ATOM 3169 C C . GLY A 1 423 ? -0.414 -10.510 -22.091 1.00 89.88 423 GLY A C 1
ATOM 3170 O O . GLY A 1 423 ? -0.300 -11.686 -22.412 1.00 89.88 423 GLY A O 1
ATOM 3171 N N . GLY A 1 424 ? -0.871 -10.100 -20.903 1.00 94.06 424 GLY A N 1
ATOM 3172 C CA . GLY A 1 424 ? -1.430 -11.020 -19.913 1.00 94.06 424 GLY A CA 1
ATOM 3173 C C . GLY A 1 424 ? -2.840 -11.509 -20.264 1.00 94.06 424 GLY A C 1
ATOM 3174 O O . GLY A 1 424 ? -3.460 -11.073 -21.242 1.00 94.06 424 GLY A O 1
ATOM 3175 N N . GLN A 1 425 ? -3.354 -12.424 -19.448 1.00 96.06 425 GLN A N 1
ATOM 3176 C CA . GLN A 1 425 ? -4.645 -13.105 -19.583 1.00 96.06 425 GLN A CA 1
ATOM 3177 C C . GLN A 1 425 ? -5.855 -12.169 -19.466 1.00 96.06 425 GLN A C 1
ATOM 3179 O O . GLN A 1 425 ? -6.974 -12.536 -19.840 1.00 96.06 425 GLN A O 1
ATOM 3184 N N . GLY A 1 426 ? -5.637 -10.964 -18.951 1.00 96.81 426 GLY A N 1
ATOM 3185 C CA . GLY A 1 426 ? -6.658 -10.001 -18.601 1.00 96.81 426 GLY A CA 1
ATOM 3186 C C . GLY A 1 426 ? -7.293 -10.291 -17.243 1.00 96.81 426 GLY A C 1
ATOM 3187 O O . GLY A 1 426 ? -7.290 -11.399 -16.707 1.00 96.81 426 GLY A O 1
ATOM 3188 N N . PHE A 1 427 ? -7.913 -9.265 -16.685 1.00 97.88 427 PHE A N 1
ATOM 3189 C CA . PHE A 1 427 ? -8.695 -9.362 -15.462 1.00 97.88 427 PHE A CA 1
ATOM 3190 C C . PHE A 1 427 ? -9.825 -8.341 -15.520 1.00 97.88 427 PHE A C 1
ATOM 3192 O O . PHE A 1 427 ? -9.761 -7.371 -16.278 1.00 97.88 427 PHE A O 1
ATOM 3199 N N . ASP A 1 428 ? -10.865 -8.562 -14.727 1.00 97.56 428 ASP A N 1
ATOM 3200 C CA . ASP A 1 428 ? -11.926 -7.579 -14.569 1.00 97.56 428 ASP A CA 1
ATOM 3201 C C . ASP A 1 428 ? -11.682 -6.781 -13.282 1.00 97.56 428 ASP A C 1
ATOM 3203 O O . ASP A 1 428 ? -11.203 -7.318 -12.279 1.00 97.56 428 ASP A O 1
ATOM 3207 N N . ALA A 1 429 ? -12.035 -5.496 -13.286 1.00 97.81 429 ALA A N 1
ATOM 3208 C CA . ALA A 1 429 ? -11.952 -4.663 -12.095 1.00 97.81 429 ALA A CA 1
ATOM 3209 C C . ALA A 1 429 ? -13.045 -3.591 -12.042 1.00 97.81 429 ALA A C 1
ATOM 3211 O O . ALA A 1 429 ? -13.555 -3.158 -13.080 1.00 97.81 429 ALA A O 1
ATOM 3212 N N . SER A 1 430 ? -13.340 -3.138 -10.824 1.00 94.94 430 SER A N 1
ATOM 3213 C CA . SER A 1 430 ? -14.058 -1.897 -10.531 1.00 94.94 430 SER A CA 1
ATOM 3214 C C . SER A 1 430 ? -13.159 -0.936 -9.760 1.00 94.94 430 SER A C 1
ATOM 3216 O O . SER A 1 430 ? -12.319 -1.351 -8.960 1.00 94.94 430 SER A O 1
ATOM 3218 N N . ILE A 1 431 ? -13.358 0.359 -9.985 1.00 94.94 431 ILE A N 1
ATOM 3219 C CA . ILE A 1 431 ? -12.786 1.439 -9.185 1.00 94.94 431 ILE A CA 1
ATOM 3220 C C . ILE A 1 431 ? -13.857 2.504 -8.956 1.00 94.94 431 ILE A C 1
ATOM 3222 O O . ILE A 1 431 ? -14.497 2.963 -9.901 1.00 94.94 431 ILE A O 1
ATOM 3226 N N . ALA A 1 432 ? -14.065 2.893 -7.704 1.00 88.94 432 ALA A N 1
ATOM 3227 C CA . ALA A 1 432 ? -15.044 3.906 -7.327 1.00 88.94 432 ALA A CA 1
ATOM 3228 C C . ALA A 1 432 ? -14.469 4.849 -6.271 1.00 88.94 432 ALA A C 1
ATOM 3230 O O . ALA A 1 432 ? -13.619 4.445 -5.473 1.00 88.94 432 ALA A O 1
ATOM 3231 N N . ASN A 1 433 ? -14.935 6.099 -6.282 1.00 85.31 433 ASN A N 1
ATOM 3232 C CA . ASN A 1 433 ? -14.751 7.029 -5.177 1.00 85.31 433 ASN A CA 1
ATOM 3233 C C . ASN A 1 433 ? -16.120 7.364 -4.582 1.00 85.31 433 ASN A C 1
ATOM 3235 O O . ASN A 1 433 ? -16.891 8.116 -5.180 1.00 85.31 433 ASN A O 1
ATOM 3239 N N . ASP A 1 434 ? -16.390 6.819 -3.401 1.00 78.38 434 ASP A N 1
ATOM 3240 C CA . ASP A 1 434 ? -17.654 6.977 -2.696 1.00 78.38 434 ASP A CA 1
ATOM 3241 C C . ASP A 1 434 ? -17.396 7.661 -1.355 1.00 78.38 434 ASP A C 1
ATOM 3243 O O . ASP A 1 434 ? -16.573 7.215 -0.558 1.00 78.38 434 ASP A O 1
ATOM 3247 N N . ALA A 1 435 ? -18.067 8.793 -1.124 1.00 77.25 435 ALA A N 1
ATOM 3248 C CA . ALA A 1 435 ? -17.933 9.589 0.101 1.00 77.25 435 ALA A CA 1
ATOM 3249 C C . ALA A 1 435 ? -16.473 9.921 0.491 1.00 77.25 435 ALA A C 1
ATOM 3251 O O . ALA A 1 435 ? -16.132 9.977 1.668 1.00 77.25 435 ALA A O 1
ATOM 3252 N N . GLY A 1 436 ? -15.603 10.148 -0.500 1.00 78.50 436 GLY A N 1
ATOM 3253 C CA . GLY A 1 436 ? -14.191 10.450 -0.270 1.00 78.50 436 GLY A CA 1
ATOM 3254 C C . GLY A 1 436 ? -13.298 9.221 -0.100 1.00 78.50 436 GLY A C 1
ATOM 3255 O O . GLY A 1 436 ? -12.087 9.388 -0.027 1.00 78.50 436 GLY A O 1
ATOM 3256 N N . TYR A 1 437 ? -13.832 8.000 -0.129 1.00 84.50 437 TYR A N 1
ATOM 3257 C CA . TYR A 1 437 ? -13.053 6.763 -0.079 1.00 84.50 437 TYR A CA 1
ATOM 3258 C C . TYR A 1 437 ? -12.926 6.137 -1.461 1.00 84.50 437 TYR A C 1
ATOM 3260 O O . TYR A 1 437 ? -13.906 5.971 -2.182 1.00 84.50 437 TYR A O 1
ATOM 3268 N N . TRP A 1 438 ? -11.706 5.761 -1.828 1.00 91.75 438 TRP A N 1
ATOM 3269 C CA . TRP A 1 438 ? -11.457 4.939 -3.002 1.00 91.75 438 TRP A CA 1
ATOM 3270 C C . TRP A 1 438 ? -11.626 3.465 -2.655 1.00 91.75 438 TRP A C 1
ATOM 3272 O O . TRP A 1 438 ? -11.089 2.994 -1.652 1.00 91.75 438 TRP A O 1
ATOM 3282 N N . SER A 1 439 ? -12.329 2.740 -3.518 1.00 94.50 439 SER A N 1
ATOM 3283 C CA . SER A 1 439 ? -12.464 1.287 -3.475 1.00 94.50 439 SER A CA 1
ATOM 3284 C C . SER A 1 439 ? -12.089 0.715 -4.834 1.00 94.50 439 SER A C 1
ATOM 3286 O O . SER A 1 439 ? -12.633 1.132 -5.857 1.00 94.50 439 SER A O 1
ATOM 3288 N N . VAL A 1 440 ? -11.145 -0.224 -4.853 1.00 97.88 440 VAL A N 1
ATOM 3289 C CA . VAL A 1 440 ? -10.775 -0.985 -6.050 1.00 97.88 440 VAL A CA 1
ATOM 3290 C C . VAL A 1 440 ? -10.998 -2.456 -5.787 1.00 97.88 440 VAL A C 1
ATOM 3292 O O . VAL A 1 440 ? -10.456 -2.990 -4.822 1.00 97.88 440 VAL A O 1
ATOM 3295 N N . THR A 1 441 ? -11.737 -3.115 -6.674 1.00 97.69 441 THR A N 1
ATOM 3296 C CA . THR A 1 441 ? -11.919 -4.566 -6.633 1.00 97.69 441 THR A CA 1
ATOM 3297 C C . THR A 1 441 ? -11.395 -5.191 -7.913 1.00 97.69 441 THR A C 1
ATOM 3299 O O . THR A 1 441 ? -11.735 -4.745 -9.003 1.00 97.69 441 THR A O 1
ATOM 3302 N N . ILE A 1 442 ? -10.564 -6.221 -7.782 1.00 98.62 442 ILE A N 1
ATOM 3303 C CA . ILE A 1 442 ? -9.960 -6.975 -8.882 1.00 98.62 442 ILE A CA 1
ATOM 3304 C C . ILE A 1 442 ? -10.487 -8.405 -8.828 1.00 98.62 442 ILE A C 1
ATOM 3306 O O . ILE A 1 442 ? -10.433 -9.033 -7.773 1.00 98.62 442 ILE A O 1
ATOM 3310 N N . LYS A 1 443 ? -10.932 -8.927 -9.974 1.00 98.31 443 LYS A N 1
ATOM 3311 C CA . LYS A 1 443 ? -11.220 -10.344 -10.212 1.00 98.31 443 LYS A CA 1
ATOM 3312 C C . LYS A 1 443 ? -10.280 -10.866 -11.290 1.00 98.31 443 LYS A C 1
ATOM 3314 O O . LYS A 1 443 ? -10.368 -10.460 -12.449 1.00 98.31 443 LYS A O 1
ATOM 3319 N N . ARG A 1 444 ? -9.412 -11.801 -10.918 1.00 97.81 444 ARG A N 1
ATOM 3320 C CA . ARG A 1 444 ? -8.412 -12.402 -11.807 1.00 97.81 444 ARG A CA 1
ATOM 3321 C C . ARG A 1 444 ? -8.523 -13.918 -11.763 1.00 97.81 444 ARG A C 1
ATOM 3323 O O . ARG A 1 444 ? -8.633 -14.487 -10.683 1.00 97.81 444 ARG A O 1
ATOM 3330 N N . LYS A 1 445 ? -8.415 -14.583 -12.913 1.00 98.12 445 LYS A N 1
ATOM 3331 C CA . LYS A 1 445 ? -8.325 -16.048 -12.953 1.00 98.12 445 LYS A CA 1
ATOM 3332 C C . LYS A 1 445 ? -7.086 -16.550 -12.210 1.00 98.12 445 LYS A C 1
ATOM 3334 O O . LYS A 1 445 ? -6.015 -15.942 -12.290 1.00 98.12 445 LYS A O 1
ATOM 3339 N N . LEU A 1 446 ? -7.227 -17.670 -11.508 1.00 98.38 446 LEU A N 1
ATOM 3340 C CA . LEU A 1 446 ? -6.125 -18.307 -10.786 1.00 98.38 446 LEU A CA 1
ATOM 3341 C C . LEU A 1 446 ? -5.086 -18.890 -11.745 1.00 98.38 446 LEU A C 1
ATOM 3343 O O . LEU A 1 446 ? -3.894 -18.737 -11.506 1.00 98.38 446 LEU A O 1
ATOM 3347 N N . THR A 1 447 ? -5.518 -19.511 -12.841 1.00 97.75 447 THR A N 1
ATOM 3348 C CA . THR A 1 447 ? -4.634 -20.146 -13.829 1.00 97.75 447 THR A CA 1
ATOM 3349 C C . THR A 1 447 ? -4.470 -19.275 -15.069 1.00 97.75 447 THR A C 1
ATOM 3351 O O . THR A 1 447 ? -5.475 -18.887 -15.662 1.00 97.75 447 THR A O 1
ATOM 3354 N N . SER A 1 448 ? -3.218 -19.054 -15.482 1.00 96.38 448 SER A N 1
ATOM 3355 C CA . SER A 1 448 ? -2.851 -18.398 -16.745 1.00 96.38 448 SER A CA 1
ATOM 3356 C C . SER A 1 448 ? -1.960 -19.303 -17.595 1.00 96.38 448 SER A C 1
ATOM 3358 O O . SER A 1 448 ? -1.099 -20.012 -17.068 1.00 96.38 448 SER A O 1
ATOM 3360 N N . ASP A 1 449 ? -2.158 -19.252 -18.910 1.00 93.75 449 ASP A N 1
ATOM 3361 C CA . ASP A 1 449 ? -1.282 -19.826 -19.936 1.00 93.75 449 ASP A CA 1
ATOM 3362 C C . ASP A 1 449 ? -0.505 -18.749 -20.720 1.00 93.75 449 ASP A C 1
ATOM 3364 O O . ASP A 1 449 ? 0.227 -19.074 -21.659 1.00 93.75 449 ASP A O 1
ATOM 3368 N N . GLN A 1 450 ? -0.650 -17.473 -20.343 1.00 96.00 450 GLN A N 1
ATOM 3369 C CA . GLN A 1 450 ? 0.014 -16.362 -21.014 1.00 96.00 450 GLN A CA 1
ATOM 3370 C C . GLN A 1 450 ? 1.444 -16.155 -20.485 1.00 96.00 450 GLN A C 1
ATOM 3372 O O . GLN A 1 450 ? 1.685 -16.236 -19.277 1.00 96.00 450 GLN A O 1
ATOM 3377 N N . PRO A 1 451 ? 2.423 -15.863 -21.363 1.00 93.38 451 PRO A N 1
ATOM 3378 C CA . PRO A 1 451 ? 3.775 -15.528 -20.931 1.00 93.38 451 PRO A CA 1
ATOM 3379 C C . PRO A 1 451 ? 3.798 -14.279 -20.044 1.00 93.38 451 PRO A C 1
ATOM 3381 O O . PRO A 1 451 ? 3.315 -13.224 -20.448 1.00 93.38 451 PRO A O 1
ATOM 3384 N N . GLY A 1 452 ? 4.440 -14.379 -18.879 1.00 94.06 452 GLY A N 1
ATOM 3385 C CA . GLY A 1 452 ? 4.552 -13.259 -17.942 1.00 94.06 452 GLY A CA 1
ATOM 3386 C C . GLY A 1 452 ? 3.421 -13.160 -16.916 1.00 94.06 452 GLY A C 1
ATOM 3387 O O . GLY A 1 452 ? 3.458 -12.255 -16.087 1.00 94.06 452 GLY A O 1
ATOM 3388 N N . ASP A 1 453 ? 2.499 -14.123 -16.898 1.00 96.00 453 ASP A N 1
ATOM 3389 C CA . ASP A 1 453 ? 1.464 -14.218 -15.873 1.00 96.00 453 ASP A CA 1
ATOM 3390 C C . ASP A 1 453 ? 1.712 -15.389 -14.928 1.00 96.00 453 ASP A C 1
ATOM 3392 O O . ASP A 1 453 ? 2.037 -16.505 -15.344 1.00 96.00 453 ASP A O 1
ATOM 3396 N N . LEU A 1 454 ? 1.482 -15.172 -13.635 1.00 96.31 454 LEU A N 1
ATOM 3397 C CA . LEU A 1 454 ? 1.600 -16.237 -12.645 1.00 96.31 454 LEU A CA 1
ATOM 3398 C C . LEU A 1 454 ? 0.293 -17.006 -12.461 1.00 96.31 454 LEU A C 1
ATOM 3400 O O . LEU A 1 454 ? -0.753 -16.435 -12.147 1.00 96.31 454 LEU A O 1
ATOM 3404 N N . SER A 1 455 ? 0.366 -18.332 -12.547 1.00 97.81 455 SER A N 1
ATOM 3405 C CA . SER A 1 455 ? -0.691 -19.177 -11.992 1.00 97.81 455 SER A CA 1
ATOM 3406 C C . SER A 1 455 ? -0.597 -19.185 -10.462 1.00 97.81 455 SER A C 1
ATOM 3408 O O . SER A 1 455 ? 0.464 -19.464 -9.906 1.00 97.81 455 SER A O 1
ATOM 3410 N N . ILE A 1 456 ? -1.702 -18.870 -9.785 1.00 97.94 456 ILE A N 1
ATOM 3411 C CA . ILE A 1 456 ? -1.823 -18.856 -8.325 1.00 97.94 456 ILE A CA 1
ATOM 3412 C C . ILE A 1 456 ? -2.513 -20.147 -7.890 1.00 97.94 456 ILE A C 1
ATOM 3414 O O . ILE A 1 456 ? -3.724 -20.305 -7.995 1.00 97.94 456 ILE A O 1
ATOM 3418 N N . GLU A 1 457 ? -1.709 -21.090 -7.425 1.00 96.94 457 GLU A N 1
ATOM 3419 C CA . GLU A 1 457 ? -2.140 -22.424 -7.009 1.00 96.94 457 GLU A CA 1
ATOM 3420 C C . GLU A 1 457 ? -2.257 -22.563 -5.477 1.00 96.94 457 GLU A C 1
ATOM 3422 O O . GLU A 1 457 ? -1.446 -21.975 -4.746 1.00 96.94 457 GLU A O 1
ATOM 3427 N N . PRO A 1 458 ? -3.183 -23.408 -4.980 1.00 95.69 458 PRO A N 1
ATOM 3428 C CA . PRO A 1 458 ? -3.240 -23.798 -3.574 1.00 95.69 458 PRO A CA 1
ATOM 3429 C C . PRO A 1 458 ? -1.918 -24.387 -3.062 1.00 95.69 458 PRO A C 1
ATOM 3431 O O . PRO A 1 458 ? -1.214 -25.104 -3.774 1.00 95.69 458 PRO A O 1
ATOM 3434 N N . GLY A 1 459 ? -1.583 -24.110 -1.800 1.00 94.75 459 GLY A N 1
ATOM 3435 C CA . GLY A 1 459 ? -0.379 -24.638 -1.145 1.00 94.75 459 GLY A CA 1
ATOM 3436 C C . GLY A 1 459 ? 0.939 -23.955 -1.534 1.00 94.75 459 GLY A C 1
ATOM 3437 O O . GLY A 1 459 ? 1.983 -24.301 -0.980 1.00 94.75 459 GLY A O 1
ATOM 3438 N N . LYS A 1 460 ? 0.913 -22.970 -2.440 1.00 97.31 460 LYS A N 1
ATOM 3439 C CA . LYS A 1 460 ? 2.062 -22.117 -2.773 1.00 97.31 460 LYS A CA 1
ATOM 3440 C C . LYS A 1 460 ? 1.930 -20.736 -2.127 1.00 97.31 460 LYS A C 1
ATOM 3442 O O . LYS A 1 460 ? 0.832 -20.272 -1.827 1.00 97.31 460 LYS A O 1
ATOM 3447 N N . VAL A 1 461 ? 3.071 -20.083 -1.921 1.00 96.94 461 VAL A N 1
ATOM 3448 C CA . VAL A 1 461 ? 3.161 -18.724 -1.378 1.00 96.94 461 VAL A CA 1
ATOM 3449 C C . VAL A 1 461 ? 3.826 -17.827 -2.413 1.00 96.94 461 VAL A C 1
ATOM 3451 O O . VAL A 1 461 ? 4.893 -18.156 -2.929 1.00 96.94 461 VAL A O 1
ATOM 3454 N N . TYR A 1 462 ? 3.213 -16.681 -2.679 1.00 97.88 462 TYR A N 1
ATOM 3455 C CA . TYR A 1 462 ? 3.640 -15.720 -3.688 1.00 97.88 462 TYR A CA 1
ATOM 3456 C C . TYR A 1 462 ? 4.085 -14.419 -3.032 1.00 97.88 462 TYR A C 1
ATOM 3458 O O . TYR A 1 462 ? 3.565 -14.010 -1.995 1.00 97.88 462 TYR A O 1
ATOM 3466 N N . ASN A 1 463 ? 5.049 -13.750 -3.648 1.00 97.75 463 ASN A N 1
ATOM 3467 C CA . ASN A 1 463 ? 5.432 -12.389 -3.309 1.00 97.75 463 ASN A CA 1
ATOM 3468 C C . ASN A 1 463 ? 4.371 -11.432 -3.835 1.00 97.75 463 ASN A C 1
ATOM 3470 O O . ASN A 1 463 ? 4.028 -11.483 -5.011 1.00 97.75 463 ASN A O 1
ATOM 3474 N N . PHE A 1 464 ? 3.879 -10.564 -2.963 1.00 97.12 464 PHE A N 1
ATOM 3475 C CA . PHE A 1 464 ? 2.803 -9.624 -3.222 1.00 97.12 464 PHE A CA 1
ATOM 3476 C C . PHE A 1 464 ? 3.242 -8.214 -2.839 1.00 97.12 464 PHE A C 1
ATOM 3478 O O . PHE A 1 464 ? 3.838 -7.984 -1.784 1.00 97.12 464 PHE A O 1
ATOM 3485 N N . GLY A 1 465 ? 2.926 -7.248 -3.688 1.00 97.31 465 GLY A N 1
ATOM 3486 C CA . GLY A 1 465 ? 3.064 -5.838 -3.365 1.00 97.31 465 GLY A CA 1
ATOM 3487 C C . GLY A 1 465 ? 2.214 -4.989 -4.290 1.00 97.31 465 GLY A C 1
ATOM 3488 O O . GLY A 1 465 ? 1.771 -5.446 -5.343 1.00 97.31 465 GLY A O 1
ATOM 3489 N N . PHE A 1 466 ? 1.971 -3.750 -3.894 1.00 98.38 466 PHE A N 1
ATOM 3490 C CA . PHE A 1 466 ? 1.146 -2.841 -4.670 1.00 98.38 466 PHE A CA 1
ATOM 3491 C C . PHE A 1 466 ? 1.582 -1.391 -4.490 1.00 98.38 466 PHE A C 1
ATOM 3493 O O . PHE A 1 466 ? 2.320 -1.029 -3.569 1.00 98.38 466 PHE A O 1
ATOM 3500 N N . ALA A 1 467 ? 1.152 -0.559 -5.427 1.00 98.38 467 ALA A N 1
ATOM 3501 C CA . ALA A 1 467 ? 1.454 0.855 -5.472 1.00 98.38 467 ALA A CA 1
ATOM 3502 C C . ALA A 1 467 ? 0.223 1.650 -5.890 1.00 98.38 467 ALA A C 1
ATOM 3504 O O . ALA A 1 467 ? -0.572 1.199 -6.716 1.00 98.38 467 ALA A O 1
ATOM 3505 N N . ILE A 1 468 ? 0.116 2.860 -5.351 1.00 98.62 468 ILE A N 1
ATOM 3506 C CA . ILE A 1 468 ? -0.915 3.820 -5.716 1.00 98.62 468 ILE A CA 1
ATOM 3507 C C . ILE A 1 468 ? -0.226 5.072 -6.245 1.00 98.62 468 ILE A C 1
ATOM 3509 O O . ILE A 1 468 ? 0.496 5.769 -5.527 1.00 98.62 468 ILE A O 1
ATOM 3513 N N . HIS A 1 469 ? -0.452 5.364 -7.523 1.00 98.06 469 HIS A N 1
ATOM 3514 C CA . HIS A 1 469 ? -0.293 6.723 -8.027 1.00 98.06 469 HIS A CA 1
ATOM 3515 C C . HIS A 1 469 ? -1.507 7.502 -7.562 1.00 98.06 469 HIS A C 1
ATOM 3517 O O . HIS A 1 469 ? -2.579 7.345 -8.129 1.00 98.06 469 HIS A O 1
ATOM 3523 N N . ASP A 1 470 ? -1.335 8.277 -6.503 1.00 95.56 470 ASP A N 1
ATOM 3524 C CA . ASP A 1 470 ? -2.383 9.101 -5.915 1.00 95.56 470 ASP A CA 1
ATOM 3525 C C . ASP A 1 470 ? -2.285 10.546 -6.402 1.00 95.56 470 ASP A C 1
ATOM 3527 O O . ASP A 1 470 ? -1.206 10.987 -6.802 1.00 95.56 470 ASP A O 1
ATOM 3531 N N . ASP A 1 471 ? -3.386 11.284 -6.336 1.00 95.19 471 ASP A N 1
ATOM 3532 C CA . ASP A 1 471 ? -3.448 12.711 -6.639 1.00 95.19 471 ASP A CA 1
ATOM 3533 C C . ASP A 1 471 ? -2.806 13.115 -7.984 1.00 95.19 471 ASP A C 1
ATOM 3535 O O . ASP A 1 471 ? -1.921 13.969 -8.075 1.00 95.19 471 ASP A O 1
ATOM 3539 N N . TYR A 1 472 ? -3.222 12.439 -9.058 1.00 97.50 472 TYR A N 1
ATOM 3540 C CA . TYR A 1 472 ? -2.748 12.673 -10.426 1.00 97.50 472 TYR A CA 1
ATOM 3541 C C . TYR A 1 472 ? -1.232 12.519 -10.597 1.00 97.50 472 TYR A C 1
ATOM 3543 O O . TYR A 1 472 ? -0.654 13.047 -11.551 1.00 97.50 472 TYR A O 1
ATOM 3551 N N . THR A 1 473 ? -0.551 11.823 -9.684 1.00 96.31 473 THR A N 1
ATOM 3552 C CA . THR A 1 473 ? 0.888 11.584 -9.803 1.00 96.31 473 THR A CA 1
ATOM 3553 C C . THR A 1 473 ? 1.210 10.502 -10.833 1.00 96.31 473 THR A C 1
ATOM 3555 O O . THR A 1 473 ? 0.387 9.676 -11.226 1.00 96.31 473 THR A O 1
ATOM 3558 N N . ASN A 1 474 ? 2.455 10.490 -11.308 1.00 95.25 474 ASN A N 1
ATOM 3559 C CA . ASN A 1 474 ? 2.940 9.500 -12.266 1.00 95.25 474 ASN A CA 1
ATOM 3560 C C . ASN A 1 474 ? 4.413 9.153 -11.995 1.00 95.25 474 ASN A C 1
ATOM 3562 O O . ASN A 1 474 ? 5.072 9.760 -11.153 1.00 95.25 474 ASN A O 1
ATOM 3566 N N . ALA A 1 475 ? 4.951 8.172 -12.721 1.00 93.75 475 ALA A N 1
ATOM 3567 C CA . ALA A 1 475 ? 6.349 7.751 -12.639 1.00 93.75 475 ALA A CA 1
ATOM 3568 C C . ALA A 1 475 ? 6.769 7.423 -11.191 1.00 93.75 475 ALA A C 1
ATOM 3570 O O . ALA A 1 475 ? 6.089 6.632 -10.530 1.00 93.75 475 ALA A O 1
ATOM 3571 N N . ARG A 1 476 ? 7.875 7.984 -10.690 1.00 94.44 476 ARG A N 1
ATOM 3572 C CA . ARG A 1 476 ? 8.379 7.707 -9.335 1.00 94.44 476 ARG A CA 1
ATOM 3573 C C . ARG A 1 476 ? 7.537 8.309 -8.202 1.00 94.44 476 ARG A C 1
ATOM 3575 O O . ARG A 1 476 ? 7.778 7.987 -7.049 1.00 94.44 476 ARG A O 1
ATOM 3582 N N . PHE A 1 477 ? 6.540 9.143 -8.505 1.00 95.81 477 PHE A N 1
ATOM 3583 C CA . PHE A 1 477 ? 5.812 9.924 -7.497 1.00 95.81 477 PHE A CA 1
ATOM 3584 C C . PHE A 1 477 ? 4.655 9.177 -6.792 1.00 95.81 477 PHE A C 1
ATOM 3586 O O . PHE A 1 477 ? 3.778 9.810 -6.203 1.00 95.81 477 PHE A O 1
ATOM 3593 N N . HIS A 1 478 ? 4.657 7.841 -6.838 1.00 96.81 478 HIS A N 1
ATOM 3594 C CA . HIS A 1 478 ? 3.645 6.973 -6.224 1.00 96.81 478 HIS A CA 1
ATOM 3595 C C . HIS A 1 478 ? 3.950 6.659 -4.759 1.00 96.81 478 HIS A C 1
ATOM 3597 O O . HIS A 1 478 ? 5.082 6.804 -4.303 1.00 96.81 478 HIS A O 1
ATOM 3603 N N . HIS A 1 479 ? 2.946 6.164 -4.045 1.00 97.94 479 HIS A N 1
ATOM 3604 C CA . HIS A 1 479 ? 3.120 5.455 -2.783 1.00 97.94 479 HIS A CA 1
ATOM 3605 C C . HIS A 1 479 ? 3.210 3.957 -3.051 1.00 97.94 479 HIS A C 1
ATOM 3607 O O . HIS A 1 479 ? 2.567 3.449 -3.970 1.00 97.94 479 HIS A O 1
ATOM 3613 N N . VAL A 1 480 ? 4.014 3.245 -2.272 1.00 97.50 480 VAL A N 1
ATOM 3614 C CA . VAL A 1 480 ? 4.309 1.827 -2.505 1.00 97.50 480 VAL A CA 1
ATOM 3615 C C . VAL A 1 480 ? 4.300 1.041 -1.200 1.00 97.50 480 VAL A C 1
ATOM 3617 O O . VAL A 1 480 ? 4.578 1.587 -0.129 1.00 97.50 480 VAL A O 1
ATOM 3620 N N . SER A 1 481 ? 3.946 -0.238 -1.291 1.00 97.38 481 SER A N 1
ATOM 3621 C CA . SER A 1 481 ? 3.958 -1.174 -0.175 1.00 97.38 481 SER A CA 1
ATOM 3622 C C . SER A 1 481 ? 5.370 -1.718 0.054 1.00 97.38 481 SER A C 1
ATOM 3624 O O . SER A 1 481 ? 6.221 -1.701 -0.839 1.00 97.38 481 SER A O 1
ATOM 3626 N N . LEU A 1 482 ? 5.618 -2.284 1.235 1.00 96.00 482 LEU A N 1
ATOM 3627 C CA . LEU A 1 482 ? 6.711 -3.249 1.387 1.00 96.00 482 LEU A CA 1
ATOM 3628 C C . LEU A 1 482 ? 6.358 -4.560 0.654 1.00 96.00 482 LEU A C 1
ATOM 3630 O O . LEU A 1 482 ? 5.256 -4.711 0.121 1.00 96.00 482 LEU A O 1
ATOM 3634 N N . GLY A 1 483 ? 7.301 -5.502 0.596 1.00 94.94 483 GLY A N 1
ATOM 3635 C CA . GLY A 1 483 ? 7.044 -6.839 0.059 1.00 94.94 483 GLY A CA 1
ATOM 3636 C C . GLY A 1 483 ? 6.330 -7.723 1.078 1.00 94.94 483 GLY A C 1
ATOM 3637 O O . GLY A 1 483 ? 6.883 -7.981 2.149 1.00 94.94 483 GLY A O 1
ATOM 3638 N N . TYR A 1 484 ? 5.148 -8.219 0.723 1.00 96.25 484 TYR A N 1
ATOM 3639 C CA . TYR A 1 484 ? 4.332 -9.134 1.521 1.00 96.25 484 TYR A CA 1
ATOM 3640 C C . TYR A 1 484 ? 4.200 -10.501 0.840 1.00 96.25 484 TYR A C 1
ATOM 3642 O O . TYR A 1 484 ? 4.658 -10.701 -0.285 1.00 96.25 484 TYR A O 1
ATOM 3650 N N . LYS A 1 485 ? 3.582 -11.454 1.531 1.00 96.69 485 LYS A N 1
ATOM 3651 C CA . LYS A 1 485 ? 3.276 -12.796 1.048 1.00 96.69 485 LYS A CA 1
ATOM 3652 C C . LYS A 1 485 ? 1.774 -12.981 0.889 1.00 96.69 485 LYS A C 1
ATOM 3654 O O . LYS A 1 485 ? 1.024 -12.682 1.816 1.00 96.69 485 LYS A O 1
ATOM 3659 N N . LEU A 1 486 ? 1.368 -13.520 -0.256 1.00 97.62 486 LEU A N 1
ATOM 3660 C CA . LEU A 1 486 ? -0.001 -13.926 -0.549 1.00 97.62 486 LEU A CA 1
ATOM 3661 C C . LEU A 1 486 ? -0.077 -15.438 -0.746 1.00 97.62 486 LEU A C 1
ATOM 3663 O O . LEU A 1 486 ? 0.787 -16.024 -1.398 1.00 97.62 486 LEU A O 1
ATOM 3667 N N . ALA A 1 487 ? -1.113 -16.066 -0.202 1.00 97.62 487 ALA A N 1
ATOM 3668 C CA . ALA A 1 487 ? -1.407 -17.477 -0.424 1.00 97.62 487 ALA A CA 1
ATOM 3669 C C . ALA A 1 487 ? -2.918 -17.731 -0.359 1.00 97.62 487 ALA A C 1
ATOM 3671 O O . ALA A 1 487 ? -3.658 -16.929 0.212 1.00 97.62 487 ALA A O 1
ATOM 3672 N N . LEU A 1 488 ? -3.348 -18.845 -0.952 1.00 97.94 488 LEU A N 1
ATOM 3673 C CA . LEU A 1 488 ? -4.723 -19.339 -0.858 1.00 97.94 488 LEU A CA 1
ATOM 3674 C C . LEU A 1 488 ? -4.857 -20.232 0.380 1.00 97.94 488 LEU A C 1
ATOM 3676 O O . LEU A 1 488 ? -4.005 -21.103 0.584 1.00 97.94 488 LEU A O 1
ATOM 3680 N N . ASP A 1 489 ? -5.904 -20.017 1.175 1.00 95.50 489 ASP A N 1
ATOM 3681 C CA . ASP A 1 489 ? -6.271 -20.825 2.347 1.00 95.50 489 ASP A CA 1
ATOM 3682 C C . ASP A 1 489 ? -5.112 -21.095 3.330 1.00 95.50 489 ASP A C 1
ATOM 3684 O O . ASP A 1 489 ? -4.965 -22.190 3.879 1.00 95.50 489 ASP A O 1
ATOM 3688 N N . ASN A 1 490 ? -4.260 -20.094 3.558 1.00 91.44 490 ASN A N 1
ATOM 3689 C CA . ASN A 1 490 ? -3.106 -20.194 4.444 1.00 91.44 490 ASN A CA 1
ATOM 3690 C C . ASN A 1 490 ? -3.029 -18.973 5.366 1.00 91.44 490 ASN A C 1
ATOM 3692 O O . ASN A 1 490 ? -2.536 -17.910 4.990 1.00 91.44 490 ASN A O 1
ATOM 3696 N N . ASP A 1 491 ? -3.475 -19.158 6.606 1.00 86.19 491 ASP A N 1
ATOM 3697 C CA . ASP A 1 491 ? -3.524 -18.129 7.650 1.00 86.19 491 ASP A CA 1
ATOM 3698 C C . ASP A 1 491 ? -2.143 -17.656 8.135 1.00 86.19 491 ASP A C 1
ATOM 3700 O O . ASP A 1 491 ? -2.043 -16.635 8.816 1.00 86.19 491 ASP A O 1
ATOM 3704 N N . THR A 1 492 ? -1.068 -18.353 7.758 1.00 87.00 492 THR A N 1
ATOM 3705 C CA . THR A 1 492 ? 0.305 -17.912 8.033 1.00 87.00 492 THR A CA 1
ATOM 3706 C C . THR A 1 492 ? 0.818 -16.897 7.011 1.00 87.00 492 THR A C 1
ATOM 3708 O O . THR A 1 492 ? 1.822 -16.226 7.267 1.00 87.00 492 THR A O 1
ATOM 3711 N N . ALA A 1 493 ? 0.155 -16.768 5.855 1.00 91.38 493 ALA A N 1
ATOM 3712 C CA . ALA A 1 493 ? 0.479 -15.744 4.875 1.00 91.38 493 ALA A CA 1
ATOM 3713 C C . ALA A 1 493 ? 0.012 -14.366 5.351 1.00 91.38 493 ALA A C 1
ATOM 3715 O O . ALA A 1 493 ? -0.998 -14.208 6.031 1.00 91.38 493 ALA A O 1
ATOM 3716 N N . GLU A 1 494 ? 0.761 -13.338 4.966 1.00 92.88 494 GLU A N 1
ATOM 3717 C CA . GLU A 1 494 ? 0.475 -11.965 5.374 1.00 92.88 494 GLU A CA 1
ATOM 3718 C C . GLU A 1 494 ? -0.816 -11.441 4.742 1.00 92.88 494 GLU A C 1
ATOM 3720 O O . GLU A 1 494 ? -1.513 -10.655 5.375 1.00 92.88 494 GLU A O 1
ATOM 3725 N N . VAL A 1 495 ? -1.131 -11.889 3.527 1.00 94.44 495 VAL A N 1
ATOM 3726 C CA . VAL A 1 495 ? -2.407 -11.692 2.842 1.00 94.44 495 VAL A CA 1
ATOM 3727 C C . VAL A 1 495 ? -2.964 -13.074 2.501 1.00 94.44 495 VAL A C 1
ATOM 3729 O O . VAL A 1 495 ? -2.526 -13.714 1.546 1.00 94.44 495 VAL A O 1
ATOM 3732 N N . ASN A 1 496 ? -3.907 -13.554 3.307 1.00 94.25 496 ASN A N 1
ATOM 3733 C CA . ASN A 1 496 ? -4.578 -14.827 3.070 1.00 94.25 496 ASN A CA 1
ATOM 3734 C C . ASN A 1 496 ? -5.829 -14.608 2.215 1.00 94.25 496 ASN A C 1
ATOM 3736 O O . ASN A 1 496 ? -6.748 -13.908 2.641 1.00 94.25 496 ASN A O 1
ATOM 3740 N N . ALA A 1 497 ? -5.870 -15.215 1.032 1.00 96.38 497 ALA A N 1
ATOM 3741 C CA . ALA A 1 497 ? -7.100 -15.320 0.268 1.00 96.38 497 ALA A CA 1
ATOM 3742 C C . ALA A 1 497 ? -7.878 -16.536 0.780 1.00 96.38 497 ALA A C 1
ATOM 3744 O O . ALA A 1 497 ? -7.488 -17.665 0.506 1.00 96.38 497 ALA A O 1
ATOM 3745 N N . SER A 1 498 ? -8.952 -16.302 1.531 1.00 92.25 498 SER A N 1
ATOM 3746 C CA . SER A 1 498 ? -9.813 -17.376 2.046 1.00 92.25 498 SER A CA 1
ATOM 3747 C C . SER A 1 498 ? -10.802 -17.850 0.981 1.00 92.25 498 SER A C 1
ATOM 3749 O O . SER A 1 498 ? -11.380 -17.011 0.283 1.00 92.25 498 SER A O 1
ATOM 3751 N N . ALA A 1 499 ? -11.053 -19.152 0.887 1.00 94.06 499 ALA A N 1
ATOM 3752 C CA . ALA A 1 499 ? -12.081 -19.710 0.014 1.00 94.06 499 ALA A CA 1
ATOM 3753 C C . ALA A 1 499 ? -13.500 -19.245 0.393 1.00 94.06 499 ALA A C 1
ATOM 3755 O O . ALA A 1 499 ? -13.825 -19.111 1.579 1.00 94.06 499 ALA A O 1
ATOM 3756 N N . GLN A 1 500 ? -14.353 -19.049 -0.618 1.00 88.12 500 GLN A N 1
ATOM 3757 C CA . GLN A 1 500 ? -15.784 -18.750 -0.472 1.00 88.12 500 GLN A CA 1
ATOM 3758 C C . GLN A 1 500 ? -16.684 -19.629 -1.337 1.00 88.12 500 GLN A C 1
ATOM 3760 O O . GLN A 1 500 ? -16.261 -20.024 -2.448 1.00 88.12 500 GLN A O 1
#

Solvent-accessible surface area (backbone atoms only — not comparable to full-atom values): 27908 Å² total; per-residue (Å²): 116,80,85,79,52,91,85,44,85,61,58,59,45,71,82,27,32,78,50,68,40,84,75,40,67,95,77,44,72,66,48,38,88,86,32,58,49,58,48,70,58,42,52,49,34,49,76,70,63,52,57,44,66,43,79,45,77,42,97,89,66,52,67,40,30,14,23,32,28,75,37,64,42,66,67,78,33,58,83,59,52,62,52,70,50,79,52,79,71,43,79,49,73,52,76,49,67,66,45,70,60,90,33,80,53,54,68,72,62,52,77,88,45,80,40,86,40,71,56,72,47,67,58,95,88,44,59,86,90,51,54,51,71,58,68,85,42,40,33,20,38,73,30,93,86,38,82,39,53,49,63,86,71,96,64,84,76,83,80,85,77,94,78,80,89,84,92,79,84,87,81,92,72,87,72,79,79,69,52,72,70,19,48,46,93,64,60,87,90,63,62,55,68,68,32,31,76,39,82,47,55,19,14,30,59,46,62,64,18,44,37,45,46,51,24,61,92,78,22,82,58,19,64,54,42,76,72,68,46,34,51,40,80,79,36,69,89,41,29,52,61,52,3,44,32,14,39,72,38,79,38,62,22,96,77,48,45,72,84,53,72,23,49,45,65,27,44,37,34,23,24,25,54,100,57,32,40,37,40,35,42,38,34,79,58,76,83,81,58,63,34,89,92,39,81,91,26,35,74,29,82,69,28,51,37,33,46,34,42,36,41,29,48,75,80,28,77,50,20,67,27,35,15,67,42,48,32,38,46,32,32,23,43,93,32,95,52,34,67,91,64,63,70,80,70,72,62,101,65,85,43,92,79,37,49,53,44,30,36,69,85,27,32,78,52,65,38,46,66,40,68,96,77,44,73,46,32,38,86,88,30,60,50,57,68,70,57,40,52,50,34,50,77,70,56,40,40,32,20,34,41,35,42,35,55,62,66,23,52,69,32,25,12,22,30,27,78,39,63,42,61,57,68,33,84,61,62,49,32,29,35,35,44,56,97,56,29,38,41,38,38,39,33,33,61,24,74,51,92,33,77,50,43,71,57,64,52,79,88,45,75,32,23,27,24,42,33,37,22,50,67,10,31,49,84,64,60,26,29,37,43,59,23,43,36,31,21,45,72,31,87,87,33,71,44,21,20,28,74,108

Sequence (500 aa):
LALDVSKGVTKYIAASRTEIEEKGRRGKALGGWDKLKDAAAIEAELANGQFMDLLRWNADGKVENGYILDQRHMTGGAPVEAQGWLEAGIWTVEMKRPLRPGTAGDLDLEPGKVYNFGFAIHDDYTNARFHHVSLGYKLALDNADAEVNAVQASVSAPAAGAAPVAAAAPVAVAAAPSAAAAGKAVDTGVDWSKAGERLITLFYPGQTSMEWTLVGKYHGGARPFQAGDRCSTCHDKETANMGKKMVTGEKAETTPIPGKRPGIPVTVQATHDADNLYLRFQWEGTEHVPVPFVDGGKMDPANQVKLAVMFATDEVKYANQAGCWGTCHEDLRTMPGHPEDPAAAGLALDVSKGVTKYIAASRTEIEEKGRRGKALGGWDKLKDAAAIEAELANGQFMDLLRVNSSDGSTEDGFVLAERMMKGGQGFDASIANDAGYWSVTIKRKLTSDQPGDLSIEPGKVYNFGFAIHDDYTNARFHHVSLGYKLALDNDTAEVNASAQ

Mean predicted aligned error: 12.77 Å

Secondary structure (DSSP, 8-state):
-----TT------GGGBS--B-S-GGGPPSB-TT-BPPHHHHHHHHHTT-SEEEEEE-TTS-EEEEEESSSEE-SSSPP-EEEEEEETTEEEEEEE--S----TT-PPP-TT-EEEE--EE--TT--TT--EEPPPEEEEES-TTSSEEE-----PPPPP--------PPPP-PPPPPPPPEE----TT--GGGSEEEEEEEE--TT--HHHHH-TTT-TTHHHHHTT--HHHHHTTTHHHHHHHHHTTSSS-SS--TT--SEEEEEEEEEE-SSEEEEEEEEE-------TTSGGG-SSTT-S-EEEEEEE-TTSTTHHHHGGGGG--TTSTTSTT--S-GGGG--SS--TTS-----GGGBS--B-S-GGGPPSB-TT-BPPHHHHHHHHHTT-SEEEEEEETTT--EEEEEESSSB--S-S---EEEEEEETTEEEEEEEEES---STT-----TT-EEEEEEEEE-TT--GGGSEE---EEEEES-TTSSEEEEE-

Radius of gyration: 27.63 Å; Cα contacts (8 Å, |Δi|>4): 1084; chains: 1; bounding box: 77×49×84 Å

Foldseek 3Di:
DDDDCVVHAADADPQQFPDFADPCPPNDDGGGLVRGDDPVSQVVCLVVVVWAWDWDADPVRDTFTFIHHSHDDGDFFDDKHKDWDDDLLDIDIDIGDDLCRVTGRHDRADAPDKDWDWDWDDPPPDDDPPIDIDDIFIEHEPDPPGPHYNYDDPDDDDDDDDDDDDDDDDDDDDDPDFQDKFFDDDQVVPDSSPWFKDWFKFFQQAQCALLQCLACVNHVCNVVVVVPAAPCVPPRVCRQVNLVCQLVVVHRHPQHQPPDRGIWTWMWTWADAPWKIKIKIKTFADDFRFGPPDVVSFQAVLFQKKKKKKKAAPVFPCCQRFNPRQQGWCQFPPHVNDDPCPVVLVDPDPCVVGAATAHPQQFPDFASHCPPNDGGGTLSRGDDPVSQVVCLVVRHWMWMWMAGSNRRDIFTAIHHNHDHRHFWPDWTKMWGQDPRMIMIMIIDTQDTPTGHDDRADAPDKIWMWMWMPHNNHDDSRITIGGIFIEHEPDPVGPHYHYYD

Nearest PDB structures (foldseek):
  7b04-assembly3_I  TM=4.438E-01  e=1.346E-05  Candidatus Kuenenia stuttgartensis
  8fdd-assembly1_A  TM=1.301E-01  e=3.468E+00  Mus musculus